Protein AF-A0A1E7FD44-F1 (afdb_monomer_lite)

Organism: NCBI:txid635003

pLDDT: mean 72.7, std 18.52, range [27.81, 96.94]

Secondary structure (DSSP, 8-state):
------------------------------------EETTTTEE-SSEEE-TTS-EEEHHHHHHHHHS--SSS--B-TTT-PBPPPBHHHHHHHHHHHHHHHHHHHHHTSPSPPPPPPTTSTT--TT--TTS---HHHHHHHHTS-HHHHHHHHHHHHHHHHHHHHHHHHHHHHHH-HHHHTTSS--BPPPTTTSPP---HHHHHHHHTT-HHHHHHHH-SSSPPHHHHT-EETTTTTEEHHHHHHHTT-HHHHHHHHHTT--SS---SSS--HHHHHHHTT---HHHHHHHHTT--SEE-TTSSS--SS-EEHHHHHHHTT-HHHHHHHTSTTTT-EEEE---GGGGGGTT-EEEEEEEEGGGTEEEEEEEPPPPPPTTS-B---GGG--EEEEEEEGGGEEE----SS--SSEEEE--TTSS-SEEEE---

Structure (mmCIF, N/CA/C/O backbone):
data_AF-A0A1E7FD44-F1
#
_entry.id   AF-A0A1E7FD44-F1
#
loop_
_atom_site.group_PDB
_atom_site.id
_atom_site.type_symbol
_atom_site.label_atom_id
_atom_site.label_alt_id
_atom_site.label_comp_id
_atom_site.label_asym_id
_atom_site.label_entity_id
_atom_site.label_seq_id
_atom_site.pdbx_PDB_ins_code
_atom_site.Cartn_x
_atom_site.Cartn_y
_atom_site.Cartn_z
_atom_site.occupancy
_atom_site.B_iso_or_equiv
_atom_site.auth_seq_id
_atom_site.auth_comp_id
_atom_site.auth_asym_id
_atom_site.auth_atom_id
_atom_site.pdbx_PDB_model_num
ATOM 1 N N . MET A 1 1 ? -74.686 -50.776 9.865 1.00 31.88 1 MET A N 1
ATOM 2 C CA . MET A 1 1 ? -73.959 -52.067 9.904 1.00 31.88 1 MET A CA 1
ATOM 3 C C . MET A 1 1 ? -72.811 -51.966 8.907 1.00 31.88 1 MET A C 1
ATOM 5 O O . MET A 1 1 ? -73.070 -51.331 7.896 1.00 31.88 1 MET A O 1
ATOM 9 N N . SER A 1 2 ? -71.625 -52.515 9.226 1.00 30.91 2 SER A N 1
ATOM 10 C CA . SER A 1 2 ? -70.506 -52.932 8.327 1.00 30.91 2 SER A CA 1
ATOM 11 C C . SER A 1 2 ? -70.194 -52.074 7.071 1.00 30.91 2 SER A C 1
ATOM 13 O O . SER A 1 2 ? -71.047 -51.943 6.202 1.00 30.91 2 SER A O 1
ATOM 15 N N . GLU A 1 3 ? -69.028 -51.419 6.926 1.00 34.25 3 GLU A N 1
ATOM 16 C CA . GLU A 1 3 ? -67.680 -51.999 6.622 1.00 34.25 3 GLU A CA 1
ATOM 17 C C . GLU A 1 3 ? -67.619 -52.689 5.235 1.00 34.25 3 GLU A C 1
ATOM 19 O O . GLU A 1 3 ? -68.565 -53.390 4.894 1.00 34.25 3 GLU A O 1
ATOM 24 N N . THR A 1 4 ? -66.598 -52.554 4.365 1.00 31.70 4 THR A N 1
ATOM 25 C CA . THR A 1 4 ? -65.180 -52.064 4.409 1.00 31.70 4 THR A CA 1
ATOM 26 C C . THR A 1 4 ? -64.858 -51.101 3.221 1.00 31.70 4 THR A C 1
ATOM 28 O O . THR A 1 4 ? -65.629 -51.059 2.271 1.00 31.70 4 THR A O 1
ATOM 31 N N . MET A 1 5 ? -63.909 -50.136 3.265 1.00 34.41 5 MET A N 1
ATOM 32 C CA . MET A 1 5 ? -62.430 -50.186 3.004 1.00 34.41 5 MET A CA 1
ATOM 33 C C . MET A 1 5 ? -62.007 -50.879 1.676 1.00 34.41 5 MET A C 1
ATOM 35 O O . MET A 1 5 ? -62.586 -51.910 1.361 1.00 34.41 5 MET A O 1
ATOM 39 N N . GLU A 1 6 ? -61.057 -50.404 0.837 1.00 32.09 6 GLU A N 1
ATOM 40 C CA . GLU A 1 6 ? -59.898 -49.458 0.944 1.00 32.09 6 GLU A CA 1
ATOM 41 C C . GLU A 1 6 ? -59.810 -48.468 -0.272 1.00 32.09 6 GLU A C 1
ATOM 43 O O . GLU A 1 6 ? -60.370 -48.757 -1.323 1.00 32.09 6 GLU A O 1
ATOM 48 N N . LYS A 1 7 ? -59.356 -47.196 -0.159 1.00 34.62 7 LYS A N 1
ATOM 49 C CA . LYS A 1 7 ? -57.995 -46.617 -0.435 1.00 34.62 7 LYS A CA 1
ATOM 50 C C . LYS A 1 7 ? -57.240 -47.182 -1.666 1.00 34.62 7 LYS A C 1
ATOM 52 O O . LYS A 1 7 ? -57.189 -48.391 -1.811 1.00 34.62 7 LYS A O 1
ATOM 57 N N . SER A 1 8 ? -56.521 -46.423 -2.514 1.00 34.00 8 SER A N 1
ATOM 58 C CA . SER A 1 8 ? -56.298 -44.962 -2.767 1.00 34.00 8 SER A CA 1
ATOM 59 C C . SER A 1 8 ? -55.451 -44.828 -4.083 1.00 34.00 8 SER A C 1
ATOM 61 O O . SER A 1 8 ? -55.220 -45.863 -4.699 1.00 34.00 8 SER A O 1
ATOM 63 N N . LYS A 1 9 ? -54.925 -43.705 -4.623 1.00 34.38 9 LYS A N 1
ATOM 64 C CA . LYS A 1 9 ? -54.680 -42.300 -4.197 1.00 34.38 9 LYS A CA 1
ATOM 65 C C . LYS A 1 9 ? -54.453 -41.390 -5.449 1.00 34.38 9 LYS A C 1
ATOM 67 O O . LYS A 1 9 ? -54.085 -41.903 -6.498 1.00 34.38 9 LYS A O 1
ATOM 72 N N . ASN A 1 10 ? -54.603 -40.072 -5.277 1.00 29.45 10 ASN A N 1
ATOM 73 C CA . ASN A 1 10 ? -54.131 -38.911 -6.071 1.00 29.45 10 ASN A CA 1
ATOM 74 C C . ASN A 1 10 ? -52.613 -38.951 -6.436 1.00 29.45 10 ASN A C 1
ATOM 76 O O . ASN A 1 10 ? -51.876 -39.754 -5.854 1.00 29.45 10 ASN A O 1
ATOM 80 N N . ASP A 1 11 ? -52.037 -38.094 -7.297 1.00 30.72 11 ASP A N 1
ATOM 81 C CA . ASP A 1 11 ? -52.451 -36.743 -7.755 1.00 30.72 11 ASP A CA 1
ATOM 82 C C . ASP A 1 11 ? -51.870 -36.385 -9.159 1.00 30.72 11 ASP A C 1
ATOM 84 O O . ASP A 1 11 ? -50.902 -37.028 -9.565 1.00 30.72 11 ASP A O 1
ATOM 88 N N . ASP A 1 12 ? -52.246 -35.317 -9.895 1.00 30.50 12 ASP A N 1
ATOM 89 C CA . ASP A 1 12 ? -53.546 -34.662 -10.235 1.00 30.50 12 ASP A CA 1
ATOM 90 C C . ASP A 1 12 ? -53.293 -33.438 -11.184 1.00 30.50 12 ASP A C 1
ATOM 92 O O . ASP A 1 12 ? -52.431 -32.630 -10.851 1.00 30.50 12 ASP A O 1
ATOM 96 N N . SER A 1 13 ? -54.091 -33.233 -12.264 1.00 31.97 13 SER A N 1
ATOM 97 C CA . SER A 1 13 ? -54.350 -31.958 -13.043 1.00 31.97 13 SER A CA 1
ATOM 98 C C . SER A 1 13 ? -53.181 -31.141 -13.678 1.00 31.97 13 SER A C 1
ATOM 100 O O . SER A 1 13 ? -52.105 -31.069 -13.102 1.00 31.97 13 SER A O 1
ATOM 102 N N . ASP A 1 14 ? -53.259 -30.403 -14.806 1.00 31.59 14 ASP A N 1
ATOM 103 C CA . ASP A 1 14 ? -54.220 -30.124 -15.918 1.00 31.59 14 ASP A CA 1
ATOM 104 C C . ASP A 1 14 ? -53.381 -29.541 -17.119 1.00 31.59 14 ASP A C 1
ATOM 106 O O . ASP A 1 14 ? -52.222 -29.184 -16.899 1.00 31.59 14 ASP A O 1
ATOM 110 N N . ILE A 1 15 ? -53.721 -29.556 -18.428 1.00 35.34 15 ILE A N 1
ATOM 111 C CA . ILE A 1 15 ? -54.891 -29.040 -19.202 1.00 35.34 15 ILE A CA 1
ATOM 112 C C . ILE A 1 15 ? -54.923 -27.478 -19.188 1.00 35.34 15 ILE A C 1
ATOM 114 O O . ILE A 1 15 ? -54.682 -26.888 -18.142 1.00 35.34 15 ILE A O 1
ATOM 118 N N . ASP A 1 16 ? -55.093 -26.706 -20.281 1.00 32.41 16 ASP A N 1
ATOM 119 C CA . ASP A 1 16 ? -55.769 -26.918 -21.588 1.00 32.41 16 ASP A CA 1
ATOM 120 C C . ASP A 1 16 ? -55.074 -26.216 -22.803 1.00 32.41 16 ASP A C 1
ATOM 122 O O . ASP A 1 16 ? -53.985 -25.659 -22.656 1.00 32.41 16 ASP A O 1
ATOM 126 N N . ASP A 1 17 ? -55.699 -26.232 -23.996 1.00 32.53 17 ASP A N 1
ATOM 127 C CA . ASP A 1 17 ? -55.079 -25.933 -25.310 1.00 32.53 17 ASP A CA 1
ATOM 128 C C . ASP A 1 17 ? -55.774 -24.835 -26.192 1.00 32.53 17 ASP A C 1
ATOM 130 O O . ASP A 1 17 ? -56.979 -24.606 -26.120 1.00 32.53 17 ASP A O 1
ATOM 134 N N . ASP A 1 18 ? -54.993 -24.268 -27.130 1.00 32.66 18 ASP A N 1
ATOM 135 C CA . ASP A 1 18 ? -55.360 -23.816 -28.500 1.00 32.66 18 ASP A CA 1
ATOM 136 C C . ASP A 1 18 ? -56.066 -22.454 -28.879 1.00 32.66 18 ASP A C 1
ATOM 138 O O . ASP A 1 18 ? -56.979 -21.939 -28.242 1.00 32.66 18 ASP A O 1
ATOM 142 N N . LYS A 1 19 ? -55.679 -21.977 -30.087 1.00 37.50 19 LYS A N 1
ATOM 143 C CA . LYS A 1 19 ? -56.299 -21.059 -31.101 1.00 37.50 19 LYS A CA 1
ATOM 144 C C . LYS A 1 19 ? -56.478 -19.517 -30.945 1.00 37.50 19 LYS A C 1
ATOM 146 O O . LYS A 1 19 ? -57.464 -19.037 -30.410 1.00 37.50 19 LYS A O 1
ATOM 151 N N . LYS A 1 20 ? -55.634 -18.795 -31.724 1.00 29.83 20 LYS A N 1
ATOM 152 C CA . LYS A 1 20 ? -55.909 -17.826 -32.847 1.00 29.83 20 LYS A CA 1
ATOM 153 C C . LYS A 1 20 ? -56.971 -16.700 -32.686 1.00 29.83 20 LYS A C 1
ATOM 155 O O . LYS A 1 20 ? -58.092 -16.969 -32.292 1.00 29.83 20 LYS A O 1
ATOM 160 N N . GLY A 1 21 ? -56.758 -15.463 -33.170 1.00 27.81 21 GLY A N 1
ATOM 161 C CA . GLY A 1 21 ? -55.634 -14.873 -33.929 1.00 27.81 21 GLY A CA 1
ATOM 162 C C . GLY A 1 21 ? -55.978 -13.491 -34.552 1.00 27.81 21 GLY A C 1
ATOM 163 O O . GLY A 1 21 ? -57.003 -12.916 -34.207 1.00 27.81 21 GLY A O 1
ATOM 164 N N . GLU A 1 22 ? -55.148 -13.027 -35.500 1.00 27.88 22 GLU A N 1
ATOM 165 C CA . GLU A 1 22 ? -55.200 -11.733 -36.239 1.00 27.88 22 GLU A CA 1
ATOM 166 C C . GLU A 1 22 ? -54.735 -10.458 -35.490 1.00 27.88 22 GLU A C 1
ATOM 168 O O . GLU A 1 22 ? -54.456 -10.481 -34.293 1.00 27.88 22 GLU A O 1
ATOM 173 N N . ASP A 1 23 ? -54.464 -9.395 -36.264 1.00 32.34 23 ASP A N 1
ATOM 174 C CA . ASP A 1 23 ? -53.294 -8.516 -36.084 1.00 32.34 23 ASP A CA 1
ATOM 175 C C . ASP A 1 23 ? -53.569 -7.041 -36.458 1.00 32.34 23 ASP A C 1
ATOM 177 O O . ASP A 1 23 ? -54.011 -6.747 -37.569 1.00 32.34 23 ASP A O 1
ATOM 181 N N . VAL A 1 24 ? -53.245 -6.111 -35.548 1.00 31.44 24 VAL A N 1
ATOM 182 C CA . VAL A 1 24 ? -53.018 -4.683 -35.844 1.00 31.44 24 VAL A CA 1
ATOM 183 C C . VAL A 1 24 ? -51.857 -4.191 -34.976 1.00 31.44 24 VAL A C 1
ATOM 185 O O . VAL A 1 24 ? -51.987 -4.027 -33.762 1.00 31.44 24 VAL A O 1
ATOM 188 N N . GLY A 1 25 ? -50.704 -3.967 -35.604 1.00 34.56 25 GLY A N 1
ATOM 189 C CA . GLY A 1 25 ? -49.443 -3.764 -34.895 1.00 34.56 25 GLY A CA 1
ATOM 190 C C . GLY A 1 25 ? -49.313 -2.478 -34.065 1.00 34.56 25 GLY A C 1
ATOM 191 O O . GLY A 1 25 ? -49.925 -1.442 -34.316 1.00 34.56 25 GLY A O 1
ATOM 192 N N . THR A 1 26 ? -48.382 -2.522 -33.111 1.00 30.41 26 THR A N 1
ATOM 193 C CA . THR A 1 26 ? -47.682 -1.343 -32.580 1.00 30.41 26 THR A CA 1
ATOM 194 C C . THR A 1 26 ? -46.191 -1.652 -32.611 1.00 30.41 26 THR A C 1
ATOM 196 O O . THR A 1 26 ? -45.746 -2.585 -31.945 1.00 30.41 26 THR A O 1
ATOM 199 N N . SER A 1 27 ? -45.417 -0.905 -33.402 1.00 41.06 27 SER A N 1
ATOM 200 C CA . SER A 1 27 ? -43.992 -1.201 -33.581 1.00 41.06 27 SER A CA 1
ATOM 201 C C . SER A 1 27 ? -43.206 -1.004 -32.282 1.00 41.06 27 SER A C 1
ATOM 203 O O . SER A 1 27 ? -43.214 0.080 -31.695 1.00 41.06 27 SER A O 1
ATOM 205 N N . LYS A 1 28 ? -42.497 -2.054 -31.863 1.00 34.34 28 LYS A N 1
ATOM 206 C CA . LYS A 1 28 ? -41.428 -2.005 -30.864 1.00 34.34 28 LYS A CA 1
ATOM 207 C C . LYS A 1 28 ? -40.285 -2.888 -31.350 1.00 34.34 28 LYS A C 1
ATOM 209 O O . LYS A 1 28 ? -40.373 -4.108 -31.249 1.00 34.34 28 LYS A O 1
ATOM 214 N N . ASN A 1 29 ? -39.210 -2.273 -31.838 1.00 32.81 29 ASN A N 1
ATOM 215 C CA . ASN A 1 29 ? -37.944 -2.978 -32.018 1.00 32.81 29 ASN A CA 1
ATOM 216 C C . ASN A 1 29 ? -37.432 -3.397 -30.636 1.00 32.81 29 ASN A C 1
ATOM 218 O O . ASN A 1 29 ? -36.951 -2.567 -29.866 1.00 32.81 29 ASN A O 1
ATOM 222 N N . SER A 1 30 ? -37.552 -4.681 -30.313 1.00 33.00 30 SER A N 1
ATOM 223 C CA . SER A 1 30 ? -36.835 -5.287 -29.199 1.00 33.00 30 SER A CA 1
ATOM 224 C C . SER A 1 30 ? -35.474 -5.763 -29.698 1.00 33.00 30 SER A C 1
ATOM 226 O O . SER A 1 30 ? -35.306 -6.945 -29.999 1.00 33.00 30 SER A O 1
ATOM 228 N N . ASP A 1 31 ? -34.507 -4.846 -29.789 1.00 35.19 31 ASP A N 1
ATOM 229 C CA . ASP A 1 31 ? -33.098 -5.227 -29.902 1.00 35.19 31 ASP A CA 1
ATOM 230 C C . ASP A 1 31 ? -32.696 -5.927 -28.601 1.00 35.19 31 ASP A C 1
ATOM 232 O O . ASP A 1 31 ? -32.318 -5.301 -27.607 1.00 35.19 31 ASP A O 1
ATOM 236 N N . SER A 1 32 ? -32.844 -7.252 -28.588 1.00 42.59 32 SER A N 1
ATOM 237 C CA . SER A 1 32 ? -32.451 -8.113 -27.481 1.00 42.59 32 SER A CA 1
ATOM 238 C C . SER A 1 32 ? -30.928 -8.208 -27.435 1.00 42.59 32 SER A C 1
ATOM 240 O O . SER A 1 32 ? -30.343 -9.212 -27.842 1.00 42.59 32 SER A O 1
ATOM 242 N N . SER A 1 33 ? -30.292 -7.141 -26.951 1.00 45.38 33 SER A N 1
ATOM 243 C CA . SER A 1 33 ? -28.893 -7.159 -26.541 1.00 45.38 33 SER A CA 1
ATOM 244 C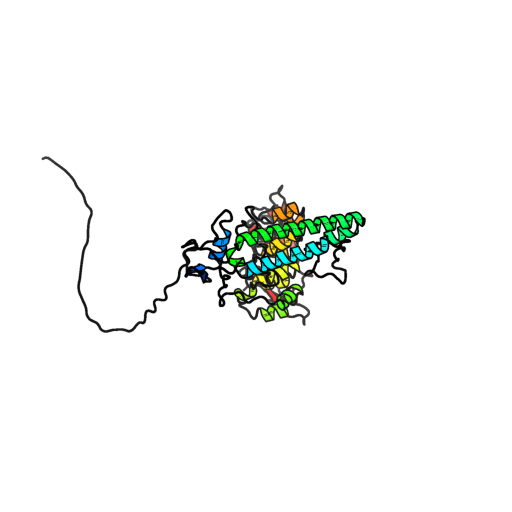 C . SER A 1 33 ? -28.727 -8.262 -25.498 1.00 45.38 33 SER A C 1
ATOM 246 O O . SER A 1 33 ? -29.186 -8.136 -24.360 1.00 45.38 33 SER A O 1
ATOM 248 N N . SER A 1 34 ? -28.151 -9.387 -25.918 1.00 53.78 34 SER A N 1
ATOM 249 C CA . SER A 1 34 ? -27.898 -10.531 -25.053 1.00 53.78 34 SER A CA 1
ATOM 250 C C . SER A 1 34 ? -26.844 -10.128 -24.032 1.00 53.78 34 SER A C 1
ATOM 252 O O . SER A 1 34 ? -25.663 -10.029 -24.370 1.00 53.78 34 SER A O 1
ATOM 254 N N . ILE A 1 35 ? -27.285 -9.868 -22.802 1.00 63.69 35 ILE A N 1
ATOM 255 C CA . ILE A 1 35 ? -26.415 -9.534 -21.676 1.00 63.69 35 ILE A CA 1
ATOM 256 C C . ILE A 1 35 ? -25.446 -10.704 -21.488 1.00 63.69 35 ILE A C 1
ATOM 258 O O . ILE A 1 35 ? -25.851 -11.804 -21.122 1.00 63.69 35 ILE A O 1
ATOM 262 N N . GLU A 1 36 ? -24.173 -10.490 -21.812 1.00 79.50 36 GLU A N 1
ATOM 263 C CA . GLU A 1 36 ? -23.175 -11.552 -21.758 1.00 79.50 36 GLU A CA 1
ATOM 264 C C . GLU A 1 36 ? -22.706 -11.768 -20.313 1.00 79.50 36 GLU A C 1
ATOM 266 O O . GLU A 1 36 ? -22.176 -10.855 -19.677 1.00 79.50 36 GLU A O 1
ATOM 271 N N . GLU A 1 37 ? -22.874 -12.985 -19.801 1.00 82.62 37 GLU A N 1
ATOM 272 C CA . GLU A 1 37 ? -22.495 -13.371 -18.439 1.00 82.62 37 GLU A CA 1
ATOM 273 C C . GLU A 1 37 ? -21.112 -14.039 -18.384 1.00 82.62 37 GLU A C 1
ATOM 275 O O . GLU A 1 37 ? -20.703 -14.797 -19.268 1.00 82.62 37 GLU A O 1
ATOM 280 N N . CYS A 1 38 ? -20.381 -13.799 -17.298 1.00 80.19 38 CYS A N 1
ATOM 281 C CA . CYS A 1 38 ? -19.102 -14.434 -17.019 1.00 80.19 38 CYS A CA 1
ATOM 282 C C . CYS A 1 38 ? -19.290 -15.722 -16.215 1.00 80.19 38 CYS A C 1
ATOM 284 O O . CYS A 1 38 ? -19.596 -15.683 -15.023 1.00 80.19 38 CYS A O 1
ATOM 286 N N . VAL A 1 39 ? -18.967 -16.874 -16.802 1.00 82.88 39 VAL A N 1
ATOM 287 C CA . VAL A 1 39 ? -19.107 -18.186 -16.135 1.00 82.88 39 VAL A CA 1
ATOM 288 C C . VAL A 1 39 ? -18.228 -18.390 -14.882 1.00 82.88 39 VAL A C 1
ATOM 290 O O . VAL A 1 39 ? -18.375 -19.403 -14.203 1.00 82.88 39 VAL A O 1
ATOM 293 N N . ILE A 1 40 ? -17.306 -17.468 -14.567 1.00 75.50 40 ILE A N 1
ATOM 294 C CA . ILE A 1 40 ? -16.469 -17.524 -13.351 1.00 75.50 40 ILE A CA 1
ATOM 295 C C . ILE A 1 40 ? -17.160 -16.853 -12.152 1.00 75.50 40 ILE A C 1
ATOM 297 O O . ILE A 1 40 ? -17.031 -17.353 -11.035 1.00 75.50 40 ILE A O 1
ATOM 301 N N . CYS A 1 41 ? -17.862 -15.732 -12.358 1.00 77.12 41 CYS A N 1
ATOM 302 C CA . CYS A 1 41 ? -18.551 -14.994 -11.288 1.00 77.12 41 CYS A CA 1
ATOM 303 C C . CYS A 1 41 ? -20.083 -15.074 -11.351 1.00 77.12 41 CYS A C 1
ATOM 305 O O . CYS A 1 41 ? -20.720 -14.681 -10.383 1.00 77.12 41 CYS A O 1
ATOM 307 N N . GLN A 1 42 ? -20.648 -15.629 -12.432 1.00 78.12 42 GLN A N 1
ATOM 308 C CA . GLN A 1 42 ? -22.094 -15.792 -12.655 1.00 78.12 42 GLN A CA 1
ATOM 309 C C . GLN A 1 42 ? -22.843 -14.448 -12.609 1.00 78.12 42 GLN A C 1
ATOM 311 O O . GLN A 1 42 ? -23.913 -14.326 -12.026 1.00 78.12 42 GLN A O 1
ATOM 316 N N . ASP A 1 43 ? -22.220 -13.438 -13.218 1.00 70.38 43 ASP A N 1
ATOM 317 C CA . ASP A 1 43 ? -22.666 -12.045 -13.281 1.00 70.38 43 ASP A CA 1
ATOM 318 C C . ASP A 1 43 ? -22.261 -11.457 -14.649 1.00 70.38 43 ASP A C 1
ATOM 320 O O . ASP A 1 43 ? -21.454 -12.058 -15.373 1.00 70.38 43 ASP A O 1
ATOM 324 N N . VAL A 1 44 ? -22.803 -10.297 -15.011 1.00 68.88 44 VAL A N 1
ATOM 325 C CA . VAL A 1 44 ? -22.564 -9.601 -16.285 1.00 68.88 44 VAL A CA 1
ATOM 326 C C . VAL A 1 44 ? -21.065 -9.352 -16.511 1.00 68.88 44 VAL A C 1
ATOM 328 O O . VAL A 1 44 ? -20.326 -9.016 -15.585 1.00 68.88 44 VAL A O 1
ATOM 331 N N . LEU A 1 45 ? -20.595 -9.505 -17.755 1.00 65.56 45 LEU A N 1
ATOM 332 C CA . LEU A 1 45 ? -19.185 -9.352 -18.124 1.00 65.56 45 LEU A CA 1
ATOM 333 C C . LEU A 1 45 ? -18.635 -7.943 -17.832 1.00 65.56 45 LEU A C 1
ATOM 335 O O . LEU A 1 45 ? -18.708 -7.024 -18.646 1.00 65.56 45 LEU A O 1
ATOM 339 N N . TYR A 1 46 ? -17.979 -7.806 -16.684 1.00 59.19 46 TYR A N 1
ATOM 340 C CA . TYR A 1 46 ? -17.230 -6.621 -16.286 1.00 59.19 46 TYR A CA 1
ATOM 341 C C . TYR A 1 46 ? -15.777 -6.695 -16.784 1.00 59.19 46 TYR A C 1
ATOM 343 O O . TYR A 1 46 ? -15.026 -7.584 -16.388 1.00 59.19 46 TYR A O 1
ATOM 351 N N . LYS A 1 47 ? -15.359 -5.755 -17.647 1.00 60.53 47 LYS A N 1
ATOM 352 C CA . LYS A 1 47 ? -14.072 -5.796 -18.383 1.00 60.53 47 LYS A CA 1
ATOM 353 C C . LYS A 1 47 ? -13.895 -7.115 -19.185 1.00 60.53 47 LYS A C 1
ATOM 355 O O . LYS A 1 47 ? -13.005 -7.902 -18.856 1.00 60.53 47 LYS A O 1
ATOM 360 N N . PRO A 1 48 ? -14.730 -7.409 -20.200 1.00 75.56 48 PRO A N 1
ATOM 361 C CA . PRO A 1 48 ? -14.640 -8.659 -20.957 1.00 75.56 48 PRO A CA 1
ATOM 362 C C . PRO A 1 48 ? -13.293 -8.827 -21.676 1.00 75.56 48 PRO A C 1
ATOM 364 O O . PRO A 1 48 ? -12.926 -8.031 -22.534 1.00 75.56 48 PRO A O 1
ATOM 367 N N . VAL A 1 49 ? -12.598 -9.922 -21.377 1.00 74.12 49 VAL A N 1
ATOM 368 C CA . VAL A 1 49 ? -11.447 -10.436 -22.124 1.00 74.12 49 VAL A CA 1
ATOM 369 C C . VAL A 1 49 ? -11.904 -11.640 -22.935 1.00 74.12 49 VAL A C 1
ATOM 371 O O . VAL A 1 49 ? -12.398 -12.612 -22.361 1.00 74.12 49 VAL A O 1
ATOM 374 N N . MET A 1 50 ? -11.710 -11.603 -24.254 1.00 83.25 50 MET A N 1
ATOM 375 C CA . MET A 1 50 ? -11.887 -12.768 -25.120 1.00 83.25 50 MET A CA 1
ATOM 376 C C . MET A 1 50 ? -10.559 -13.525 -25.244 1.00 83.25 50 MET A C 1
ATOM 378 O O . MET A 1 50 ? -9.531 -12.945 -25.577 1.00 83.25 50 MET A O 1
ATOM 382 N N . LEU A 1 51 ? -10.575 -14.832 -24.994 1.00 79.88 51 LEU A N 1
ATOM 383 C CA . LEU A 1 51 ? -9.448 -15.717 -25.296 1.00 79.88 51 LEU A CA 1
ATOM 384 C C . LEU A 1 51 ? -9.435 -16.104 -26.789 1.00 79.88 51 LEU A C 1
ATOM 386 O O . LEU A 1 51 ? -10.512 -16.217 -27.376 1.00 79.88 51 LEU A O 1
ATOM 390 N N . PRO A 1 52 ? -8.283 -16.493 -27.380 1.00 76.12 52 PRO A N 1
ATOM 391 C CA . PRO A 1 52 ? -8.212 -17.023 -28.755 1.00 76.12 52 PRO A CA 1
ATOM 392 C C . PRO A 1 52 ? -9.082 -18.268 -29.020 1.00 76.12 52 PRO A C 1
ATOM 394 O O . PRO A 1 52 ? -9.292 -18.675 -30.158 1.00 76.12 52 PRO A O 1
ATOM 397 N N . CYS A 1 53 ? -9.613 -18.898 -27.970 1.00 81.50 53 CYS A N 1
ATOM 398 C CA . CYS A 1 53 ? -10.607 -19.963 -28.061 1.00 81.50 53 CYS A CA 1
ATOM 399 C C . CYS A 1 53 ? -12.070 -19.476 -28.123 1.00 81.50 53 CYS A C 1
ATOM 401 O O . CYS A 1 53 ? -12.962 -20.299 -27.926 1.00 81.50 53 CYS A O 1
ATOM 403 N N . GLY A 1 54 ? -12.320 -18.176 -28.316 1.00 82.44 54 GLY A N 1
ATOM 404 C CA . GLY A 1 54 ? -13.649 -17.556 -28.444 1.00 82.44 54 GLY A CA 1
ATOM 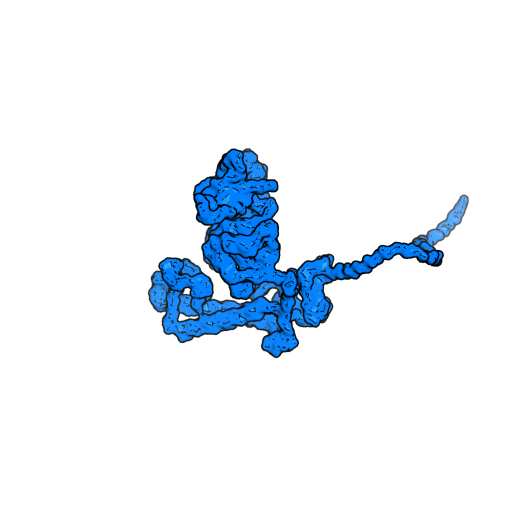405 C C . GLY A 1 54 ? -14.410 -17.321 -27.132 1.00 82.44 54 GLY A C 1
ATOM 406 O O . GLY A 1 54 ? -15.497 -16.753 -27.147 1.00 82.44 54 GLY A O 1
ATOM 407 N N . HIS A 1 55 ? -13.860 -17.742 -25.992 1.00 87.38 55 HIS A N 1
ATOM 408 C CA . HIS A 1 55 ? -14.530 -17.657 -24.692 1.00 87.38 55 HIS A CA 1
ATOM 409 C C . HIS A 1 55 ? -14.219 -16.333 -23.982 1.00 87.38 55 HIS A C 1
ATOM 411 O O . HIS A 1 55 ? -13.066 -15.894 -23.988 1.00 87.38 55 HIS A O 1
ATOM 417 N N . LYS A 1 56 ? -15.238 -15.724 -23.363 1.00 86.38 56 LYS A N 1
ATOM 418 C CA . LYS A 1 56 ? -15.167 -14.411 -22.704 1.00 86.38 56 LYS A CA 1
ATOM 419 C C . LYS A 1 56 ? -15.249 -14.519 -21.179 1.00 86.38 56 LYS A C 1
ATOM 421 O O . LYS A 1 56 ? -16.024 -15.315 -20.655 1.00 86.38 56 LYS A O 1
ATOM 426 N N . TYR A 1 57 ? -14.489 -13.678 -20.480 1.00 82.19 57 TYR A N 1
ATOM 427 C CA . TYR A 1 57 ? -14.438 -13.616 -19.013 1.00 82.19 57 TYR A CA 1
ATOM 428 C C . TYR A 1 57 ? -14.203 -12.185 -18.530 1.00 82.19 57 TYR A C 1
ATOM 430 O O . TYR A 1 57 ? -13.537 -11.418 -19.218 1.00 82.19 57 TYR A O 1
ATOM 438 N N . CYS A 1 58 ? -14.654 -11.834 -17.324 1.00 75.12 58 CYS A N 1
ATOM 439 C CA . CYS A 1 58 ? -14.213 -10.599 -16.669 1.00 75.12 58 CYS A CA 1
ATOM 440 C C . CYS A 1 58 ? -12.687 -10.637 -16.477 1.00 75.12 58 CYS A C 1
ATOM 442 O O . CYS A 1 58 ? -12.180 -11.650 -15.990 1.00 75.12 58 CYS A O 1
ATOM 444 N N . TYR A 1 59 ? -11.962 -9.559 -16.793 1.00 69.25 59 TYR A N 1
ATOM 445 C CA . TYR A 1 59 ? -10.495 -9.485 -16.667 1.00 69.25 59 TYR A CA 1
ATOM 446 C C . TYR A 1 59 ? -10.009 -9.973 -15.294 1.00 69.25 59 TYR A C 1
ATOM 448 O O . TYR A 1 59 ? -9.201 -10.896 -15.202 1.00 69.25 59 TYR A O 1
ATOM 456 N N . ASP A 1 60 ? -10.587 -9.427 -14.221 1.00 62.56 60 ASP A N 1
ATOM 457 C CA . ASP A 1 60 ? -10.200 -9.748 -12.842 1.00 62.56 60 ASP A CA 1
ATOM 458 C C . ASP A 1 60 ? -10.538 -11.211 -12.469 1.00 62.56 60 ASP A C 1
ATOM 460 O O . ASP A 1 60 ? -9.871 -11.828 -11.637 1.00 62.56 60 ASP A O 1
ATOM 464 N N . CYS A 1 61 ? -11.542 -11.807 -13.125 1.00 72.88 61 CYS A N 1
ATOM 465 C CA . CYS A 1 61 ? -11.894 -13.218 -12.961 1.00 72.88 61 CYS A CA 1
ATOM 466 C C . CYS A 1 61 ? -10.964 -14.152 -13.743 1.00 72.88 61 CYS A C 1
ATOM 468 O O . CYS A 1 61 ? -10.609 -15.209 -13.227 1.00 72.88 61 CYS A O 1
ATOM 470 N N . LEU A 1 62 ? -10.549 -13.775 -14.956 1.00 75.56 62 LEU A N 1
ATOM 471 C CA . LEU A 1 62 ? -9.580 -14.528 -15.754 1.00 75.56 62 LEU A CA 1
ATOM 472 C C . LEU A 1 62 ? -8.189 -14.499 -15.111 1.00 75.56 62 LEU A C 1
ATOM 474 O O . LEU A 1 62 ? -7.510 -15.524 -15.067 1.00 75.56 62 LEU A O 1
ATOM 478 N N . GLU A 1 63 ? -7.787 -13.356 -14.556 1.00 68.81 63 GLU A N 1
ATOM 479 C CA . GLU A 1 63 ? -6.534 -13.237 -13.812 1.00 68.81 63 GLU A CA 1
ATOM 480 C C . GLU A 1 63 ? -6.610 -13.977 -12.468 1.00 68.81 63 GLU A C 1
ATOM 482 O O . GLU A 1 63 ? -5.700 -14.723 -12.115 1.00 68.81 63 GLU A O 1
ATOM 487 N N . GLY A 1 64 ? -7.750 -13.906 -11.770 1.00 62.47 64 GLY A N 1
ATOM 488 C CA . GLY A 1 64 ? -8.029 -14.779 -10.629 1.00 62.47 64 GLY A CA 1
ATOM 489 C C . GLY A 1 64 ? -7.997 -16.275 -10.984 1.00 62.47 64 GLY A C 1
ATOM 490 O O . GLY A 1 64 ? -7.537 -17.086 -10.186 1.00 62.47 64 GLY A O 1
ATOM 491 N N . TRP A 1 65 ? -8.437 -16.670 -12.180 1.00 71.25 65 TRP A N 1
ATOM 492 C CA . TRP A 1 65 ? -8.366 -18.059 -12.647 1.00 71.25 65 TRP A CA 1
ATOM 493 C C . TRP A 1 65 ? -6.926 -18.502 -12.936 1.00 71.25 65 TRP A C 1
ATOM 495 O O . TRP A 1 65 ? -6.518 -19.568 -12.476 1.00 71.25 65 TRP A O 1
ATOM 505 N N . ARG A 1 66 ? -6.130 -17.650 -13.603 1.00 66.31 66 ARG A N 1
ATOM 506 C CA . ARG A 1 66 ? -4.678 -17.837 -13.792 1.00 66.31 66 ARG A CA 1
ATOM 507 C C . ARG A 1 66 ? -3.924 -17.992 -12.461 1.00 66.31 66 ARG A C 1
ATOM 509 O O . ARG A 1 66 ? -2.886 -18.647 -12.442 1.00 66.31 66 ARG A O 1
ATOM 516 N N . SER A 1 67 ? -4.430 -17.400 -11.373 1.00 55.66 67 SER A N 1
ATOM 517 C CA . SER A 1 67 ? -3.745 -17.308 -10.076 1.00 55.66 67 SER A CA 1
ATOM 518 C C . SER A 1 67 ? -4.173 -18.364 -9.035 1.00 55.66 67 SER A C 1
ATOM 520 O O . SER A 1 67 ? -3.387 -18.745 -8.170 1.00 55.66 67 SER A O 1
ATOM 522 N N . ARG A 1 68 ? -5.403 -18.897 -9.101 1.00 46.88 68 ARG A N 1
ATOM 523 C CA . ARG A 1 68 ? -5.977 -19.771 -8.048 1.00 46.88 68 ARG A CA 1
ATOM 524 C C . ARG A 1 68 ? -5.438 -21.207 -7.975 1.00 46.88 68 ARG A C 1
ATOM 526 O O . ARG A 1 68 ? -5.693 -21.873 -6.975 1.00 46.88 68 ARG A O 1
ATOM 533 N N . TYR A 1 69 ? -4.715 -21.698 -8.983 1.00 41.28 69 TYR A N 1
ATOM 534 C CA . TYR A 1 69 ? -4.289 -23.107 -9.067 1.00 41.28 69 TYR A CA 1
ATOM 535 C C . TYR A 1 69 ? -2.805 -23.248 -9.437 1.00 41.28 69 TYR A C 1
ATOM 537 O O . TYR A 1 69 ? -2.450 -23.654 -10.540 1.00 41.28 69 TYR A O 1
ATOM 545 N N . VAL A 1 70 ? -1.931 -22.928 -8.477 1.00 46.19 70 VAL A N 1
ATOM 546 C CA . VAL A 1 70 ? -0.456 -22.895 -8.625 1.00 46.19 70 VAL A CA 1
ATOM 547 C C . VAL A 1 70 ? 0.206 -24.284 -8.483 1.00 46.19 70 VAL A C 1
ATOM 549 O O . VAL A 1 70 ? 1.406 -24.403 -8.255 1.00 46.19 70 VAL A O 1
ATOM 552 N N . ALA A 1 71 ? -0.573 -25.359 -8.607 1.00 41.50 71 ALA A N 1
ATOM 553 C CA . ALA A 1 71 ? -0.086 -26.734 -8.659 1.00 41.50 71 ALA A CA 1
ATOM 554 C C . ALA A 1 71 ? -0.778 -27.447 -9.827 1.00 41.50 71 ALA A C 1
ATOM 556 O O . ALA A 1 71 ? -1.917 -27.891 -9.702 1.00 41.50 71 ALA A O 1
ATOM 557 N N . ASP A 1 72 ? -0.057 -27.538 -10.946 1.00 43.47 72 ASP A N 1
ATOM 558 C CA . ASP A 1 72 ? -0.427 -28.211 -12.193 1.00 43.47 72 ASP A CA 1
ATOM 559 C C . ASP A 1 72 ? -1.623 -27.663 -13.020 1.00 43.47 72 ASP A C 1
ATOM 561 O O . ASP A 1 72 ? -2.767 -27.553 -12.587 1.00 43.47 72 ASP A O 1
ATOM 565 N N . LYS A 1 73 ? -1.350 -27.493 -14.325 1.00 49.84 73 LYS A N 1
ATOM 566 C CA . LYS A 1 73 ? -2.278 -27.658 -15.471 1.00 49.84 73 LYS A CA 1
ATOM 567 C C . LYS A 1 73 ? -3.378 -26.605 -15.738 1.00 49.84 73 LYS A C 1
ATOM 569 O O . LYS A 1 73 ? -3.937 -26.626 -16.834 1.00 49.84 73 LYS A O 1
ATOM 574 N N . ASN A 1 74 ? -3.655 -25.644 -14.853 1.00 54.47 74 ASN A N 1
ATOM 575 C CA . ASN A 1 74 ? -4.814 -24.735 -15.010 1.00 54.47 74 ASN A CA 1
ATOM 576 C C . ASN A 1 74 ? -4.576 -23.372 -15.713 1.00 54.47 74 ASN A C 1
ATOM 578 O O . ASN A 1 74 ? -5.464 -22.521 -15.698 1.00 54.47 74 ASN A O 1
ATOM 582 N N . ARG A 1 75 ? -3.469 -23.174 -16.454 1.00 68.19 75 ARG A N 1
ATOM 583 C CA . ARG A 1 75 ? -3.316 -22.059 -17.433 1.00 68.19 75 ARG A CA 1
ATOM 584 C C . ARG A 1 75 ? -4.141 -22.265 -18.715 1.00 68.19 75 ARG A C 1
ATOM 586 O O . ARG A 1 75 ? -3.680 -22.054 -19.836 1.00 68.19 75 ARG A O 1
ATOM 593 N N . THR A 1 76 ? -5.378 -22.714 -18.556 1.00 76.06 76 THR A N 1
ATOM 594 C CA . THR A 1 76 ? -6.263 -23.100 -19.651 1.00 76.06 76 THR A CA 1
ATOM 595 C C . THR A 1 76 ? -7.645 -22.482 -19.489 1.00 76.06 76 THR A C 1
ATOM 597 O O . THR A 1 76 ? -8.088 -22.199 -18.377 1.00 76.06 76 THR A O 1
ATOM 600 N N . CYS A 1 77 ? -8.318 -22.239 -20.615 1.00 81.69 77 CYS A N 1
ATOM 601 C CA . CYS A 1 77 ? -9.667 -21.691 -20.683 1.00 81.69 77 CYS A CA 1
ATOM 602 C C . CYS A 1 77 ? -10.621 -22.482 -19.762 1.00 81.69 77 CYS A C 1
ATOM 604 O O . CYS A 1 77 ? -10.774 -23.688 -19.986 1.00 81.69 77 CYS A O 1
ATOM 606 N N . PRO A 1 78 ? -11.299 -21.836 -18.790 1.00 83.31 78 PRO A N 1
ATOM 607 C CA . PRO A 1 78 ? -12.238 -22.495 -17.879 1.00 83.31 78 PRO A CA 1
ATOM 608 C C . PRO A 1 78 ? -13.262 -23.406 -18.571 1.00 83.31 78 PRO A C 1
ATOM 610 O O . PRO A 1 78 ? -13.581 -24.475 -18.056 1.00 83.31 78 PRO A O 1
ATOM 613 N N . GLN A 1 79 ? -13.753 -23.005 -19.750 1.00 86.44 79 GLN A N 1
ATOM 614 C CA . GLN A 1 79 ? -14.783 -23.739 -20.494 1.00 86.44 79 GLN A CA 1
ATOM 615 C C . GLN A 1 79 ? -14.219 -24.841 -21.402 1.00 86.44 79 GLN A C 1
ATOM 617 O O . GLN A 1 79 ? -14.748 -25.949 -21.401 1.00 86.44 79 GLN A O 1
ATOM 622 N N . CYS A 1 80 ? -13.154 -24.577 -22.172 1.00 85.44 80 CYS A N 1
ATOM 623 C CA . CYS A 1 80 ? -12.693 -25.499 -23.224 1.00 85.44 80 CYS A CA 1
ATOM 624 C C . CYS A 1 80 ? -11.262 -26.041 -23.055 1.00 85.44 80 CYS A C 1
ATOM 626 O O . CYS A 1 80 ? -10.770 -26.736 -23.943 1.00 85.44 80 CYS A O 1
ATOM 628 N N . ARG A 1 81 ? -10.569 -25.696 -21.963 1.00 82.31 81 ARG A N 1
ATOM 629 C CA . ARG A 1 81 ? -9.222 -26.175 -21.584 1.00 82.31 81 ARG A CA 1
ATOM 630 C C . ARG A 1 81 ? -8.105 -26.009 -22.636 1.00 82.31 81 ARG A C 1
ATOM 632 O O . ARG A 1 81 ? -7.036 -26.596 -22.494 1.00 82.31 81 ARG A O 1
ATOM 639 N N . LYS A 1 82 ? -8.299 -25.161 -23.653 1.00 79.94 82 LYS A N 1
ATOM 640 C CA . LYS A 1 82 ? -7.213 -24.666 -24.523 1.00 79.94 82 LYS A CA 1
ATOM 641 C C . LYS A 1 82 ? -6.306 -23.718 -23.729 1.00 79.94 82 LYS A C 1
ATOM 643 O O . LYS A 1 82 ? -6.795 -23.051 -22.819 1.00 79.94 82 LYS A O 1
ATOM 648 N N . GLY A 1 83 ? -5.016 -23.654 -24.059 1.00 75.12 83 GLY A N 1
ATOM 649 C CA . GLY A 1 83 ? -4.056 -22.771 -23.382 1.00 75.12 83 GLY A CA 1
ATOM 650 C C . GLY A 1 83 ? -4.461 -21.292 -23.428 1.00 75.12 83 GLY A C 1
ATOM 651 O O . GLY A 1 83 ? -5.009 -20.826 -24.426 1.00 75.12 83 GLY A O 1
ATOM 652 N N . ILE A 1 84 ? -4.206 -20.568 -22.337 1.00 76.12 84 ILE A N 1
ATOM 653 C CA . ILE A 1 84 ? -4.370 -19.110 -22.247 1.00 76.12 84 ILE A CA 1
ATOM 654 C C . ILE A 1 84 ? -3.014 -18.454 -22.551 1.00 76.12 84 ILE A C 1
ATOM 656 O O . ILE A 1 84 ? -2.051 -18.780 -21.852 1.00 76.12 84 ILE A O 1
ATOM 660 N N . PRO A 1 85 ? -2.911 -17.510 -23.506 1.00 73.94 85 PRO A N 1
ATOM 661 C CA . PRO A 1 85 ? -1.653 -16.813 -23.742 1.00 73.94 85 PRO A CA 1
ATOM 662 C C . PRO A 1 85 ? -1.265 -15.871 -22.584 1.00 73.94 85 PRO A C 1
ATOM 664 O O . PRO A 1 85 ? -2.135 -15.419 -21.821 1.00 73.94 85 PRO A O 1
ATOM 667 N N . PRO A 1 86 ? 0.031 -15.546 -22.437 1.00 72.00 86 PRO A N 1
ATOM 668 C CA . PRO A 1 86 ? 0.511 -14.538 -21.499 1.00 72.00 86 PRO A CA 1
ATOM 669 C C . PRO A 1 86 ? 0.122 -13.125 -21.951 1.00 72.00 86 PRO A C 1
ATOM 671 O O . PRO A 1 86 ? -0.176 -12.886 -23.121 1.00 72.00 86 PRO A O 1
ATOM 674 N N . THR A 1 87 ? 0.141 -12.182 -21.013 1.00 69.56 87 THR A N 1
ATOM 675 C CA . THR A 1 87 ? -0.071 -10.754 -21.290 1.00 69.56 87 THR A CA 1
ATOM 676 C C . THR A 1 87 ? 1.227 -10.061 -21.704 1.00 69.56 87 THR A C 1
ATOM 678 O O . THR A 1 87 ? 2.328 -10.568 -21.463 1.00 69.56 87 THR A O 1
ATOM 681 N N . LYS A 1 88 ? 1.119 -8.848 -22.260 1.00 67.44 88 LYS A N 1
ATOM 682 C CA . LYS A 1 88 ? 2.287 -8.013 -22.582 1.00 67.44 88 LYS A CA 1
ATOM 683 C C . LYS A 1 88 ? 3.145 -7.725 -21.340 1.00 67.44 88 LYS A C 1
ATOM 685 O O . LYS A 1 88 ? 4.371 -7.772 -21.425 1.00 67.44 88 LYS A O 1
ATOM 690 N N . ALA A 1 89 ? 2.517 -7.507 -20.181 1.00 61.00 89 ALA A N 1
ATOM 691 C CA . ALA A 1 89 ? 3.213 -7.294 -18.911 1.00 61.00 89 ALA A CA 1
ATOM 692 C C . ALA A 1 89 ? 4.113 -8.481 -18.508 1.00 61.00 89 ALA A C 1
ATOM 694 O O . ALA A 1 89 ? 5.243 -8.267 -18.069 1.00 61.00 89 ALA A O 1
ATOM 695 N N . MET A 1 90 ? 3.665 -9.727 -18.723 1.00 67.12 90 MET A N 1
ATOM 696 C CA . MET A 1 90 ? 4.485 -10.919 -18.462 1.00 67.12 90 MET A CA 1
ATOM 697 C C . MET A 1 90 ? 5.745 -10.969 -19.341 1.00 67.12 90 MET A C 1
ATOM 699 O O . MET A 1 90 ? 6.804 -11.375 -18.869 1.00 67.12 90 MET A O 1
ATOM 703 N N . LEU A 1 91 ? 5.649 -10.546 -20.606 1.00 71.06 91 LEU A N 1
ATOM 704 C CA . LEU A 1 91 ? 6.786 -10.540 -21.534 1.00 71.06 91 LEU A CA 1
ATOM 705 C C . LEU A 1 91 ? 7.804 -9.445 -21.183 1.00 71.06 91 LEU A C 1
ATOM 707 O O . LEU A 1 91 ? 9.001 -9.724 -21.152 1.00 71.06 91 LEU A O 1
ATOM 711 N N . ILE A 1 92 ? 7.333 -8.242 -20.830 1.00 64.62 92 ILE A N 1
ATOM 712 C CA . ILE A 1 92 ? 8.181 -7.148 -20.320 1.00 64.62 92 ILE A CA 1
ATOM 713 C C . ILE A 1 92 ? 8.928 -7.606 -19.058 1.00 64.62 92 ILE A C 1
ATOM 715 O O . ILE A 1 92 ? 10.141 -7.433 -18.941 1.00 64.62 92 ILE A O 1
ATOM 719 N N . GLN A 1 93 ? 8.220 -8.246 -18.125 1.00 62.22 93 GLN A N 1
ATOM 720 C CA . GLN A 1 93 ? 8.803 -8.760 -16.888 1.00 62.22 93 GLN A CA 1
ATOM 721 C C . GLN A 1 93 ? 9.846 -9.867 -17.136 1.00 62.22 93 GLN A C 1
ATOM 723 O O . GLN A 1 93 ? 10.846 -9.927 -16.419 1.00 62.22 93 GLN A O 1
ATOM 728 N N . LEU A 1 94 ? 9.661 -10.705 -18.164 1.00 75.69 94 LEU A N 1
ATOM 729 C CA . LEU A 1 94 ? 10.653 -11.702 -18.576 1.00 75.69 94 LEU A CA 1
ATOM 730 C C . LEU A 1 94 ? 11.917 -11.036 -19.134 1.00 75.69 94 LEU A C 1
ATOM 732 O O . LEU A 1 94 ? 13.010 -11.339 -18.654 1.00 75.69 94 LEU A O 1
ATOM 736 N N . SER A 1 95 ? 11.785 -10.105 -20.089 1.00 77.06 95 SER A N 1
ATOM 737 C CA . SER A 1 95 ? 12.946 -9.412 -20.673 1.00 77.06 95 SER A CA 1
ATOM 738 C C . SER A 1 95 ? 13.715 -8.599 -19.631 1.00 77.06 95 SER A C 1
ATOM 740 O O . SER A 1 95 ? 14.940 -8.536 -19.664 1.00 77.06 95 SER A O 1
ATOM 742 N N . MET A 1 96 ? 12.996 -8.023 -18.667 1.00 76.50 96 MET A N 1
ATOM 743 C CA . MET A 1 96 ? 13.558 -7.291 -17.538 1.00 76.50 96 MET A CA 1
ATOM 744 C C . MET A 1 96 ? 14.370 -8.200 -16.603 1.00 76.50 96 MET A C 1
ATOM 746 O O . MET A 1 96 ? 15.490 -7.839 -16.250 1.00 76.50 96 MET A O 1
ATOM 750 N N . TYR A 1 97 ? 13.860 -9.377 -16.207 1.00 75.81 97 TYR A N 1
ATOM 751 C CA . TYR A 1 97 ? 14.647 -10.292 -15.368 1.00 75.81 97 TYR A CA 1
ATOM 752 C C . TYR A 1 97 ? 15.892 -10.809 -16.092 1.00 75.81 97 TYR A C 1
ATOM 754 O O . TYR A 1 97 ? 16.955 -10.852 -15.476 1.00 75.81 97 TYR A O 1
ATOM 762 N N . ASP A 1 98 ? 15.786 -11.150 -17.378 1.00 81.88 98 ASP A N 1
ATOM 763 C CA . ASP A 1 98 ? 16.921 -11.613 -18.185 1.00 81.88 98 ASP A CA 1
ATOM 764 C C . ASP A 1 98 ? 18.008 -10.526 -18.322 1.00 81.88 98 ASP A C 1
ATOM 766 O O . ASP A 1 98 ? 19.173 -10.764 -17.993 1.00 81.88 98 ASP A O 1
ATOM 770 N N . HIS A 1 99 ? 17.611 -9.292 -18.659 1.00 79.81 99 HIS A N 1
ATOM 771 C CA . HIS A 1 99 ? 18.508 -8.134 -18.725 1.00 79.81 99 HIS A CA 1
ATOM 772 C C . HIS A 1 99 ? 19.209 -7.851 -17.387 1.00 79.81 99 HIS A C 1
ATOM 774 O O . HIS A 1 99 ? 20.431 -7.699 -17.350 1.00 79.81 99 HIS A O 1
ATOM 780 N N . VAL A 1 100 ? 18.457 -7.829 -16.280 1.00 75.94 100 VAL A N 1
ATOM 781 C CA . VAL A 1 100 ? 19.004 -7.589 -14.935 1.00 75.94 100 VAL A CA 1
ATOM 782 C C . VAL A 1 100 ? 19.993 -8.688 -14.536 1.00 75.94 100 VAL A C 1
ATOM 784 O O . VAL A 1 100 ? 21.069 -8.382 -14.029 1.00 75.94 100 VAL A O 1
ATOM 787 N N . ILE A 1 101 ? 19.687 -9.962 -14.810 1.00 84.19 101 ILE A N 1
ATOM 788 C CA . ILE A 1 101 ? 20.628 -11.072 -14.582 1.00 84.19 101 ILE A CA 1
ATOM 789 C C . ILE A 1 101 ? 21.912 -10.863 -15.396 1.00 84.19 101 ILE A C 1
ATOM 791 O O . ILE A 1 101 ? 23.000 -11.030 -14.845 1.00 84.19 101 ILE A O 1
ATOM 795 N N . GLY A 1 102 ? 21.800 -10.478 -16.670 1.00 83.31 102 GLY A N 1
ATOM 796 C CA . GLY A 1 102 ? 22.944 -10.187 -17.535 1.00 83.31 102 GLY A CA 1
ATOM 797 C C . GLY A 1 102 ? 23.833 -9.063 -16.994 1.00 83.31 102 GLY A C 1
ATOM 798 O O . GLY A 1 102 ? 25.041 -9.252 -16.857 1.00 83.31 102 GLY A O 1
ATOM 799 N N . ALA A 1 103 ? 23.240 -7.926 -16.622 1.00 82.81 103 ALA A N 1
ATOM 800 C CA . ALA A 1 103 ? 23.960 -6.780 -16.067 1.00 82.81 103 ALA A CA 1
ATOM 801 C C . ALA A 1 103 ? 24.657 -7.118 -14.734 1.00 82.81 103 ALA A C 1
ATOM 803 O O . ALA A 1 103 ? 25.855 -6.878 -14.575 1.00 82.81 103 ALA A O 1
ATOM 804 N N . THR A 1 104 ? 23.953 -7.758 -13.793 1.00 83.12 104 THR A N 1
ATOM 805 C CA . THR A 1 104 ? 24.540 -8.144 -12.498 1.00 83.12 104 THR A CA 1
ATOM 806 C C . THR A 1 104 ? 25.648 -9.201 -12.649 1.00 83.12 104 THR A C 1
ATOM 808 O O . THR A 1 104 ? 26.626 -9.172 -11.900 1.00 83.12 104 THR A O 1
ATOM 811 N N . MET A 1 105 ? 25.551 -10.110 -13.629 1.00 89.94 105 MET A N 1
ATOM 812 C CA . MET A 1 105 ? 26.635 -11.051 -13.955 1.00 89.94 105 MET A CA 1
ATOM 813 C C . MET A 1 105 ? 27.888 -10.329 -14.474 1.00 89.94 105 MET A C 1
ATOM 815 O O . MET A 1 105 ? 28.979 -10.601 -13.981 1.00 89.94 105 MET A O 1
ATOM 819 N N . GLN A 1 106 ? 27.746 -9.353 -15.380 1.00 88.25 106 GLN A N 1
ATOM 820 C CA . GLN A 1 106 ? 28.887 -8.561 -15.871 1.00 88.25 106 GLN A CA 1
ATOM 821 C C . GLN A 1 106 ? 29.626 -7.833 -14.737 1.00 88.25 106 GLN A C 1
ATOM 823 O O . GLN A 1 106 ? 30.846 -7.691 -14.785 1.00 88.25 106 GLN A O 1
ATOM 828 N N . ILE A 1 107 ? 28.910 -7.404 -13.694 1.00 86.81 107 ILE A N 1
ATOM 829 C CA . ILE A 1 107 ? 29.513 -6.773 -12.514 1.00 86.81 107 ILE A CA 1
ATOM 830 C C . ILE A 1 107 ? 30.227 -7.804 -11.635 1.00 86.81 107 ILE A C 1
ATOM 832 O O . ILE A 1 107 ? 31.332 -7.526 -11.174 1.00 86.81 107 ILE A O 1
ATOM 836 N N . LEU A 1 108 ? 29.656 -9.000 -11.439 1.00 88.75 108 LEU A N 1
ATOM 837 C CA . LEU A 1 108 ? 30.306 -10.099 -10.706 1.00 88.75 108 LEU A CA 1
ATOM 838 C C . LEU A 1 108 ? 31.669 -10.482 -11.295 1.00 88.75 108 LEU A C 1
ATOM 840 O O . LEU A 1 108 ? 32.603 -10.737 -10.526 1.00 88.75 108 LEU A O 1
ATOM 844 N N . ASP A 1 109 ? 31.769 -10.475 -12.625 1.00 93.38 109 ASP A N 1
ATOM 845 C CA . ASP A 1 109 ? 32.974 -10.817 -13.385 1.00 93.38 109 ASP A CA 1
ATOM 846 C C . ASP A 1 109 ? 34.066 -9.721 -13.342 1.00 93.38 109 ASP A C 1
ATOM 848 O O . ASP A 1 109 ? 35.214 -9.996 -13.689 1.00 93.38 109 ASP A O 1
ATOM 852 N N . ASN A 1 110 ? 33.749 -8.498 -12.883 1.00 92.31 110 ASN A N 1
ATOM 853 C CA . ASN A 1 110 ? 34.651 -7.334 -12.898 1.00 92.31 110 ASN A CA 1
ATOM 854 C C . ASN A 1 110 ? 34.889 -6.708 -11.498 1.00 92.31 110 ASN A C 1
ATOM 856 O O . ASN A 1 110 ? 34.496 -5.564 -11.253 1.00 92.31 110 ASN A O 1
ATOM 860 N N . PRO A 1 111 ? 35.551 -7.413 -10.556 1.00 88.81 111 PRO A N 1
ATOM 861 C CA . PRO A 1 111 ? 36.004 -6.824 -9.293 1.00 88.81 111 PRO A CA 1
ATOM 862 C C . PRO A 1 111 ? 37.171 -5.825 -9.496 1.00 88.81 111 PRO A C 1
ATOM 864 O O . PRO A 1 111 ? 37.948 -5.977 -10.440 1.00 88.81 111 PRO A O 1
ATOM 867 N N . PRO A 1 112 ? 37.384 -4.853 -8.583 1.00 92.00 112 PRO A N 1
ATOM 868 C CA . PRO A 1 112 ? 36.677 -4.658 -7.319 1.00 92.00 112 PRO A CA 1
ATOM 869 C C . PRO A 1 112 ? 35.298 -4.013 -7.499 1.00 92.00 112 PRO A C 1
ATOM 871 O O . PRO A 1 112 ? 35.124 -3.038 -8.226 1.00 92.00 112 PRO A O 1
ATOM 874 N N . TYR A 1 113 ? 34.326 -4.539 -6.763 1.00 88.81 113 TYR A N 1
ATOM 875 C CA . TYR A 1 113 ? 32.964 -4.029 -6.702 1.00 88.81 113 TYR A CA 1
ATOM 876 C C . TYR A 1 113 ? 32.958 -2.634 -6.060 1.00 88.81 113 TYR A C 1
ATOM 878 O O . TYR A 1 113 ? 33.628 -2.408 -5.045 1.00 88.81 113 TYR A O 1
ATOM 886 N N . LYS A 1 114 ? 32.204 -1.695 -6.642 1.00 87.00 114 LYS A N 1
ATOM 887 C CA . LYS A 1 114 ? 32.047 -0.338 -6.099 1.00 87.00 114 LYS A CA 1
ATOM 888 C C . LYS A 1 114 ? 31.203 -0.398 -4.824 1.00 87.00 114 LYS A C 1
ATOM 890 O O . LYS A 1 114 ? 30.278 -1.203 -4.717 1.00 87.00 114 LYS A O 1
ATOM 895 N N . LEU A 1 115 ? 31.476 0.498 -3.877 1.00 82.81 115 LEU A N 1
ATOM 896 C CA . LEU A 1 115 ? 30.553 0.728 -2.767 1.00 82.81 115 LEU A CA 1
ATOM 897 C C . LEU A 1 115 ? 29.271 1.396 -3.300 1.00 82.81 115 LEU A C 1
ATOM 899 O O . LEU A 1 115 ? 29.369 2.255 -4.178 1.00 82.81 115 LEU A O 1
ATOM 903 N N . PRO A 1 116 ? 28.083 1.036 -2.784 1.00 76.44 116 PRO A N 1
ATOM 904 C CA . PRO A 1 116 ? 26.842 1.714 -3.147 1.00 76.44 116 PRO A CA 1
ATOM 905 C C . PRO A 1 116 ? 26.851 3.174 -2.695 1.00 76.44 116 PRO A C 1
ATOM 907 O O . PRO A 1 116 ? 27.421 3.448 -1.632 1.00 76.44 116 PRO A O 1
ATOM 910 N N . PRO A 1 117 ? 26.204 4.098 -3.422 1.00 73.56 117 PRO A N 1
ATOM 911 C CA . PRO A 1 117 ? 26.121 5.485 -2.993 1.00 73.56 117 PRO A CA 1
ATOM 912 C C . PRO A 1 117 ? 25.354 5.640 -1.668 1.00 73.56 117 PRO A C 1
ATOM 914 O O . PRO A 1 117 ? 24.615 4.745 -1.226 1.00 73.56 117 PRO A O 1
ATOM 917 N N . LEU A 1 118 ? 25.559 6.780 -1.018 1.00 73.69 118 LEU A N 1
ATOM 918 C CA . LEU A 1 118 ? 24.715 7.282 0.068 1.00 73.69 118 LEU A CA 1
ATOM 919 C C . LEU A 1 118 ? 23.751 8.361 -0.456 1.00 73.69 118 LEU A C 1
ATOM 921 O O . LEU A 1 118 ? 24.100 9.020 -1.429 1.00 73.69 118 LEU A O 1
ATOM 925 N N . PRO A 1 119 ? 22.590 8.596 0.190 1.00 63.44 119 PRO A N 1
ATOM 926 C CA . PRO A 1 119 ? 21.677 9.684 -0.188 1.00 63.44 119 PRO A CA 1
ATOM 927 C C . PRO A 1 119 ? 22.309 11.085 -0.166 1.00 63.44 119 PRO A C 1
ATOM 929 O O . PRO A 1 119 ? 21.772 12.015 -0.757 1.00 63.44 119 PRO A O 1
ATOM 932 N N . GLU A 1 120 ? 23.437 11.249 0.531 1.00 71.25 120 GLU A N 1
ATOM 933 C CA . GLU A 1 120 ? 24.218 12.486 0.597 1.00 71.25 120 GLU A CA 1
ATOM 934 C C . GLU A 1 120 ? 25.341 12.593 -0.469 1.00 71.25 120 GLU A C 1
ATOM 936 O O . GLU A 1 120 ? 26.157 13.510 -0.388 1.00 71.25 120 GLU A O 1
ATOM 941 N N . GLU A 1 121 ? 25.436 11.666 -1.433 1.00 72.81 121 GLU A N 1
ATOM 942 C CA . GLU A 1 121 ? 26.475 11.632 -2.482 1.00 72.81 121 GLU A CA 1
ATOM 943 C C . GLU A 1 121 ? 25.890 11.977 -3.877 1.00 72.81 121 GLU A C 1
ATOM 945 O O . GLU A 1 121 ? 24.869 11.422 -4.279 1.00 72.81 121 GLU A O 1
ATOM 950 N N . ASP A 1 122 ? 26.557 12.851 -4.652 1.00 59.72 122 ASP A N 1
ATOM 951 C CA . ASP A 1 122 ? 26.070 13.423 -5.937 1.00 59.72 122 ASP A CA 1
ATOM 952 C C . ASP A 1 122 ? 25.749 12.400 -7.055 1.00 59.72 122 ASP A C 1
ATOM 954 O O . ASP A 1 122 ? 25.254 12.762 -8.123 1.00 59.72 122 ASP A O 1
ATOM 958 N N . ASN A 1 123 ? 26.082 11.125 -6.852 1.00 60.00 123 ASN A N 1
ATOM 959 C CA . ASN A 1 123 ? 25.888 10.016 -7.787 1.00 60.00 123 ASN A CA 1
ATOM 960 C C . ASN A 1 123 ? 24.826 9.001 -7.318 1.00 60.00 123 ASN A C 1
ATOM 962 O O . ASN A 1 123 ? 24.810 7.863 -7.794 1.00 60.00 123 ASN A O 1
ATOM 966 N N . TRP A 1 124 ? 23.978 9.386 -6.367 1.00 48.94 124 TRP A N 1
ATOM 967 C CA . TRP A 1 124 ? 22.858 8.588 -5.879 1.00 48.94 124 TRP A CA 1
ATOM 968 C C . TRP A 1 124 ? 21.649 8.682 -6.826 1.00 48.94 124 TRP A C 1
ATOM 970 O O . TRP A 1 124 ? 21.122 9.762 -7.080 1.00 48.94 124 TRP A O 1
ATOM 980 N N . ASP A 1 125 ? 21.220 7.534 -7.356 1.00 51.00 125 ASP A N 1
ATOM 981 C CA . ASP A 1 125 ? 20.108 7.381 -8.303 1.00 51.00 125 ASP A CA 1
ATOM 982 C C . ASP A 1 125 ? 19.247 6.194 -7.840 1.00 51.00 125 ASP A C 1
ATOM 984 O O . ASP A 1 125 ? 19.684 5.043 -7.896 1.00 51.00 125 ASP A O 1
ATOM 988 N N . GLU A 1 126 ? 18.040 6.457 -7.329 1.00 44.62 126 GLU A N 1
ATOM 989 C CA . GLU A 1 126 ? 17.161 5.411 -6.776 1.00 44.62 126 GLU A CA 1
ATOM 990 C C . GLU A 1 126 ? 16.574 4.468 -7.837 1.00 44.62 126 GLU A C 1
ATOM 992 O O . GLU A 1 126 ? 16.182 3.347 -7.504 1.00 44.62 126 GLU A O 1
ATOM 997 N N . ASP A 1 127 ? 16.549 4.882 -9.108 1.00 41.09 127 ASP A N 1
ATOM 998 C CA . ASP A 1 127 ? 16.149 4.028 -10.229 1.00 41.09 127 ASP A CA 1
ATOM 999 C C . ASP A 1 127 ? 17.351 3.274 -10.845 1.00 41.09 127 ASP A C 1
ATOM 1001 O O . ASP A 1 127 ? 17.148 2.402 -11.694 1.00 41.09 127 ASP A O 1
ATOM 1005 N N . LYS A 1 128 ? 18.601 3.564 -10.434 1.00 47.88 128 LYS A N 1
ATOM 1006 C CA . LYS A 1 128 ? 19.817 2.886 -10.928 1.00 47.88 128 LYS A CA 1
ATOM 1007 C C . LYS A 1 128 ? 20.840 2.585 -9.831 1.00 47.88 128 LYS A C 1
ATOM 1009 O O . LYS A 1 128 ? 21.859 3.266 -9.706 1.00 47.88 128 LYS A O 1
ATOM 1014 N N . ASP A 1 129 ? 20.674 1.445 -9.159 1.00 51.56 129 ASP A N 1
ATOM 1015 C CA . ASP A 1 129 ? 21.823 0.741 -8.591 1.00 51.56 129 ASP A CA 1
ATOM 1016 C C . ASP A 1 129 ? 22.242 -0.479 -9.428 1.00 51.56 129 ASP A C 1
ATOM 1018 O O . ASP A 1 129 ? 21.473 -1.391 -9.714 1.00 51.56 129 ASP A O 1
ATOM 1022 N N . ASP A 1 130 ? 23.533 -0.511 -9.771 1.00 47.69 130 ASP A N 1
ATOM 1023 C CA . ASP A 1 130 ? 24.259 -1.593 -10.464 1.00 47.69 130 ASP A CA 1
ATOM 1024 C C . ASP A 1 130 ? 23.997 -3.009 -9.843 1.00 47.69 130 ASP A C 1
ATOM 1026 O O . ASP A 1 130 ? 24.289 -4.037 -10.452 1.00 47.69 130 ASP A O 1
ATOM 1030 N N . TYR A 1 131 ? 23.459 -3.101 -8.617 1.00 48.22 131 TYR A N 1
ATOM 1031 C CA . TYR A 1 131 ? 23.501 -4.299 -7.761 1.00 48.22 131 TYR A CA 1
ATOM 1032 C C . TYR A 1 131 ? 22.146 -4.753 -7.170 1.00 48.22 131 TYR A C 1
ATOM 1034 O O . TYR A 1 131 ? 22.110 -5.803 -6.521 1.00 48.22 131 TYR A O 1
ATOM 1042 N N . GLY A 1 132 ? 21.055 -3.994 -7.333 1.00 53.16 132 GLY A N 1
ATOM 1043 C CA . GLY A 1 132 ? 19.715 -4.392 -6.887 1.00 53.16 132 GLY A CA 1
ATOM 1044 C C . GLY A 1 132 ? 19.290 -3.932 -5.484 1.00 53.16 132 GLY A C 1
ATOM 1045 O O . GLY A 1 132 ? 19.365 -4.684 -4.503 1.00 53.16 132 GLY A O 1
ATOM 1046 N N . THR A 1 133 ? 18.705 -2.738 -5.420 1.00 55.59 133 THR A N 1
ATOM 1047 C CA . THR A 1 133 ? 18.037 -2.089 -4.276 1.00 55.59 133 THR A CA 1
ATOM 1048 C C . THR A 1 133 ? 18.801 -2.180 -2.953 1.00 55.59 133 THR A C 1
ATOM 1050 O O . THR A 1 133 ? 18.519 -3.018 -2.087 1.00 55.59 133 THR A O 1
ATOM 1053 N N . TYR A 1 134 ? 19.774 -1.299 -2.760 1.00 58.47 134 TYR A N 1
ATOM 1054 C CA . TYR A 1 134 ? 20.427 -1.082 -1.475 1.00 58.47 134 TYR A CA 1
ATOM 1055 C C . TYR A 1 134 ? 19.541 -0.343 -0.471 1.00 58.47 134 TYR A C 1
ATOM 1057 O O . TYR A 1 134 ? 18.754 0.530 -0.816 1.00 58.47 134 TYR A O 1
ATOM 1065 N N . SER A 1 135 ? 19.716 -0.667 0.813 1.00 59.25 135 SER A N 1
ATOM 1066 C CA . SER A 1 135 ? 19.259 0.207 1.890 1.00 59.25 135 SER A CA 1
ATOM 1067 C C . SER A 1 135 ? 20.396 1.133 2.311 1.00 59.25 135 SER A C 1
ATOM 1069 O O . SER A 1 135 ? 21.550 0.716 2.402 1.00 59.25 135 SER A O 1
ATOM 1071 N N . GLU A 1 136 ? 20.048 2.368 2.650 1.00 63.66 136 GLU A N 1
ATOM 1072 C CA . GLU A 1 136 ? 20.910 3.357 3.307 1.00 63.66 136 GLU A CA 1
ATOM 1073 C C . GLU A 1 136 ? 21.662 2.758 4.519 1.00 63.66 136 GLU A C 1
ATOM 1075 O O . GLU A 1 136 ? 22.869 2.952 4.679 1.00 63.66 136 GLU A O 1
ATOM 1080 N N . GLU A 1 137 ? 20.972 1.932 5.320 1.00 64.19 137 GLU A N 1
ATOM 1081 C CA . GLU A 1 137 ? 21.563 1.136 6.406 1.00 64.19 137 GLU A CA 1
ATOM 1082 C C . GLU A 1 137 ? 22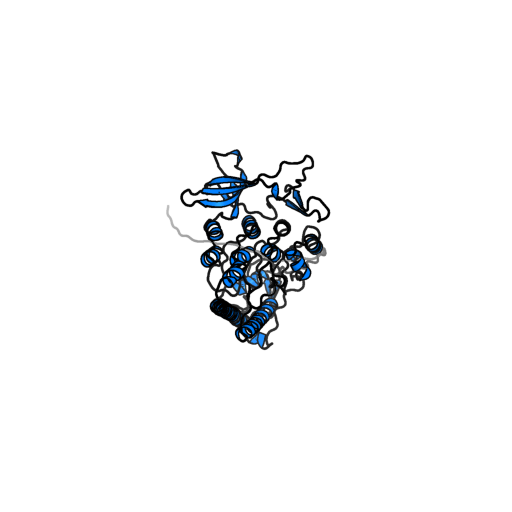.728 0.259 5.921 1.00 64.19 137 GLU A C 1
ATOM 1084 O O . GLU A 1 137 ? 23.784 0.227 6.553 1.00 64.19 137 GLU A O 1
ATOM 1089 N N . PHE A 1 138 ? 22.556 -0.445 4.795 1.00 70.31 138 PHE A N 1
ATOM 1090 C CA . PHE A 1 138 ? 23.602 -1.282 4.215 1.00 70.31 138 PHE A CA 1
ATOM 1091 C C . PHE A 1 138 ? 24.764 -0.418 3.719 1.00 70.31 138 PHE A C 1
ATOM 1093 O O . PHE A 1 138 ? 25.901 -0.696 4.101 1.00 70.31 138 PHE A O 1
ATOM 1100 N N . SER A 1 139 ? 24.482 0.652 2.961 1.00 77.12 139 SER A N 1
ATOM 1101 C CA . SER A 1 139 ? 25.488 1.581 2.424 1.00 77.12 139 SER A CA 1
ATOM 1102 C C . SER A 1 139 ? 26.362 2.212 3.513 1.00 77.12 139 SER A C 1
ATOM 1104 O O . SER A 1 139 ? 27.574 2.343 3.315 1.00 77.12 139 SER A O 1
ATOM 1106 N N . ARG A 1 140 ? 25.797 2.540 4.687 1.00 79.94 140 ARG A N 1
ATOM 1107 C CA . ARG A 1 140 ? 26.581 2.975 5.858 1.00 79.94 140 ARG A CA 1
ATOM 1108 C C . ARG A 1 140 ? 27.282 1.805 6.564 1.00 79.94 140 ARG A C 1
ATOM 1110 O O . ARG A 1 140 ? 28.456 1.930 6.904 1.00 79.94 140 ARG A O 1
ATOM 1117 N N . SER A 1 141 ? 26.628 0.651 6.734 1.00 81.31 141 SER A N 1
ATOM 1118 C CA . SER A 1 141 ? 27.217 -0.510 7.432 1.00 81.31 141 SER A CA 1
ATOM 1119 C C . SER A 1 141 ? 28.405 -1.154 6.710 1.00 81.31 141 SER A C 1
ATOM 1121 O O . SER A 1 141 ? 29.253 -1.756 7.361 1.00 81.31 141 SER A O 1
ATOM 1123 N N . ILE A 1 142 ? 28.491 -1.033 5.381 1.00 84.50 142 ILE A N 1
ATOM 1124 C CA . ILE A 1 142 ? 29.598 -1.604 4.611 1.00 84.50 142 ILE A CA 1
ATOM 1125 C C . ILE A 1 142 ? 30.830 -0.689 4.613 1.00 84.50 142 ILE A C 1
ATOM 1127 O O . ILE A 1 142 ? 31.953 -1.182 4.697 1.00 84.50 142 ILE A O 1
ATOM 1131 N N . ARG A 1 143 ? 30.637 0.640 4.623 1.00 91.38 143 ARG A N 1
ATOM 1132 C CA . ARG A 1 143 ? 31.728 1.635 4.669 1.00 91.38 143 ARG A CA 1
ATOM 1133 C C . ARG A 1 143 ? 32.631 1.487 5.903 1.00 91.38 143 ARG A C 1
ATOM 1135 O O . ARG A 1 143 ? 33.812 1.801 5.814 1.00 91.38 143 ARG A O 1
ATOM 1142 N N . ILE A 1 144 ? 32.112 0.969 7.021 1.00 92.94 144 ILE A N 1
ATOM 1143 C CA . ILE A 1 144 ? 32.890 0.725 8.254 1.00 92.94 144 ILE A CA 1
ATOM 1144 C C . ILE A 1 144 ? 33.696 -0.590 8.255 1.00 92.94 144 ILE A C 1
ATOM 1146 O O . ILE A 1 144 ? 34.458 -0.830 9.190 1.00 92.94 144 ILE A O 1
ATOM 1150 N N . LEU A 1 145 ? 33.536 -1.458 7.248 1.00 91.31 145 LEU A N 1
ATOM 1151 C CA . LEU A 1 145 ? 34.263 -2.731 7.161 1.00 91.31 145 LEU A CA 1
ATOM 1152 C C . LEU A 1 145 ? 35.620 -2.565 6.451 1.00 91.31 145 LEU A C 1
ATOM 1154 O O . LEU A 1 145 ? 35.724 -1.757 5.529 1.00 91.31 145 LEU A O 1
ATOM 1158 N N . PRO A 1 146 ? 36.652 -3.368 6.782 1.00 95.75 146 PRO A N 1
ATOM 1159 C CA . PRO A 1 146 ? 37.880 -3.450 5.991 1.00 95.75 146 PRO A CA 1
ATOM 1160 C C . PRO A 1 146 ? 37.602 -3.871 4.540 1.00 95.75 146 PRO A C 1
ATOM 1162 O O . PRO A 1 146 ? 36.787 -4.763 4.304 1.00 95.75 146 PRO A O 1
ATOM 1165 N N . HIS A 1 147 ? 38.331 -3.304 3.572 1.00 92.38 147 HIS A N 1
ATOM 1166 C CA . HIS A 1 147 ? 38.096 -3.519 2.134 1.00 92.38 147 HIS A CA 1
ATOM 1167 C C . HIS A 1 147 ? 37.896 -4.996 1.700 1.00 92.38 147 HIS A C 1
ATOM 1169 O O . HIS A 1 147 ? 36.949 -5.254 0.959 1.00 92.38 147 HIS A O 1
ATOM 1175 N N . PRO A 1 148 ? 38.662 -6.002 2.181 1.00 95.00 148 PRO A N 1
ATOM 1176 C CA . PRO A 1 148 ? 38.401 -7.404 1.826 1.00 95.00 148 PRO A CA 1
ATOM 1177 C C . PRO A 1 148 ? 37.011 -7.913 2.252 1.00 95.00 148 PRO A C 1
ATOM 1179 O O . PRO A 1 148 ? 36.400 -8.704 1.540 1.00 95.00 148 PRO A O 1
ATOM 1182 N N . GLN A 1 149 ? 36.490 -7.438 3.388 1.00 93.62 149 GLN A N 1
ATOM 1183 C CA . GLN A 1 149 ? 35.151 -7.786 3.876 1.00 93.62 149 GLN A CA 1
ATOM 1184 C C . GLN A 1 149 ? 34.054 -7.042 3.102 1.00 93.62 149 GLN A C 1
ATOM 1186 O O . GLN A 1 149 ? 32.988 -7.609 2.875 1.00 93.62 149 GLN A O 1
ATOM 1191 N N . GLN A 1 150 ? 34.323 -5.809 2.649 1.00 93.19 150 GLN A N 1
ATOM 1192 C CA . GLN A 1 150 ? 33.426 -5.084 1.740 1.00 93.19 150 GLN A CA 1
ATOM 1193 C C . GLN A 1 150 ? 33.233 -5.871 0.435 1.00 93.19 150 GLN A C 1
ATOM 1195 O O . GLN A 1 150 ? 32.103 -6.138 0.032 1.00 93.19 150 GLN A O 1
ATOM 1200 N N . GLN A 1 151 ? 34.337 -6.295 -0.188 1.00 94.31 151 GLN A N 1
ATOM 1201 C CA . GLN A 1 151 ? 34.320 -7.009 -1.466 1.00 94.31 151 GLN A CA 1
ATOM 1202 C C . GLN A 1 151 ? 33.567 -8.347 -1.383 1.00 94.31 151 GLN A C 1
ATOM 1204 O O . GLN A 1 151 ? 32.712 -8.615 -2.226 1.00 94.31 151 GLN A O 1
ATOM 1209 N N . GLU A 1 152 ? 33.807 -9.159 -0.348 1.00 92.94 152 GLU A N 1
ATOM 1210 C CA . GLU A 1 152 ? 33.095 -10.436 -0.189 1.00 92.94 152 GLU A CA 1
ATOM 1211 C C . GLU A 1 152 ? 31.597 -10.235 0.116 1.00 92.94 152 GLU A C 1
ATOM 1213 O O . GLU A 1 152 ? 30.754 -10.947 -0.430 1.00 92.94 152 GLU A O 1
ATOM 1218 N N . LEU A 1 153 ? 31.229 -9.221 0.912 1.00 87.56 153 LEU A N 1
ATOM 1219 C CA . LEU A 1 153 ? 29.824 -8.929 1.219 1.00 87.56 153 LEU A CA 1
ATOM 1220 C C . LEU A 1 153 ? 29.044 -8.422 -0.010 1.00 87.56 153 LEU A C 1
ATOM 1222 O O . LEU A 1 153 ? 27.887 -8.808 -0.201 1.00 87.56 153 LEU A O 1
ATOM 1226 N N . LEU A 1 154 ? 29.672 -7.604 -0.865 1.00 86.69 154 LEU A N 1
ATOM 1227 C CA . LEU A 1 154 ? 29.106 -7.180 -2.154 1.00 86.69 154 LEU A CA 1
ATOM 1228 C C . LEU A 1 154 ? 28.918 -8.380 -3.088 1.00 86.69 154 LEU A C 1
ATOM 1230 O O . LEU A 1 154 ? 27.827 -8.574 -3.623 1.00 86.69 154 LEU A O 1
ATOM 1234 N N . LYS A 1 155 ? 29.936 -9.238 -3.209 1.00 92.38 155 LYS A N 1
ATOM 1235 C CA . LYS A 1 155 ? 29.893 -10.468 -4.011 1.00 92.38 155 LYS A CA 1
ATOM 1236 C C . LYS A 1 155 ? 28.769 -11.412 -3.583 1.00 92.38 155 LYS A C 1
ATOM 1238 O O . LYS A 1 155 ? 27.980 -11.847 -4.420 1.00 92.38 155 LYS A O 1
ATOM 1243 N N . MET A 1 156 ? 28.647 -11.692 -2.283 1.00 84.12 156 MET A N 1
ATOM 1244 C CA . MET A 1 156 ? 27.560 -12.512 -1.734 1.00 84.12 156 MET A CA 1
ATOM 1245 C C . MET A 1 156 ? 26.179 -11.937 -2.077 1.00 84.12 156 MET A C 1
ATOM 1247 O O . MET A 1 156 ? 25.261 -12.686 -2.421 1.00 84.12 156 MET A O 1
ATOM 1251 N N . ARG A 1 157 ? 26.021 -10.608 -2.002 1.00 82.12 157 ARG A N 1
ATOM 1252 C CA . ARG A 1 157 ? 24.756 -9.928 -2.310 1.00 82.12 157 ARG A CA 1
ATOM 1253 C C . ARG A 1 157 ? 24.426 -9.967 -3.804 1.00 82.12 157 ARG A C 1
ATOM 1255 O O . ARG A 1 157 ? 23.299 -10.317 -4.141 1.00 82.12 157 ARG A O 1
ATOM 1262 N N . LEU A 1 158 ? 25.402 -9.704 -4.672 1.00 82.19 158 LEU A N 1
ATOM 1263 C CA . LEU A 1 158 ? 25.287 -9.834 -6.129 1.00 82.19 158 LEU A CA 1
ATOM 1264 C C . LEU A 1 158 ? 24.862 -11.253 -6.547 1.00 82.19 158 LEU A C 1
ATOM 1266 O O . LEU A 1 158 ? 23.881 -11.417 -7.270 1.00 82.19 158 LEU A O 1
ATOM 1270 N N . VAL A 1 159 ? 25.542 -12.292 -6.040 1.00 85.06 159 VAL A N 1
ATOM 1271 C CA . VAL A 1 159 ? 25.193 -13.702 -6.314 1.00 85.06 159 VAL A CA 1
ATOM 1272 C C . VAL A 1 159 ? 23.772 -14.024 -5.838 1.00 85.06 159 VAL A C 1
ATOM 1274 O O . VAL A 1 159 ? 23.013 -14.682 -6.551 1.00 85.06 159 VAL A O 1
ATOM 1277 N N . SER A 1 160 ? 23.379 -13.530 -4.660 1.00 77.25 160 SER A N 1
ATOM 1278 C CA . SER A 1 160 ? 22.011 -13.679 -4.155 1.00 77.25 160 SER A CA 1
ATOM 1279 C C . SER A 1 160 ? 20.986 -12.994 -5.069 1.00 77.25 160 SER A C 1
ATOM 1281 O O . SER A 1 160 ? 19.968 -13.597 -5.406 1.00 77.25 160 SER A O 1
ATOM 1283 N N . TYR A 1 161 ? 21.251 -11.770 -5.533 1.00 76.25 161 TYR A N 1
ATOM 1284 C CA . TYR A 1 161 ? 20.357 -11.035 -6.433 1.00 76.25 161 TYR A CA 1
ATOM 1285 C C . TYR A 1 161 ? 20.187 -11.745 -7.788 1.00 76.25 161 TYR A C 1
ATOM 1287 O O . TYR A 1 161 ? 19.053 -11.975 -8.218 1.00 76.25 161 TYR A O 1
ATOM 1295 N N . VAL A 1 162 ? 21.287 -12.212 -8.395 1.00 83.06 162 VAL A N 1
ATOM 1296 C CA . VAL A 1 162 ? 21.267 -13.052 -9.608 1.00 83.06 162 VAL A CA 1
ATOM 1297 C C . VAL A 1 162 ? 20.417 -14.306 -9.402 1.00 83.06 162 VAL A C 1
ATOM 1299 O O . VAL A 1 162 ? 19.535 -14.583 -10.212 1.00 83.06 162 VAL A O 1
ATOM 1302 N N . ASN A 1 163 ? 20.644 -15.061 -8.325 1.00 78.62 163 ASN A N 1
ATOM 1303 C CA . ASN A 1 163 ? 19.923 -16.313 -8.080 1.00 78.62 163 ASN A CA 1
ATOM 1304 C C . ASN A 1 163 ? 18.424 -16.077 -7.833 1.00 78.62 163 ASN A C 1
ATOM 1306 O O . ASN A 1 163 ? 17.590 -16.785 -8.395 1.00 78.62 163 ASN A O 1
ATOM 1310 N N . ASN A 1 164 ? 18.071 -15.041 -7.068 1.00 69.75 164 ASN A N 1
ATOM 1311 C CA . ASN A 1 164 ? 16.678 -14.661 -6.832 1.00 69.75 164 ASN A CA 1
ATOM 1312 C C . ASN A 1 164 ? 15.958 -14.241 -8.122 1.00 69.75 164 ASN A C 1
ATOM 1314 O O . ASN A 1 164 ? 14.780 -14.551 -8.285 1.00 69.75 164 ASN A O 1
ATOM 1318 N N . ASN A 1 165 ? 16.632 -13.551 -9.045 1.00 74.00 165 ASN A N 1
ATOM 1319 C CA . ASN A 1 165 ? 16.035 -13.188 -10.332 1.00 74.00 165 ASN A CA 1
ATOM 1320 C C . ASN A 1 165 ? 15.992 -14.374 -11.309 1.00 74.00 165 ASN A C 1
ATOM 1322 O O . ASN A 1 165 ? 14.991 -14.517 -12.004 1.00 74.00 165 ASN A O 1
ATOM 1326 N N . LYS A 1 166 ? 16.980 -15.283 -11.299 1.00 82.00 166 LYS A N 1
ATOM 1327 C CA . LYS A 1 166 ? 16.934 -16.544 -12.069 1.00 82.00 166 LYS A CA 1
ATOM 1328 C C . LYS A 1 166 ? 15.725 -17.403 -11.691 1.00 82.00 166 LYS A C 1
ATOM 1330 O O . LYS A 1 166 ? 15.028 -17.874 -12.578 1.00 82.00 166 LYS A O 1
ATOM 1335 N N . ILE A 1 167 ? 15.417 -17.538 -10.398 1.00 73.69 167 ILE A N 1
ATOM 1336 C CA . ILE A 1 167 ? 14.227 -18.277 -9.932 1.00 73.69 167 ILE A CA 1
ATOM 1337 C C . ILE A 1 167 ? 12.931 -17.661 -10.493 1.00 73.69 167 ILE A C 1
ATOM 1339 O O . ILE A 1 167 ? 12.066 -18.387 -10.979 1.00 73.69 167 ILE A O 1
ATOM 1343 N N . LYS A 1 168 ? 12.808 -16.325 -10.483 1.00 71.31 168 LYS A N 1
ATOM 1344 C CA . LYS A 1 168 ? 11.652 -15.618 -11.069 1.00 71.31 168 LYS A CA 1
ATOM 1345 C C . LYS A 1 168 ? 11.585 -15.789 -12.588 1.00 71.31 168 LYS A C 1
ATOM 1347 O O . LYS A 1 168 ? 10.491 -15.952 -13.119 1.00 71.31 168 LYS A O 1
ATOM 1352 N N . LEU A 1 169 ? 12.732 -15.748 -13.271 1.00 78.25 169 LEU A N 1
ATOM 1353 C CA . LEU A 1 169 ? 12.839 -15.905 -14.721 1.00 78.25 169 LEU A CA 1
ATOM 1354 C C . LEU A 1 169 ? 12.419 -17.308 -15.172 1.00 78.25 169 LEU A C 1
ATOM 1356 O O . LEU A 1 169 ? 11.604 -17.415 -16.082 1.00 78.25 169 LEU A O 1
ATOM 1360 N N . GLU A 1 170 ? 12.922 -18.369 -14.535 1.00 78.44 170 GLU A N 1
ATOM 1361 C CA . GLU A 1 170 ? 12.546 -19.744 -14.897 1.00 78.44 170 GLU A CA 1
ATOM 1362 C C . GLU A 1 170 ? 11.069 -20.026 -14.595 1.00 78.44 170 GLU A C 1
ATOM 1364 O O . GLU A 1 170 ? 10.363 -20.504 -15.479 1.00 78.44 170 GLU A O 1
ATOM 1369 N N . TYR A 1 171 ? 10.550 -19.608 -13.432 1.00 70.50 171 TYR A N 1
ATOM 1370 C CA . TYR A 1 171 ? 9.107 -19.681 -13.162 1.00 70.50 171 TYR A CA 1
ATOM 1371 C C . TYR A 1 171 ? 8.308 -18.937 -14.244 1.00 70.50 171 TYR A C 1
ATOM 1373 O O . TYR A 1 171 ? 7.323 -19.451 -14.764 1.00 70.50 171 TYR A O 1
ATOM 1381 N N . LEU A 1 172 ? 8.723 -17.727 -14.631 1.00 68.44 172 LEU A N 1
ATOM 1382 C CA . LEU A 1 172 ? 8.018 -16.936 -15.641 1.00 68.44 172 LEU A CA 1
ATOM 1383 C C . LEU A 1 172 ? 8.091 -17.569 -17.044 1.00 68.44 172 LEU A C 1
ATOM 1385 O O . LEU A 1 172 ? 7.092 -17.535 -17.760 1.00 68.44 172 LEU A O 1
ATOM 1389 N N . LYS A 1 173 ? 9.199 -18.232 -17.406 1.00 75.25 173 LYS A N 1
ATOM 1390 C CA . LYS A 1 173 ? 9.298 -19.076 -18.612 1.00 75.25 173 LYS A CA 1
ATOM 1391 C C . LYS A 1 173 ? 8.314 -20.250 -18.560 1.00 75.25 173 LYS A C 1
ATOM 1393 O O . LYS A 1 173 ? 7.590 -20.459 -19.530 1.00 75.25 173 LYS A O 1
ATOM 1398 N N . GLU A 1 174 ? 8.216 -20.963 -17.435 1.00 72.12 174 GLU A N 1
ATOM 1399 C CA . GLU A 1 174 ? 7.218 -22.030 -17.233 1.00 72.12 174 GLU A CA 1
ATOM 1400 C C . GLU A 1 174 ? 5.774 -21.505 -17.357 1.00 72.12 174 GLU A C 1
ATOM 1402 O O . GLU A 1 174 ? 4.916 -22.170 -17.935 1.00 72.12 174 GLU A O 1
ATOM 1407 N N . GLN A 1 175 ? 5.499 -20.290 -16.864 1.00 63.09 175 GLN A N 1
ATOM 1408 C CA . GLN A 1 175 ? 4.183 -19.645 -16.976 1.00 63.09 175 GLN A CA 1
ATOM 1409 C C . GLN A 1 175 ? 3.836 -19.161 -18.398 1.00 63.09 175 GLN A C 1
ATOM 1411 O O . GLN A 1 175 ? 2.651 -18.986 -18.705 1.00 63.09 175 GLN A O 1
ATOM 1416 N N . ILE A 1 176 ? 4.839 -18.888 -19.235 1.00 69.19 176 ILE A N 1
ATOM 1417 C CA . ILE A 1 176 ? 4.686 -18.432 -20.628 1.00 69.19 176 ILE A CA 1
ATOM 1418 C C . ILE A 1 176 ? 4.574 -19.627 -21.585 1.00 69.19 176 ILE A C 1
ATOM 1420 O O . ILE A 1 176 ? 3.741 -19.610 -22.491 1.00 69.19 176 ILE A O 1
ATOM 1424 N N . GLY A 1 177 ? 5.356 -20.682 -21.344 1.00 65.88 177 GLY A N 1
ATOM 1425 C CA . GLY A 1 177 ? 5.413 -21.884 -22.173 1.00 65.88 177 GLY A CA 1
ATOM 1426 C C . GLY A 1 177 ? 6.248 -21.707 -23.454 1.00 65.88 177 GLY A C 1
ATOM 1427 O O . GLY A 1 177 ? 6.391 -20.595 -23.966 1.00 65.88 177 GLY A O 1
ATOM 1428 N N . PRO A 1 178 ? 6.810 -22.800 -24.008 1.00 59.41 178 PRO A N 1
ATOM 1429 C CA . PRO A 1 178 ? 7.706 -22.721 -25.164 1.00 59.41 178 PRO A CA 1
ATOM 1430 C C . PRO A 1 178 ? 6.997 -22.203 -26.421 1.00 59.41 178 PRO A C 1
ATOM 1432 O O . PRO A 1 178 ? 7.580 -21.433 -27.174 1.00 59.41 178 PRO A O 1
ATOM 1435 N N . ASN A 1 179 ? 5.722 -22.553 -26.611 1.00 58.66 179 ASN A N 1
ATOM 1436 C CA . ASN A 1 179 ? 4.938 -22.206 -27.797 1.00 58.66 179 ASN A CA 1
ATOM 1437 C C . ASN A 1 179 ? 4.882 -20.685 -28.052 1.00 58.66 179 ASN A C 1
ATOM 1439 O O . ASN A 1 179 ? 4.986 -20.253 -29.193 1.00 58.66 179 ASN A O 1
ATOM 1443 N N . VAL A 1 180 ? 4.783 -19.855 -27.007 1.00 59.44 180 VAL A N 1
ATOM 1444 C CA . VAL A 1 180 ? 4.772 -18.385 -27.162 1.00 59.44 180 VAL A CA 1
ATOM 1445 C C . VAL A 1 180 ? 6.163 -17.860 -27.521 1.00 59.44 180 VAL A C 1
ATOM 1447 O O . VAL A 1 180 ? 6.295 -17.017 -28.401 1.00 59.44 180 VAL A O 1
ATOM 1450 N N . MET A 1 181 ? 7.211 -18.395 -26.887 1.00 55.56 181 MET A N 1
ATOM 1451 C CA . MET A 1 181 ? 8.606 -18.026 -27.176 1.00 55.56 181 MET A CA 1
ATOM 1452 C C . MET A 1 181 ? 9.029 -18.439 -28.600 1.00 55.56 181 MET A C 1
ATOM 1454 O O . MET A 1 181 ? 9.900 -17.806 -29.189 1.00 55.56 181 MET A O 1
ATOM 1458 N N . ASN A 1 182 ? 8.375 -19.462 -29.160 1.00 57.19 182 ASN A N 1
ATOM 1459 C CA . ASN A 1 182 ? 8.515 -19.915 -30.545 1.00 57.19 182 ASN A CA 1
ATOM 1460 C C . ASN A 1 182 ? 7.640 -19.132 -31.553 1.00 57.19 182 ASN A C 1
ATOM 1462 O O . ASN A 1 182 ? 7.778 -19.348 -32.756 1.00 57.19 182 ASN A O 1
ATOM 1466 N N . GLY A 1 183 ? 6.728 -18.262 -31.099 1.00 58.03 183 GLY A N 1
ATOM 1467 C CA . GLY A 1 183 ? 5.778 -17.546 -31.964 1.00 58.03 183 GLY A CA 1
ATOM 1468 C C . GLY A 1 183 ? 4.581 -18.376 -32.456 1.00 58.03 183 GLY A C 1
ATOM 1469 O O . GLY A 1 183 ? 3.946 -18.010 -33.439 1.00 58.03 183 GLY A O 1
ATOM 1470 N N . GLU A 1 184 ? 4.260 -19.492 -31.797 1.00 55.06 184 GLU A N 1
ATOM 1471 C CA . GLU A 1 184 ? 3.140 -20.387 -32.144 1.00 55.06 184 GLU A CA 1
ATOM 1472 C C . GLU A 1 184 ? 1.788 -19.938 -31.548 1.00 55.06 184 GLU A C 1
ATOM 1474 O O . GLU A 1 184 ? 0.747 -20.511 -31.876 1.00 55.06 184 GLU A O 1
ATOM 1479 N N . ILE A 1 185 ? 1.794 -18.965 -30.628 1.00 63.12 185 ILE A N 1
ATOM 1480 C CA . ILE A 1 185 ? 0.607 -18.429 -29.945 1.00 63.12 185 ILE A CA 1
ATOM 1481 C C . ILE A 1 185 ? 0.780 -16.915 -29.763 1.00 63.12 185 ILE A C 1
ATOM 1483 O O . ILE A 1 185 ? 1.770 -16.479 -29.173 1.00 63.12 185 ILE A O 1
ATOM 1487 N N . ASP A 1 186 ? -0.204 -16.134 -30.214 1.00 66.31 186 ASP A N 1
ATOM 1488 C CA . ASP A 1 186 ? -0.229 -14.675 -30.065 1.00 66.31 186 ASP A CA 1
ATOM 1489 C C . ASP A 1 186 ? -0.259 -14.222 -28.597 1.00 66.31 186 ASP A C 1
ATOM 1491 O O . ASP A 1 186 ? -0.851 -14.871 -27.730 1.00 66.31 186 ASP A O 1
ATOM 1495 N N . VAL A 1 187 ? 0.334 -13.058 -28.317 1.00 69.94 187 VAL A N 1
ATOM 1496 C CA . VAL A 1 187 ? 0.228 -12.396 -27.006 1.00 69.94 187 VAL A CA 1
ATOM 1497 C C . VAL A 1 187 ? -1.235 -12.044 -26.744 1.00 69.94 187 VAL A C 1
ATOM 1499 O O . VAL A 1 187 ? -1.914 -11.537 -27.634 1.00 69.94 187 VAL A O 1
ATOM 1502 N N . LEU A 1 188 ? -1.735 -12.270 -25.525 1.00 69.12 188 LEU A N 1
ATOM 1503 C CA . LEU A 1 188 ? -3.096 -11.859 -25.193 1.00 69.12 188 LEU A CA 1
ATOM 1504 C C . LEU A 1 188 ? -3.163 -10.325 -25.146 1.00 69.12 188 LEU A C 1
ATOM 1506 O O . LEU A 1 188 ? -2.678 -9.712 -24.191 1.00 69.12 188 LEU A O 1
ATOM 1510 N N . GLU A 1 189 ? -3.791 -9.726 -26.156 1.00 60.59 189 GLU A N 1
ATOM 1511 C CA . GLU A 1 189 ? -4.096 -8.299 -26.163 1.00 60.59 189 GLU A CA 1
ATOM 1512 C C . GLU A 1 189 ? -5.109 -7.959 -25.062 1.00 60.59 189 GLU A C 1
ATOM 1514 O O . GLU A 1 189 ? -6.185 -8.551 -24.945 1.00 60.59 189 GLU A O 1
ATOM 1519 N N . GLU A 1 190 ? -4.749 -6.988 -24.228 1.00 57.41 190 GLU A N 1
ATOM 1520 C CA . GLU A 1 190 ? -5.636 -6.434 -23.210 1.00 57.41 190 GLU A CA 1
ATOM 1521 C C . GLU A 1 190 ? -6.645 -5.487 -23.890 1.00 57.41 190 GLU A C 1
ATOM 1523 O O . GLU A 1 190 ? -6.219 -4.654 -24.698 1.00 57.41 190 GLU A O 1
ATOM 1528 N N . PRO A 1 191 ? -7.963 -5.581 -23.601 1.00 51.69 191 PRO A N 1
ATOM 1529 C CA . PRO A 1 191 ? -8.995 -4.854 -24.345 1.00 51.69 191 PRO A CA 1
ATOM 1530 C C . PRO A 1 191 ? -8.723 -3.347 -24.429 1.00 51.69 191 PRO A C 1
ATOM 1532 O O . PRO A 1 191 ? -8.661 -2.660 -23.411 1.00 51.69 191 PRO A O 1
ATOM 1535 N N . THR A 1 192 ? -8.578 -2.820 -25.645 1.00 46.06 192 THR A N 1
ATOM 1536 C CA . THR A 1 192 ? -8.023 -1.477 -25.898 1.00 46.06 192 THR A CA 1
ATOM 1537 C C . THR A 1 192 ? -8.864 -0.334 -25.326 1.00 46.06 192 THR A C 1
ATOM 1539 O O . THR A 1 192 ? -8.300 0.625 -24.810 1.00 46.06 192 THR A O 1
ATOM 1542 N N . GLU A 1 193 ? -10.194 -0.455 -25.299 1.00 44.47 193 GLU A N 1
ATOM 1543 C CA . GLU A 1 193 ? -11.091 0.505 -24.624 1.00 44.47 193 GLU A CA 1
ATOM 1544 C C . GLU A 1 193 ? -10.979 0.481 -23.083 1.00 44.47 193 GLU A C 1
ATOM 1546 O O . GLU A 1 193 ? -11.547 1.322 -22.376 1.00 44.47 193 GLU A O 1
ATOM 1551 N N . HIS A 1 194 ? -10.350 -0.556 -22.527 1.00 43.41 194 HIS A N 1
ATOM 1552 C CA . HIS A 1 194 ? -10.362 -0.886 -21.102 1.00 43.41 194 HIS A CA 1
ATOM 1553 C C . HIS A 1 194 ? -8.978 -1.137 -20.496 1.00 43.41 194 HIS A C 1
ATOM 1555 O O . HIS A 1 194 ? -8.911 -1.459 -19.306 1.00 43.41 194 HIS A O 1
ATOM 1561 N N . ARG A 1 195 ? -7.891 -0.866 -21.233 1.00 46.81 195 ARG A N 1
ATOM 1562 C CA . ARG A 1 195 ? -6.611 -0.563 -20.590 1.00 46.81 195 ARG A CA 1
ATOM 1563 C C . ARG A 1 195 ? -6.841 0.577 -19.587 1.00 46.81 195 ARG A C 1
ATOM 1565 O O . ARG A 1 195 ? -7.679 1.461 -19.798 1.00 46.81 195 ARG A O 1
ATOM 1572 N N . TYR A 1 196 ? -6.105 0.551 -18.484 1.00 48.00 196 TYR A N 1
ATOM 1573 C CA . TYR A 1 196 ? -5.836 1.782 -17.753 1.00 48.00 196 TYR A CA 1
ATOM 1574 C C . TYR A 1 196 ? -5.155 2.765 -18.720 1.00 48.00 196 TYR A C 1
ATOM 1576 O O . TYR A 1 196 ? -4.480 2.334 -19.655 1.00 48.00 196 TYR A O 1
ATOM 1584 N N . GLU A 1 197 ? -5.323 4.071 -18.526 1.00 57.53 197 GLU A N 1
ATOM 1585 C CA . GLU A 1 197 ? -4.442 5.008 -19.234 1.00 57.53 197 GLU A CA 1
ATOM 1586 C C . GLU A 1 197 ? -3.007 4.691 -18.788 1.00 57.53 197 GLU A C 1
ATOM 1588 O O . GLU A 1 197 ? -2.776 4.593 -17.586 1.00 57.53 197 GLU A O 1
ATOM 1593 N N . ASP A 1 198 ? -2.071 4.438 -19.711 1.00 75.25 198 ASP A N 1
ATOM 1594 C CA . ASP A 1 198 ? -0.692 4.109 -19.328 1.00 75.25 198 ASP A CA 1
ATOM 1595 C C . ASP A 1 198 ? -0.115 5.312 -18.553 1.00 75.25 198 ASP A C 1
ATOM 1597 O O . ASP A 1 198 ? -0.013 6.406 -19.110 1.00 75.25 198 ASP A O 1
ATOM 1601 N N . LEU A 1 199 ? 0.211 5.139 -17.262 1.00 85.56 199 LEU A N 1
ATOM 1602 C CA . LEU A 1 199 ? 0.683 6.239 -16.409 1.00 85.56 199 LEU A CA 1
ATOM 1603 C C . LEU A 1 199 ? 2.021 6.758 -16.964 1.00 85.56 199 LEU A C 1
ATOM 1605 O O . LEU A 1 199 ? 2.980 5.980 -16.960 1.00 85.56 199 LEU A O 1
ATOM 1609 N N . PRO A 1 200 ? 2.125 8.021 -17.430 1.00 89.69 200 PRO A N 1
ATOM 1610 C CA . PRO A 1 200 ? 3.348 8.495 -18.069 1.00 89.69 200 PRO A CA 1
ATOM 1611 C C . PRO A 1 200 ? 4.530 8.514 -17.099 1.00 89.69 200 PRO A C 1
ATOM 1613 O O . PRO A 1 200 ? 4.366 8.656 -15.883 1.00 89.69 200 PRO A O 1
ATOM 1616 N N . GLU A 1 201 ? 5.740 8.364 -17.629 1.00 84.88 201 GLU A N 1
ATOM 1617 C CA . GLU A 1 201 ? 6.955 8.271 -16.814 1.00 84.88 201 GLU A CA 1
ATOM 1618 C C . GLU A 1 201 ? 7.302 9.616 -16.170 1.00 84.88 201 GLU A C 1
ATOM 1620 O O . GLU A 1 201 ? 7.688 9.669 -15.004 1.00 84.88 201 GLU A O 1
ATOM 1625 N N . GLU A 1 202 ? 7.013 10.703 -16.881 1.00 87.00 202 GLU A N 1
ATOM 1626 C CA . GLU A 1 202 ? 7.053 12.081 -16.406 1.00 87.00 202 GLU A CA 1
ATOM 1627 C C . GLU A 1 202 ? 6.143 12.266 -15.185 1.00 87.00 202 GLU A C 1
ATOM 1629 O O . GLU A 1 202 ? 6.566 12.831 -14.183 1.00 87.00 202 GLU A O 1
ATOM 1634 N N . ILE A 1 203 ? 4.925 11.711 -15.219 1.00 93.50 203 ILE A N 1
ATOM 1635 C CA . ILE A 1 203 ? 3.931 11.847 -14.143 1.00 93.50 203 ILE A CA 1
ATOM 1636 C C . ILE A 1 203 ? 4.256 10.933 -12.943 1.00 93.50 203 ILE A C 1
ATOM 1638 O O . ILE A 1 203 ? 4.044 11.330 -11.795 1.00 93.50 203 ILE A O 1
ATOM 1642 N N . CYS A 1 204 ? 4.852 9.755 -13.168 1.00 87.31 204 CYS A N 1
ATOM 1643 C CA . CYS A 1 204 ? 5.487 8.962 -12.102 1.00 87.31 204 CYS A CA 1
ATOM 1644 C C . CYS A 1 204 ? 6.602 9.756 -11.404 1.00 87.31 204 CYS A C 1
ATOM 1646 O O . CYS A 1 204 ? 6.645 9.833 -10.175 1.00 87.31 204 CYS A O 1
ATOM 1648 N N . CYS A 1 205 ? 7.492 10.375 -12.180 1.00 84.06 205 CYS A N 1
ATOM 1649 C CA . CYS A 1 205 ? 8.589 11.184 -11.656 1.00 84.06 205 CYS A CA 1
ATOM 1650 C C . CYS A 1 205 ? 8.092 12.480 -10.992 1.00 84.06 205 CYS A C 1
ATOM 1652 O O . CYS A 1 205 ? 8.668 12.893 -9.990 1.00 84.06 205 CYS A O 1
ATOM 1654 N N . ALA A 1 206 ? 6.999 13.084 -11.461 1.00 89.88 206 ALA A N 1
ATOM 1655 C CA . ALA A 1 206 ? 6.323 14.202 -10.804 1.00 89.88 206 ALA A CA 1
ATOM 1656 C C . ALA A 1 206 ? 5.767 13.797 -9.429 1.00 89.88 206 ALA A C 1
ATOM 1658 O O . ALA A 1 206 ? 5.986 14.498 -8.439 1.00 89.88 206 ALA A O 1
ATOM 1659 N N . ALA A 1 207 ? 5.117 12.631 -9.339 1.00 89.62 207 ALA A N 1
ATOM 1660 C CA . ALA A 1 207 ? 4.621 12.075 -8.081 1.00 89.62 207 ALA A CA 1
ATOM 1661 C C . ALA A 1 207 ? 5.756 11.809 -7.082 1.00 89.62 207 ALA A C 1
ATOM 1663 O O . ALA A 1 207 ? 5.672 12.245 -5.931 1.00 89.62 207 ALA A O 1
ATOM 1664 N N . GLY A 1 208 ? 6.842 11.174 -7.537 1.00 81.50 208 GLY A N 1
ATOM 1665 C CA . GLY A 1 208 ? 8.058 10.983 -6.745 1.00 81.50 208 GLY A CA 1
ATOM 1666 C C . GLY A 1 208 ? 8.654 12.314 -6.277 1.00 81.50 208 GLY A C 1
ATOM 1667 O O . GLY A 1 208 ? 8.859 12.520 -5.086 1.00 81.50 208 GLY A O 1
ATOM 1668 N N . ASN A 1 209 ? 8.816 13.294 -7.167 1.00 82.12 209 ASN A N 1
ATOM 1669 C CA . ASN A 1 209 ? 9.361 14.621 -6.843 1.00 82.12 209 ASN A CA 1
ATOM 1670 C C . ASN A 1 209 ? 8.395 15.560 -6.086 1.00 82.12 209 ASN A C 1
ATOM 1672 O O . ASN A 1 209 ? 8.706 16.732 -5.889 1.00 82.12 209 ASN A O 1
ATOM 1676 N N . ASN A 1 210 ? 7.241 15.065 -5.618 1.00 78.94 210 ASN A N 1
ATOM 1677 C CA . ASN A 1 210 ? 6.217 15.852 -4.917 1.00 78.94 210 ASN A CA 1
ATOM 1678 C C . ASN A 1 210 ? 5.636 17.024 -5.742 1.00 78.94 210 ASN A C 1
ATOM 1680 O O . ASN A 1 210 ? 5.127 17.979 -5.150 1.00 78.94 210 ASN A O 1
ATOM 1684 N N . ASN A 1 211 ? 5.682 16.964 -7.080 1.00 87.81 211 ASN A N 1
ATOM 1685 C CA . ASN A 1 211 ? 5.025 17.927 -7.968 1.00 87.81 211 ASN A CA 1
ATOM 1686 C C . ASN A 1 211 ? 3.532 17.586 -8.115 1.00 87.81 211 ASN A C 1
ATOM 1688 O O . ASN A 1 211 ? 3.071 16.998 -9.093 1.00 87.81 211 ASN A O 1
ATOM 1692 N N . ILE A 1 212 ? 2.773 17.933 -7.080 1.00 89.25 212 ILE A N 1
ATOM 1693 C CA . ILE A 1 212 ? 1.346 17.631 -6.941 1.00 89.25 212 ILE A CA 1
ATOM 1694 C C . ILE A 1 212 ? 0.513 18.384 -7.983 1.00 89.25 212 ILE A C 1
ATOM 1696 O O . ILE A 1 212 ? -0.503 17.861 -8.430 1.00 89.25 212 ILE A O 1
ATOM 1700 N N . GLU A 1 213 ? 0.948 19.570 -8.412 1.00 90.94 213 GLU A N 1
ATOM 1701 C CA . GLU A 1 213 ? 0.256 20.357 -9.437 1.00 90.94 213 GLU A CA 1
ATOM 1702 C C . GLU A 1 213 ? 0.253 19.636 -10.794 1.00 90.94 213 GLU A C 1
ATOM 1704 O O . GLU A 1 213 ? -0.799 19.479 -11.407 1.00 90.94 213 GLU A O 1
ATOM 1709 N N . GLU A 1 214 ? 1.397 19.101 -11.223 1.00 92.94 214 GLU A N 1
ATOM 1710 C CA . GLU A 1 214 ? 1.520 18.307 -12.454 1.00 92.94 214 GLU A CA 1
ATOM 1711 C C . GLU A 1 214 ? 0.718 16.996 -12.393 1.00 92.94 214 GLU A C 1
ATOM 1713 O O . GLU A 1 214 ? -0.015 16.674 -13.331 1.00 92.94 214 GLU A O 1
ATOM 1718 N N . VAL A 1 215 ? 0.763 16.283 -11.261 1.00 94.69 215 VAL A N 1
ATOM 1719 C CA . VAL A 1 215 ? -0.034 15.059 -11.067 1.00 94.69 215 VAL A CA 1
ATOM 1720 C C . VAL A 1 215 ? -1.539 15.357 -11.082 1.00 94.69 215 VAL A C 1
ATOM 1722 O O . VAL A 1 215 ? -2.295 14.621 -11.715 1.00 94.69 215 VAL A O 1
ATOM 1725 N N . LEU A 1 216 ? -1.997 16.437 -10.439 1.00 92.00 216 LEU A N 1
ATOM 1726 C CA . LEU A 1 216 ? -3.409 16.841 -10.460 1.00 92.00 216 LEU A CA 1
ATOM 1727 C C . LEU A 1 216 ? -3.854 17.326 -11.848 1.00 92.00 216 LEU A C 1
ATOM 1729 O O . LEU A 1 216 ? -4.960 16.993 -12.270 1.00 92.00 216 LEU A O 1
ATOM 1733 N N . ASN A 1 217 ? -2.999 18.043 -12.582 1.00 91.62 217 ASN A N 1
ATOM 1734 C CA . ASN A 1 217 ? -3.276 18.459 -13.959 1.00 91.62 217 ASN A CA 1
ATOM 1735 C C . ASN A 1 217 ? -3.450 17.251 -14.898 1.00 91.62 217 ASN A C 1
ATOM 1737 O O . ASN A 1 217 ? -4.335 17.269 -15.754 1.00 91.62 217 ASN A O 1
ATOM 1741 N N . TRP A 1 218 ? -2.667 16.181 -14.713 1.00 93.56 218 TRP A N 1
ATOM 1742 C CA . TRP A 1 218 ? -2.851 14.926 -15.450 1.00 93.56 218 TRP A CA 1
ATOM 1743 C C . TRP A 1 218 ? -4.110 14.161 -15.011 1.00 93.56 218 TRP A C 1
ATOM 1745 O O . TRP A 1 218 ? -4.906 13.742 -15.856 1.00 93.56 218 TRP A O 1
ATOM 1755 N N . LEU A 1 219 ? -4.339 14.012 -13.700 1.00 90.56 219 LEU A N 1
ATOM 1756 C CA . LEU A 1 219 ? -5.534 13.352 -13.155 1.00 90.56 219 LEU A CA 1
ATOM 1757 C C . LEU A 1 219 ? -6.841 14.039 -13.590 1.00 90.56 219 LEU A C 1
ATOM 1759 O O . LEU A 1 219 ? -7.837 13.355 -13.833 1.00 90.56 219 LEU A O 1
ATOM 1763 N N . GLY A 1 220 ? -6.820 15.364 -13.737 1.00 87.06 220 GLY A N 1
ATOM 1764 C CA . GLY A 1 220 ? -7.967 16.180 -14.116 1.00 87.06 220 GLY A CA 1
ATOM 1765 C C . GLY A 1 220 ? -8.897 16.516 -12.945 1.00 87.06 220 GLY A C 1
ATOM 1766 O O . GLY A 1 220 ? -8.675 16.139 -11.793 1.00 87.06 220 GLY A O 1
ATOM 1767 N N . SER A 1 221 ? -9.957 17.268 -13.244 1.00 81.50 221 SER A N 1
ATOM 1768 C CA . SER A 1 221 ? -10.947 17.691 -12.248 1.00 81.50 221 SER A CA 1
ATOM 1769 C C . SER A 1 221 ? -11.766 16.508 -11.700 1.00 81.50 221 SER A C 1
ATOM 1771 O O . SER A 1 221 ? -12.126 15.615 -12.470 1.00 81.50 221 SER A O 1
ATOM 1773 N N . PRO A 1 222 ? -12.132 16.509 -10.402 1.00 76.19 222 PRO A N 1
ATOM 1774 C CA . PRO A 1 222 ? -13.066 15.532 -9.849 1.00 76.19 222 PRO A CA 1
ATOM 1775 C C . PRO A 1 222 ? -14.443 15.539 -10.549 1.00 76.19 222 PRO A C 1
ATOM 1777 O O . PRO A 1 222 ? -14.897 16.607 -10.966 1.00 76.19 222 PRO A O 1
ATOM 1780 N N . PRO A 1 223 ? -15.150 14.390 -10.627 1.00 78.88 223 PRO A N 1
ATOM 1781 C CA . PRO A 1 223 ? -14.754 13.072 -10.124 1.00 78.88 223 PRO A CA 1
ATOM 1782 C C . PRO A 1 223 ? -13.670 12.423 -10.999 1.00 78.88 223 PRO A C 1
ATOM 1784 O O . PRO A 1 223 ? -13.853 12.220 -12.198 1.00 78.88 223 PRO A O 1
ATOM 1787 N N . ILE A 1 224 ? -12.538 12.072 -10.383 1.00 79.44 224 ILE A N 1
ATOM 1788 C CA . ILE A 1 224 ? -11.369 11.557 -11.105 1.00 79.44 224 ILE A CA 1
ATOM 1789 C C . ILE A 1 224 ? -11.686 10.147 -11.642 1.00 79.44 224 ILE A C 1
ATOM 1791 O O . ILE A 1 224 ? -12.149 9.298 -10.872 1.00 79.44 224 ILE A O 1
ATOM 1795 N N . PRO A 1 225 ? -11.434 9.840 -12.931 1.00 75.56 225 PRO A N 1
ATOM 1796 C CA . PRO A 1 225 ? -11.712 8.518 -13.478 1.00 75.56 225 PRO A CA 1
ATOM 1797 C C . PRO A 1 225 ? -10.953 7.414 -12.730 1.00 75.56 225 PRO A C 1
ATOM 1799 O O . PRO A 1 225 ? -9.724 7.431 -12.644 1.00 75.56 225 PRO A O 1
ATOM 1802 N N . HIS A 1 226 ? -11.666 6.383 -12.264 1.00 70.81 226 HIS A N 1
ATOM 1803 C CA . HIS A 1 226 ? -11.060 5.261 -11.531 1.00 70.81 226 HIS A CA 1
ATOM 1804 C C . HIS A 1 226 ? -10.006 4.489 -12.362 1.00 70.81 226 HIS A C 1
ATOM 1806 O O . HIS A 1 226 ? -9.096 3.889 -11.791 1.00 70.81 226 HIS A O 1
ATOM 1812 N N . LYS A 1 227 ? -10.096 4.538 -13.706 1.00 69.31 227 LYS A N 1
ATOM 1813 C CA . LYS A 1 227 ? -9.079 4.032 -14.657 1.00 69.31 227 LYS A CA 1
ATOM 1814 C C . LYS A 1 227 ? -7.807 4.899 -14.736 1.00 69.31 227 LYS A C 1
ATOM 1816 O O . LYS A 1 227 ? -6.785 4.392 -15.178 1.00 69.31 227 LYS A O 1
ATOM 1821 N N . ARG A 1 228 ? -7.860 6.176 -14.341 1.00 82.19 228 ARG A N 1
ATOM 1822 C CA . ARG A 1 228 ? -6.722 7.111 -14.388 1.00 82.19 228 ARG A CA 1
ATOM 1823 C C . ARG A 1 228 ? -5.992 7.180 -13.048 1.00 82.19 228 ARG A C 1
ATOM 1825 O O . ARG A 1 228 ? -4.782 7.010 -13.001 1.00 82.19 228 ARG A O 1
ATOM 1832 N N . ILE A 1 229 ? -6.717 7.324 -11.937 1.00 86.38 229 ILE A N 1
ATOM 1833 C CA . ILE A 1 229 ? -6.091 7.415 -10.602 1.00 86.38 229 ILE A CA 1
ATOM 1834 C C . ILE A 1 229 ? -5.362 6.128 -10.173 1.00 86.38 229 ILE A C 1
ATOM 1836 O O . ILE A 1 229 ? -4.408 6.171 -9.399 1.00 86.38 229 ILE A O 1
ATOM 1840 N N . ASN A 1 230 ? -5.785 4.985 -10.718 1.00 84.19 230 ASN A N 1
ATOM 1841 C CA . ASN A 1 230 ? -5.192 3.667 -10.485 1.00 84.19 230 ASN A CA 1
ATOM 1842 C C . ASN A 1 230 ? -4.297 3.189 -11.640 1.00 84.19 230 ASN A C 1
ATOM 1844 O O . ASN A 1 230 ? -4.009 1.997 -11.729 1.00 84.19 230 ASN A O 1
ATOM 1848 N N . ALA A 1 231 ? -3.901 4.088 -12.540 1.00 84.94 231 ALA A N 1
ATOM 1849 C CA . ALA A 1 231 ? -3.077 3.757 -13.691 1.00 84.94 231 ALA A CA 1
ATOM 1850 C C . ALA A 1 231 ? -1.718 3.150 -13.286 1.00 84.94 231 ALA A C 1
ATOM 1852 O O . ALA A 1 231 ? -1.032 3.729 -12.437 1.00 84.94 231 ALA A O 1
ATOM 1853 N N . PRO A 1 232 ? -1.307 2.017 -13.885 1.00 83.75 232 PRO A N 1
ATOM 1854 C CA . PRO A 1 232 ? 0.036 1.479 -13.766 1.00 83.75 232 PRO A CA 1
ATOM 1855 C C . PRO A 1 232 ? 0.966 2.096 -14.821 1.00 83.75 232 PRO A C 1
ATOM 1857 O O . PRO A 1 232 ? 0.578 2.298 -15.973 1.00 83.75 232 PRO A O 1
ATOM 1860 N N . ASN A 1 233 ? 2.225 2.332 -14.459 1.00 82.94 233 ASN A N 1
ATOM 1861 C CA . ASN A 1 233 ? 3.283 2.656 -15.410 1.00 82.94 233 ASN A CA 1
ATOM 1862 C C . ASN A 1 233 ? 3.934 1.355 -15.902 1.00 82.94 233 ASN A C 1
ATOM 1864 O O . ASN A 1 233 ? 4.586 0.638 -15.138 1.00 82.94 233 ASN A O 1
ATOM 1868 N N . ILE A 1 234 ? 3.757 1.039 -17.185 1.00 74.88 234 ILE A N 1
ATOM 1869 C CA . ILE A 1 234 ? 4.237 -0.215 -17.787 1.00 74.88 234 ILE A CA 1
ATOM 1870 C C . ILE A 1 234 ? 5.771 -0.346 -17.825 1.00 74.88 234 ILE A C 1
ATOM 1872 O O . ILE A 1 234 ? 6.266 -1.473 -17.851 1.00 74.88 234 ILE A O 1
ATOM 1876 N N . ASN A 1 235 ? 6.514 0.766 -17.777 1.00 73.19 235 ASN A N 1
ATOM 1877 C CA . ASN A 1 235 ? 7.979 0.777 -17.715 1.00 73.19 235 ASN A CA 1
ATOM 1878 C C . ASN A 1 235 ? 8.454 0.605 -16.262 1.00 73.19 235 ASN A C 1
ATOM 1880 O O . ASN A 1 235 ? 9.269 -0.267 -15.958 1.00 73.19 235 ASN A O 1
ATOM 1884 N N . LYS A 1 236 ? 7.880 1.377 -15.330 1.00 73.56 236 LYS A N 1
ATOM 1885 C CA . LYS A 1 236 ? 8.162 1.322 -13.887 1.00 73.56 236 LYS A CA 1
ATOM 1886 C C . LYS A 1 236 ? 7.373 0.213 -13.186 1.00 73.56 236 LYS A C 1
ATOM 1888 O O . LYS A 1 236 ? 6.623 0.452 -12.246 1.00 73.56 236 LYS A O 1
ATOM 1893 N N . MET A 1 237 ? 7.573 -1.038 -13.611 1.00 73.94 237 MET A N 1
ATOM 1894 C CA . MET A 1 237 ? 7.091 -2.247 -12.914 1.00 73.94 237 MET A CA 1
ATOM 1895 C C . MET A 1 237 ? 5.569 -2.293 -12.643 1.00 73.94 237 MET A C 1
ATOM 1897 O O . MET A 1 237 ? 5.157 -2.910 -11.666 1.00 73.94 237 MET A O 1
ATOM 1901 N N . GLN A 1 238 ? 4.719 -1.648 -13.449 1.00 78.44 238 GLN A N 1
ATOM 1902 C CA . GLN A 1 238 ? 3.286 -1.449 -13.154 1.00 78.44 238 GLN A CA 1
ATOM 1903 C C . GLN A 1 238 ? 3.006 -0.753 -11.804 1.00 78.44 238 GLN A C 1
ATOM 1905 O O . GLN A 1 238 ? 1.936 -0.924 -11.218 1.00 78.44 238 GLN A O 1
ATOM 1910 N N . ARG A 1 239 ? 3.945 0.056 -11.295 1.00 85.75 239 ARG A N 1
ATOM 1911 C CA . ARG A 1 239 ? 3.688 0.953 -10.161 1.00 85.75 239 ARG A CA 1
ATOM 1912 C C . ARG A 1 239 ? 2.600 1.957 -10.524 1.00 85.75 239 ARG A C 1
ATOM 1914 O O . ARG A 1 239 ? 2.502 2.407 -11.661 1.00 85.75 239 ARG A O 1
ATOM 1921 N N . THR A 1 240 ? 1.807 2.323 -9.529 1.00 91.56 240 THR A N 1
ATOM 1922 C CA . THR A 1 240 ? 0.787 3.375 -9.621 1.00 91.56 240 THR A CA 1
ATOM 1923 C C . THR A 1 240 ? 1.263 4.634 -8.898 1.00 91.56 240 THR A C 1
ATOM 1925 O O . THR A 1 240 ? 2.207 4.574 -8.109 1.00 91.56 240 THR A O 1
ATOM 1928 N N . LEU A 1 241 ? 0.558 5.757 -9.063 1.00 95.31 241 LEU A N 1
ATOM 1929 C CA . LEU A 1 241 ? 0.819 6.995 -8.310 1.00 95.31 241 LEU A CA 1
ATOM 1930 C C . LEU A 1 241 ? 0.926 6.781 -6.786 1.00 95.31 241 LEU A C 1
ATOM 1932 O O . LEU A 1 241 ? 1.723 7.443 -6.127 1.00 95.31 241 LEU A O 1
ATOM 1936 N N . LEU A 1 242 ? 0.161 5.835 -6.223 1.00 95.38 242 LEU A N 1
ATOM 1937 C CA . LEU A 1 242 ? 0.216 5.510 -4.794 1.00 95.38 242 LEU A CA 1
ATOM 1938 C C . LEU A 1 242 ? 1.476 4.717 -4.398 1.00 95.38 242 LEU A C 1
ATOM 1940 O O . LEU A 1 242 ? 1.899 4.810 -3.250 1.00 95.38 242 LEU A O 1
ATOM 1944 N N . HIS A 1 243 ? 2.085 3.964 -5.321 1.00 91.50 243 HIS A N 1
ATOM 1945 C CA . HIS A 1 243 ? 3.385 3.329 -5.082 1.00 91.50 243 HIS A CA 1
ATOM 1946 C C . HIS A 1 243 ? 4.491 4.387 -5.025 1.00 91.50 243 HIS A C 1
ATOM 1948 O O . HIS A 1 243 ? 5.188 4.465 -4.018 1.00 91.50 243 HIS A O 1
ATOM 1954 N N . GLU A 1 244 ? 4.614 5.239 -6.050 1.00 92.12 244 GLU A N 1
ATOM 1955 C CA . GLU A 1 244 ? 5.671 6.266 -6.086 1.00 92.12 244 GLU A CA 1
ATOM 1956 C C . GLU A 1 244 ? 5.539 7.238 -4.897 1.00 92.12 244 GLU A C 1
ATOM 1958 O O . GLU A 1 244 ? 6.527 7.573 -4.248 1.00 92.12 244 GLU A O 1
ATOM 1963 N N . ALA A 1 245 ? 4.306 7.607 -4.524 1.00 92.81 245 ALA A N 1
ATOM 1964 C CA . ALA A 1 245 ? 4.042 8.434 -3.348 1.00 92.81 245 ALA A CA 1
ATOM 1965 C C . ALA A 1 245 ? 4.311 7.730 -1.996 1.00 92.81 245 ALA A C 1
ATOM 1967 O O . ALA A 1 245 ? 4.525 8.427 -1.003 1.00 92.81 245 ALA A O 1
ATOM 1968 N N . GLU A 1 246 ? 4.315 6.390 -1.917 1.00 91.25 246 GLU A N 1
ATOM 1969 C CA . GLU A 1 246 ? 4.711 5.655 -0.700 1.00 91.25 246 GLU A CA 1
ATOM 1970 C C . GLU A 1 246 ? 6.228 5.626 -0.541 1.00 91.25 246 GLU A C 1
ATOM 1972 O O . GLU A 1 246 ? 6.719 6.021 0.516 1.00 91.25 246 GLU A O 1
ATOM 1977 N N . ILE A 1 247 ? 6.945 5.222 -1.599 1.00 85.94 247 ILE A N 1
ATOM 1978 C CA . ILE A 1 247 ? 8.415 5.104 -1.634 1.00 85.94 247 ILE A CA 1
ATOM 1979 C C . ILE A 1 247 ? 9.047 6.401 -1.128 1.00 85.94 247 ILE A C 1
ATOM 1981 O O . ILE A 1 247 ? 9.843 6.393 -0.184 1.00 85.94 247 ILE A O 1
ATOM 1985 N N . GLU A 1 248 ? 8.564 7.503 -1.704 1.00 82.44 248 GLU A N 1
ATOM 1986 C CA . GLU A 1 248 ? 8.986 8.870 -1.434 1.00 82.44 248 GLU A CA 1
ATOM 1987 C C . GLU A 1 248 ? 8.267 9.531 -0.251 1.00 82.44 248 GLU A C 1
ATOM 1989 O O . GLU A 1 248 ? 8.480 10.705 0.063 1.00 82.44 248 GLU A O 1
ATOM 1994 N N . CYS A 1 249 ? 7.416 8.783 0.451 1.00 81.62 249 CYS A N 1
ATOM 1995 C CA . CYS A 1 249 ? 6.673 9.211 1.631 1.00 81.62 249 CYS A CA 1
ATOM 1996 C C . CYS A 1 249 ? 5.919 10.550 1.446 1.00 81.62 249 CYS A C 1
ATOM 1998 O O . CYS A 1 249 ? 5.794 11.359 2.375 1.00 81.62 249 CYS A O 1
ATOM 2000 N N . ARG A 1 250 ? 5.384 10.792 0.241 1.00 86.44 250 ARG A N 1
ATOM 2001 C CA . ARG A 1 250 ? 4.661 12.010 -0.161 1.00 86.44 250 ARG A CA 1
ATOM 2002 C C . ARG A 1 250 ? 3.233 12.003 0.394 1.00 86.44 250 ARG A C 1
ATOM 2004 O O . ARG A 1 250 ? 2.248 11.921 -0.337 1.00 86.44 250 ARG A O 1
ATOM 2011 N N . LEU A 1 251 ? 3.132 12.086 1.723 1.00 83.31 251 LEU A N 1
ATOM 2012 C CA . LEU A 1 251 ? 1.903 11.948 2.518 1.00 83.31 251 LEU A CA 1
ATOM 2013 C C . LEU A 1 251 ? 0.685 12.683 1.957 1.00 83.31 251 LEU A C 1
ATOM 2015 O O . LEU A 1 251 ? -0.420 12.147 1.992 1.00 83.31 251 LEU A O 1
ATOM 2019 N N . ASP A 1 252 ? 0.860 13.914 1.483 1.00 84.25 252 ASP A N 1
ATOM 2020 C CA . ASP A 1 252 ? -0.262 14.738 1.035 1.00 84.25 252 ASP A CA 1
ATOM 2021 C C . ASP A 1 252 ? -0.743 14.330 -0.357 1.00 84.25 252 ASP A C 1
ATOM 2023 O O . ASP A 1 252 ? -1.948 14.286 -0.587 1.00 84.25 252 ASP A O 1
ATOM 2027 N N . LEU A 1 253 ? 0.165 13.895 -1.238 1.00 89.69 253 LEU A N 1
ATOM 2028 C CA . LEU A 1 253 ? -0.215 13.237 -2.484 1.00 89.69 253 LEU A CA 1
ATOM 2029 C C . LEU A 1 253 ? -0.946 11.916 -2.199 1.00 89.69 253 LEU A C 1
ATOM 2031 O O . LEU A 1 253 ? -2.005 11.675 -2.768 1.00 89.69 253 LEU A O 1
ATOM 2035 N N . MET A 1 254 ? -0.468 11.102 -1.251 1.00 93.06 254 MET A N 1
ATOM 2036 C CA . MET A 1 254 ? -1.183 9.885 -0.835 1.00 93.06 254 MET A CA 1
ATOM 2037 C C . MET A 1 254 ? -2.591 10.192 -0.301 1.00 93.06 254 MET A C 1
ATOM 2039 O O . MET A 1 254 ? -3.536 9.490 -0.650 1.00 93.06 254 MET A O 1
ATOM 2043 N N . ARG A 1 255 ? -2.757 11.251 0.507 1.00 90.44 255 ARG A N 1
ATOM 2044 C CA . ARG A 1 255 ? -4.068 11.728 0.989 1.00 90.44 255 ARG A CA 1
ATOM 2045 C C . ARG A 1 255 ? -4.987 12.116 -0.173 1.00 90.44 255 ARG A C 1
ATOM 2047 O O . ARG A 1 255 ? -6.120 11.642 -0.219 1.00 90.44 255 ARG A O 1
ATOM 2054 N N . LEU A 1 256 ? -4.491 12.920 -1.119 1.00 91.19 256 LEU A N 1
ATOM 2055 C CA . LEU A 1 256 ? -5.227 13.338 -2.319 1.00 91.19 256 LEU A CA 1
ATOM 2056 C C . LEU A 1 256 ? -5.637 12.148 -3.199 1.00 91.19 256 LEU A C 1
ATOM 2058 O O . LEU A 1 256 ? -6.752 12.134 -3.715 1.00 91.19 256 LEU A O 1
ATOM 2062 N N . LEU A 1 257 ? -4.767 11.147 -3.353 1.00 94.19 257 LEU A N 1
ATOM 2063 C CA . LEU A 1 257 ? -5.054 9.936 -4.123 1.00 94.19 257 LEU A CA 1
ATOM 2064 C C . LEU A 1 257 ? -6.125 9.080 -3.433 1.00 94.19 257 LEU A C 1
ATOM 2066 O O . LEU A 1 257 ? -7.148 8.753 -4.031 1.00 94.19 257 LEU A O 1
ATOM 2070 N N . LEU A 1 258 ? -5.919 8.749 -2.157 1.00 90.94 258 LEU A N 1
ATOM 2071 C CA . LEU A 1 258 ? -6.791 7.847 -1.402 1.00 90.94 258 LEU A CA 1
ATOM 2072 C C . LEU A 1 258 ? -8.205 8.426 -1.204 1.00 90.94 258 LEU A C 1
ATOM 2074 O O . LEU A 1 258 ? -9.187 7.701 -1.365 1.00 90.94 258 LEU A O 1
ATOM 2078 N N . GLN A 1 259 ? -8.341 9.736 -0.953 1.00 90.12 259 GLN A N 1
ATOM 2079 C CA . GLN A 1 259 ? -9.664 10.376 -0.856 1.00 90.12 259 GLN A CA 1
ATOM 2080 C C . GLN A 1 259 ? -10.410 10.415 -2.200 1.00 90.12 259 GLN A C 1
ATOM 2082 O O . GLN A 1 259 ? -11.632 10.334 -2.213 1.00 90.12 259 GLN A O 1
ATOM 2087 N N . ASN A 1 260 ? -9.696 10.467 -3.332 1.00 85.94 260 ASN A N 1
ATOM 2088 C CA . ASN A 1 260 ? -10.284 10.371 -4.673 1.00 85.94 260 ASN A CA 1
ATOM 2089 C C . ASN A 1 260 ? -10.451 8.908 -5.144 1.00 85.94 260 ASN A C 1
ATOM 2091 O O . ASN A 1 260 ? -10.545 8.639 -6.340 1.00 85.94 260 ASN A O 1
ATOM 2095 N N . ASN A 1 261 ? -10.514 7.957 -4.204 1.00 84.12 261 ASN A N 1
ATOM 2096 C CA . ASN A 1 261 ? -10.721 6.530 -4.455 1.00 84.12 261 ASN A CA 1
ATOM 2097 C C . ASN A 1 261 ? -9.617 5.861 -5.303 1.00 84.12 261 ASN A C 1
ATOM 2099 O O . ASN A 1 261 ? -9.886 5.002 -6.148 1.00 84.12 261 ASN A O 1
ATOM 2103 N N . ALA A 1 262 ? -8.353 6.213 -5.048 1.00 90.69 262 ALA A N 1
ATOM 2104 C CA . ALA A 1 262 ? -7.251 5.312 -5.364 1.00 90.69 262 ALA A CA 1
ATOM 2105 C C . ALA A 1 262 ? -7.391 4.016 -4.546 1.00 90.69 262 ALA A C 1
ATOM 2107 O O . ALA A 1 262 ? -7.663 4.044 -3.344 1.00 90.69 262 ALA A O 1
ATOM 2108 N N . ASN A 1 263 ? -7.166 2.877 -5.196 1.00 84.81 263 ASN A N 1
ATOM 2109 C CA . ASN A 1 263 ? -7.018 1.585 -4.546 1.00 84.81 263 ASN A CA 1
ATOM 2110 C C . ASN A 1 263 ? -5.861 1.671 -3.539 1.00 84.81 263 ASN A C 1
ATOM 2112 O O . ASN A 1 263 ? -4.785 2.160 -3.878 1.00 84.81 263 ASN A O 1
ATOM 2116 N N . VAL A 1 264 ? -6.081 1.176 -2.321 1.00 88.69 264 VAL A N 1
ATOM 2117 C CA . VAL A 1 264 ? -5.074 1.131 -1.251 1.00 88.69 264 VAL A CA 1
ATOM 2118 C C . VAL A 1 264 ? -4.129 -0.076 -1.381 1.00 88.69 264 VAL A C 1
ATOM 2120 O O . VAL A 1 264 ? -2.985 -0.019 -0.935 1.00 88.69 264 VAL A O 1
ATOM 2123 N N . ASP A 1 265 ? -4.585 -1.142 -2.050 1.00 87.88 265 ASP A N 1
ATOM 2124 C CA . ASP A 1 265 ? -3.846 -2.382 -2.316 1.00 87.88 265 ASP A CA 1
ATOM 2125 C C . ASP A 1 265 ? -3.718 -2.689 -3.837 1.00 87.88 265 ASP A C 1
ATOM 2127 O O . ASP A 1 265 ? -4.162 -3.742 -4.303 1.00 87.88 265 ASP A O 1
ATOM 2131 N N . PRO A 1 266 ? -3.154 -1.787 -4.669 1.00 83.88 266 PRO A N 1
ATOM 2132 C CA . PRO A 1 266 ? -2.809 -2.094 -6.056 1.00 83.88 266 PRO A CA 1
ATOM 2133 C C . PRO A 1 266 ? -1.548 -2.963 -6.095 1.00 83.88 266 PRO A C 1
ATOM 2135 O O . PRO A 1 266 ? -0.613 -2.701 -5.346 1.00 83.88 266 PRO A O 1
ATOM 2138 N N . PHE A 1 267 ? -1.492 -3.965 -6.975 1.00 79.31 267 PHE A N 1
ATOM 2139 C CA . PHE A 1 267 ? -0.290 -4.784 -7.177 1.00 79.31 267 PHE A CA 1
ATOM 2140 C C . PHE A 1 267 ? 0.587 -4.233 -8.307 1.00 79.31 267 PHE A C 1
ATOM 2142 O O . PHE A 1 267 ? 0.071 -3.891 -9.370 1.00 79.31 267 PHE A O 1
ATOM 2149 N N . SER A 1 268 ? 1.905 -4.220 -8.101 1.00 74.88 268 SER A N 1
ATOM 2150 C CA . SER A 1 268 ? 2.892 -4.033 -9.179 1.00 74.88 268 SER A CA 1
ATOM 2151 C C . SER A 1 268 ? 3.113 -5.341 -9.980 1.00 74.88 268 SER A C 1
ATOM 2153 O O . SER A 1 268 ? 2.538 -6.386 -9.668 1.00 74.88 268 SER A O 1
ATOM 2155 N N . SER A 1 269 ? 4.012 -5.342 -10.973 1.00 66.25 269 SER A N 1
ATOM 2156 C CA . SER A 1 269 ? 4.491 -6.557 -11.667 1.00 66.25 269 SER A CA 1
ATOM 2157 C C . SER A 1 269 ? 5.125 -7.578 -10.710 1.00 66.25 269 SER A C 1
ATOM 2159 O O . SER A 1 269 ? 5.124 -8.780 -10.975 1.00 66.25 269 SER A O 1
ATOM 2161 N N . SER A 1 270 ? 5.650 -7.129 -9.567 1.00 62.78 270 SER A N 1
ATOM 2162 C CA . SER A 1 270 ? 5.812 -7.999 -8.398 1.00 62.78 270 SER A CA 1
ATOM 2163 C C . SER A 1 270 ? 4.586 -7.848 -7.482 1.00 62.78 270 SER A C 1
ATOM 2165 O O . SER A 1 270 ? 4.131 -6.719 -7.310 1.00 62.78 270 SER A O 1
ATOM 2167 N N . PRO A 1 271 ? 4.046 -8.915 -6.857 1.00 62.84 271 PRO A N 1
ATOM 2168 C CA . PRO A 1 271 ? 2.844 -8.848 -6.011 1.00 62.84 271 PRO A CA 1
ATOM 2169 C C . PRO A 1 271 ? 3.117 -8.210 -4.631 1.00 62.84 271 PRO A C 1
ATOM 2171 O O . PRO A 1 271 ? 2.815 -8.761 -3.574 1.00 62.84 271 PRO A O 1
ATOM 2174 N N . GLN A 1 272 ? 3.723 -7.029 -4.664 1.00 75.25 272 GLN A N 1
ATOM 2175 C CA . GLN A 1 272 ? 3.802 -6.035 -3.613 1.00 75.25 272 GLN A CA 1
ATOM 2176 C C . GLN A 1 272 ? 2.676 -5.029 -3.863 1.00 75.25 272 GLN A C 1
ATOM 2178 O O . GLN A 1 272 ? 2.460 -4.617 -5.003 1.00 75.25 272 GLN A O 1
ATOM 2183 N N . THR A 1 273 ? 1.983 -4.645 -2.795 1.00 87.75 273 THR A N 1
ATOM 2184 C CA . THR A 1 273 ? 1.218 -3.393 -2.735 1.00 87.75 273 THR A CA 1
ATOM 2185 C C . THR A 1 273 ? 2.070 -2.323 -2.048 1.00 87.75 273 THR A C 1
ATOM 2187 O O . THR A 1 273 ? 3.081 -2.688 -1.435 1.00 87.75 273 THR A O 1
ATOM 2190 N N . PRO A 1 274 ? 1.702 -1.027 -2.071 1.00 91.06 274 PRO A N 1
ATOM 2191 C CA . PRO A 1 274 ? 2.494 0.032 -1.440 1.00 91.06 274 PRO A CA 1
ATOM 2192 C C . PRO A 1 274 ? 2.843 -0.274 0.028 1.00 91.06 274 PRO A C 1
ATOM 2194 O O . PRO A 1 274 ? 3.981 -0.098 0.456 1.00 91.06 274 PRO A O 1
ATOM 2197 N N . PHE A 1 275 ? 1.916 -0.867 0.793 1.00 91.88 275 PHE A N 1
ATOM 2198 C CA . PHE A 1 275 ? 2.196 -1.258 2.178 1.00 91.88 275 PHE A CA 1
ATOM 2199 C C . PHE A 1 275 ? 3.214 -2.411 2.296 1.00 91.88 275 PHE A C 1
ATOM 2201 O O . PHE A 1 275 ? 4.047 -2.428 3.207 1.00 91.88 275 PHE A O 1
ATOM 2208 N N . PHE A 1 276 ? 3.191 -3.372 1.369 1.00 85.06 276 PHE A N 1
ATOM 2209 C CA . PHE A 1 276 ? 4.190 -4.443 1.319 1.00 85.06 276 PHE A CA 1
ATOM 2210 C C . PHE A 1 276 ? 5.553 -3.949 0.826 1.00 85.06 276 PHE A C 1
ATOM 2212 O O . PHE A 1 276 ? 6.573 -4.431 1.320 1.00 85.06 276 PHE A O 1
ATOM 2219 N N . GLN A 1 277 ? 5.588 -2.970 -0.079 1.00 84.38 277 GLN A N 1
ATOM 2220 C CA . GLN A 1 277 ? 6.824 -2.334 -0.528 1.00 84.38 277 GLN A CA 1
ATOM 2221 C C . GLN A 1 277 ? 7.543 -1.646 0.645 1.00 84.38 277 GLN A C 1
ATOM 2223 O O . GLN A 1 277 ? 8.713 -1.949 0.887 1.00 84.38 277 GLN A O 1
ATOM 2228 N N . ALA A 1 278 ? 6.830 -0.870 1.470 1.00 85.00 278 ALA A N 1
ATOM 2229 C CA . ALA A 1 278 ? 7.363 -0.312 2.718 1.00 85.00 278 ALA A CA 1
ATOM 2230 C C . ALA A 1 278 ? 7.982 -1.379 3.645 1.00 85.00 278 ALA A C 1
ATOM 2232 O O . ALA A 1 278 ? 9.091 -1.217 4.166 1.00 85.00 278 ALA A O 1
ATOM 2233 N N . CYS A 1 279 ? 7.282 -2.509 3.815 1.00 84.12 279 CYS A N 1
ATOM 2234 C CA . CYS A 1 279 ? 7.744 -3.630 4.636 1.00 84.12 279 CYS A CA 1
ATOM 2235 C C . CYS A 1 279 ? 9.023 -4.274 4.074 1.00 84.12 279 CYS A C 1
ATOM 2237 O O . CYS A 1 279 ? 9.928 -4.598 4.846 1.00 84.12 279 CYS A O 1
ATOM 2239 N N . TYR A 1 280 ? 9.130 -4.422 2.749 1.00 77.00 280 TYR A N 1
ATOM 2240 C CA . TYR A 1 280 ? 10.326 -4.929 2.069 1.00 77.00 280 TYR A CA 1
ATOM 2241 C C . TYR A 1 280 ? 11.516 -3.962 2.147 1.00 77.00 280 TYR A C 1
ATOM 2243 O O . TYR A 1 280 ? 12.639 -4.402 2.399 1.00 77.00 280 TYR A O 1
ATOM 2251 N N . LEU A 1 281 ? 11.267 -2.653 2.036 1.00 74.38 281 LEU A N 1
ATOM 2252 C CA . LEU A 1 281 ? 12.244 -1.592 2.318 1.00 74.38 281 LEU A CA 1
ATOM 2253 C C . LEU A 1 281 ? 12.625 -1.512 3.809 1.00 74.38 281 LEU A C 1
ATOM 2255 O O . LEU A 1 281 ? 13.530 -0.766 4.177 1.00 74.38 281 LEU A O 1
ATOM 2259 N N . LYS A 1 282 ? 11.951 -2.286 4.673 1.00 77.44 282 LYS A N 1
ATOM 2260 C CA . LYS A 1 282 ? 12.100 -2.322 6.138 1.00 77.44 282 LYS A CA 1
ATOM 2261 C C . LYS A 1 282 ? 11.780 -0.994 6.828 1.00 77.44 282 LYS A C 1
ATOM 2263 O O . LYS A 1 282 ? 12.052 -0.861 8.022 1.00 77.44 282 LYS A O 1
ATOM 2268 N N . ARG A 1 283 ? 11.179 -0.032 6.124 1.00 69.38 283 ARG A N 1
ATOM 2269 C CA . ARG A 1 283 ? 10.826 1.290 6.649 1.00 69.38 283 ARG A CA 1
ATOM 2270 C C . ARG A 1 283 ? 9.464 1.209 7.360 1.00 69.38 283 ARG A C 1
ATOM 2272 O O . ARG A 1 283 ? 8.524 0.614 6.847 1.00 69.38 283 ARG A O 1
ATOM 2279 N N . LEU A 1 284 ? 9.333 1.833 8.534 1.00 74.62 284 LEU A N 1
ATOM 2280 C CA . LEU A 1 284 ? 8.023 2.153 9.127 1.00 74.62 284 LEU A CA 1
ATOM 2281 C C . LEU A 1 284 ? 7.740 3.636 8.859 1.00 74.62 284 LEU A C 1
ATOM 2283 O O . LEU A 1 284 ? 7.841 4.472 9.754 1.00 74.62 284 LEU A O 1
ATOM 2287 N N . THR A 1 285 ? 7.488 3.960 7.589 1.00 79.19 285 THR A N 1
ATOM 2288 C CA . THR A 1 285 ? 7.220 5.330 7.136 1.00 79.19 285 THR A CA 1
ATOM 2289 C C . THR A 1 285 ? 5.881 5.842 7.689 1.00 79.19 285 THR A C 1
ATOM 2291 O O . THR A 1 285 ? 4.949 5.062 7.921 1.00 79.19 285 THR A O 1
ATOM 2294 N N . PRO A 1 286 ? 5.721 7.169 7.842 1.00 79.12 286 PRO A N 1
ATOM 2295 C CA . PRO A 1 286 ? 4.405 7.792 7.950 1.00 79.12 286 PRO A CA 1
ATOM 2296 C C . PRO A 1 286 ? 3.452 7.381 6.812 1.00 79.12 286 PRO A C 1
ATOM 2298 O O . PRO A 1 286 ? 2.258 7.231 7.054 1.00 79.12 286 PRO A O 1
ATOM 2301 N N . ALA A 1 287 ? 3.974 7.142 5.604 1.00 85.25 287 ALA A N 1
ATOM 2302 C CA . ALA A 1 287 ? 3.232 6.618 4.456 1.00 85.25 287 ALA A CA 1
ATOM 2303 C C . ALA A 1 287 ? 2.657 5.208 4.695 1.00 85.25 287 ALA A C 1
ATOM 2305 O O . ALA A 1 287 ? 1.455 4.995 4.538 1.00 85.25 287 ALA A O 1
ATOM 2306 N N . ALA A 1 288 ? 3.465 4.265 5.183 1.00 87.75 288 ALA A N 1
ATOM 2307 C CA . ALA A 1 288 ? 3.019 2.925 5.561 1.00 87.75 288 ALA A CA 1
ATOM 2308 C C . ALA A 1 288 ? 1.985 2.946 6.700 1.00 87.75 288 ALA A C 1
ATOM 2310 O O . ALA A 1 288 ? 1.043 2.152 6.708 1.00 87.75 288 ALA A O 1
ATOM 2311 N N . LEU A 1 289 ? 2.126 3.876 7.653 1.00 87.69 289 LEU A N 1
ATOM 2312 C CA . LEU A 1 289 ? 1.123 4.102 8.698 1.00 87.69 289 LEU A CA 1
ATOM 2313 C C . LEU A 1 289 ? -0.187 4.664 8.126 1.00 87.69 289 LEU A C 1
ATOM 2315 O O . LEU A 1 289 ? -1.254 4.186 8.506 1.00 87.69 289 LEU A O 1
ATOM 2319 N N . LEU A 1 290 ? -0.120 5.616 7.190 1.00 91.25 290 LEU A N 1
ATOM 2320 C CA . LEU A 1 290 ? -1.293 6.149 6.495 1.00 91.25 290 LEU A CA 1
ATOM 2321 C C . LEU A 1 290 ? -2.032 5.033 5.742 1.00 91.25 290 LEU A C 1
ATOM 2323 O O . LEU A 1 290 ? -3.237 4.888 5.913 1.00 91.25 290 LEU A O 1
ATOM 2327 N N . LEU A 1 291 ? -1.324 4.189 4.989 1.00 93.81 291 LEU A N 1
ATOM 2328 C CA . LEU A 1 291 ? -1.919 3.042 4.294 1.00 93.81 291 LEU A CA 1
ATOM 2329 C C . LEU A 1 291 ? -2.648 2.095 5.264 1.00 93.81 291 LEU A C 1
ATOM 2331 O O . LEU A 1 291 ? -3.770 1.669 4.985 1.00 93.81 291 LEU A O 1
ATOM 2335 N N . LEU A 1 292 ? -2.077 1.822 6.444 1.00 92.44 292 LEU A N 1
ATOM 2336 C CA . LEU A 1 292 ? -2.758 1.028 7.473 1.00 92.44 292 LEU A CA 1
ATOM 2337 C C . LEU A 1 292 ? -4.019 1.708 8.034 1.00 92.44 292 LEU A C 1
ATOM 2339 O O . LEU A 1 292 ? -4.989 0.988 8.293 1.00 92.44 292 LEU A O 1
ATOM 2343 N N . GLU A 1 293 ? -4.038 3.041 8.172 1.00 92.38 293 GLU A N 1
ATOM 2344 C CA . GLU A 1 293 ? -5.243 3.806 8.541 1.00 92.38 293 GLU A CA 1
ATOM 2345 C C . GLU A 1 293 ? -6.327 3.731 7.454 1.00 92.38 293 GLU A C 1
ATOM 2347 O O . GLU A 1 293 ? -7.509 3.713 7.786 1.00 92.38 293 GLU A O 1
ATOM 2352 N N . TRP A 1 294 ? -5.930 3.658 6.180 1.00 92.94 294 TRP A N 1
ATOM 2353 C CA . TRP A 1 294 ? -6.789 3.474 4.997 1.00 92.94 294 TRP A CA 1
ATOM 2354 C C . TRP A 1 294 ? -7.107 2.002 4.681 1.00 92.94 294 TRP A C 1
ATOM 2356 O O . TRP A 1 294 ? -7.599 1.667 3.608 1.00 92.94 294 TRP A O 1
ATOM 2366 N N . GLY A 1 295 ? -6.854 1.098 5.629 1.00 87.81 295 GLY A N 1
ATOM 2367 C CA . GLY A 1 295 ? -7.309 -0.288 5.551 1.00 87.81 295 GLY A CA 1
ATOM 2368 C C . GLY A 1 295 ? -6.385 -1.266 4.828 1.00 87.81 295 GLY A C 1
ATOM 2369 O O . GLY A 1 295 ? -6.683 -2.462 4.893 1.00 87.81 295 GLY A O 1
ATOM 2370 N N . ALA A 1 296 ? -5.241 -0.810 4.290 1.00 91.94 296 ALA A N 1
ATOM 2371 C CA . ALA A 1 296 ? -4.269 -1.610 3.528 1.00 91.94 296 ALA A CA 1
ATOM 2372 C C . ALA A 1 296 ? -4.017 -2.993 4.131 1.00 91.94 296 ALA A C 1
ATOM 2374 O O . ALA A 1 296 ? -3.898 -3.155 5.354 1.00 91.94 296 ALA A O 1
ATOM 2375 N N . THR A 1 297 ? -3.952 -4.006 3.288 1.00 87.31 297 THR A N 1
ATOM 2376 C CA . THR A 1 297 ? -3.986 -5.400 3.703 1.00 87.31 297 THR A CA 1
ATOM 2377 C C . THR A 1 297 ? -2.657 -5.807 4.337 1.00 87.31 297 THR A C 1
ATOM 2379 O O . THR A 1 297 ? -1.581 -5.528 3.826 1.00 87.31 297 THR A O 1
ATOM 2382 N N . LYS A 1 298 ? -2.724 -6.466 5.503 1.00 86.88 298 LYS A N 1
ATOM 2383 C CA . LYS A 1 298 ? -1.540 -6.959 6.238 1.00 86.88 298 LYS A CA 1
ATOM 2384 C C . LYS A 1 298 ? -1.122 -8.371 5.817 1.00 86.88 298 LYS A C 1
ATOM 2386 O O . LYS A 1 298 ? 0.003 -8.783 6.103 1.00 86.88 298 LYS A O 1
ATOM 2391 N N . GLU A 1 299 ? -2.046 -9.123 5.221 1.00 83.00 299 GLU A N 1
ATOM 2392 C CA . GLU A 1 299 ? -1.873 -10.522 4.839 1.00 83.00 299 GLU A CA 1
ATOM 2393 C C . GLU A 1 299 ? -2.611 -10.821 3.530 1.00 83.00 299 GLU A C 1
ATOM 2395 O O . GLU A 1 299 ? -3.836 -10.718 3.491 1.00 83.00 299 GLU A O 1
ATOM 2400 N N . PHE A 1 300 ? -1.888 -11.232 2.489 1.00 68.81 300 PHE A N 1
ATOM 2401 C CA . PHE A 1 300 ? -2.478 -11.764 1.258 1.00 68.81 300 PHE A CA 1
ATOM 2402 C C . PHE A 1 300 ? -2.346 -13.285 1.216 1.00 68.81 300 PHE A C 1
ATOM 2404 O O . PHE A 1 300 ? -1.322 -13.836 1.630 1.00 68.81 300 PHE A O 1
ATOM 2411 N N . ASP A 1 301 ? -3.343 -13.972 0.662 1.00 58.09 301 ASP A N 1
ATOM 2412 C CA . ASP A 1 301 ? -3.128 -15.340 0.195 1.00 58.09 301 ASP A CA 1
ATOM 2413 C C . ASP A 1 301 ? -2.413 -15.292 -1.163 1.00 58.09 301 ASP A C 1
ATOM 2415 O O . ASP A 1 301 ? -2.799 -14.515 -2.041 1.00 58.09 301 ASP A O 1
ATOM 2419 N N . LYS A 1 302 ? -1.339 -16.070 -1.336 1.00 53.22 302 LYS A N 1
ATOM 2420 C CA . LYS A 1 302 ? -0.483 -15.992 -2.533 1.00 53.22 302 LYS A CA 1
ATOM 2421 C C . LYS A 1 302 ? -1.019 -16.849 -3.677 1.00 53.22 302 LYS A C 1
ATOM 2423 O O . LYS A 1 302 ? -0.378 -17.796 -4.125 1.00 53.22 302 LYS A O 1
ATOM 2428 N N . SER A 1 303 ? -2.197 -16.481 -4.161 1.00 45.62 303 SER A N 1
ATOM 2429 C CA . SER A 1 303 ? -2.656 -16.860 -5.497 1.00 45.62 303 SER A CA 1
ATOM 2430 C C . SER A 1 303 ? -2.020 -15.950 -6.556 1.00 45.62 303 SER A C 1
ATOM 2432 O O . SER A 1 303 ? -1.456 -16.430 -7.536 1.00 45.62 303 SER A O 1
ATOM 2434 N N . HIS A 1 304 ? -2.027 -14.628 -6.346 1.00 37.00 304 HIS A N 1
ATOM 2435 C CA . HIS A 1 304 ? -1.464 -13.660 -7.295 1.00 37.00 304 HIS A CA 1
ATOM 2436 C C . HIS A 1 304 ? 0.076 -13.707 -7.377 1.00 37.00 304 HIS A C 1
ATOM 2438 O O . HIS A 1 304 ? 0.783 -13.113 -6.564 1.00 37.00 304 HIS A O 1
ATOM 2444 N N . GLY A 1 305 ? 0.591 -14.339 -8.436 1.00 43.94 305 GLY A N 1
ATOM 2445 C CA . GLY A 1 305 ? 1.950 -14.129 -8.945 1.00 43.94 305 GLY A CA 1
ATOM 2446 C C . GLY A 1 305 ? 2.982 -15.214 -8.613 1.00 43.94 305 GLY A C 1
ATOM 2447 O O . GLY A 1 305 ? 2.658 -16.336 -8.242 1.00 43.94 305 GLY A O 1
ATOM 2448 N N . LEU A 1 306 ? 4.260 -14.867 -8.805 1.00 36.75 306 LEU A N 1
ATOM 2449 C CA . LEU A 1 306 ? 5.410 -15.785 -8.933 1.00 36.75 306 LEU A CA 1
ATOM 2450 C C . LEU A 1 306 ? 5.862 -16.508 -7.638 1.00 36.75 306 LEU A C 1
ATOM 2452 O O . LEU A 1 306 ? 7.007 -16.946 -7.551 1.00 36.75 306 LEU A O 1
ATOM 2456 N N . TYR A 1 307 ? 5.036 -16.565 -6.590 1.00 38.69 307 TYR A N 1
ATOM 2457 C CA . TYR A 1 307 ? 5.483 -16.920 -5.237 1.00 38.69 307 TYR A CA 1
ATOM 2458 C C . TYR A 1 307 ? 4.532 -17.918 -4.570 1.00 38.69 307 TYR A C 1
ATOM 2460 O O . TYR A 1 307 ? 3.510 -17.540 -4.010 1.00 38.69 307 TYR A O 1
ATOM 2468 N N . THR A 1 308 ? 4.895 -19.197 -4.594 1.00 34.91 308 THR A N 1
ATOM 2469 C CA . THR A 1 308 ? 4.036 -20.315 -4.184 1.00 34.91 308 THR A CA 1
ATOM 2470 C C . THR A 1 308 ? 3.663 -20.332 -2.693 1.00 34.91 308 THR A C 1
ATOM 2472 O O . THR A 1 308 ? 4.498 -20.112 -1.816 1.00 34.91 308 THR A O 1
ATOM 2475 N N . GLY A 1 309 ? 2.401 -20.681 -2.405 1.00 41.06 309 GLY A N 1
ATOM 2476 C CA . GLY A 1 309 ? 1.946 -21.448 -1.227 1.00 41.06 309 GLY A CA 1
ATOM 2477 C C . GLY A 1 309 ? 2.047 -20.841 0.183 1.00 41.06 309 GLY A C 1
ATOM 2478 O O . GLY A 1 309 ? 1.353 -21.303 1.087 1.00 41.06 309 GLY A O 1
ATOM 2479 N N . ALA A 1 310 ? 2.877 -19.826 0.409 1.00 41.59 310 ALA A N 1
ATOM 2480 C CA . ALA A 1 310 ? 3.039 -19.177 1.706 1.00 41.59 310 ALA A CA 1
ATOM 2481 C C . ALA A 1 310 ? 2.190 -17.905 1.780 1.00 41.59 310 ALA A C 1
ATOM 2483 O O . ALA A 1 310 ? 2.424 -16.979 1.004 1.00 41.59 310 ALA A O 1
ATOM 2484 N N . ARG A 1 311 ? 1.261 -17.820 2.745 1.00 51.34 311 ARG A N 1
ATOM 2485 C CA . ARG A 1 311 ? 0.509 -16.582 3.049 1.00 51.34 311 ARG A CA 1
ATOM 2486 C C . ARG A 1 311 ? 1.483 -15.412 3.152 1.00 51.34 311 ARG A C 1
ATOM 2488 O O . ARG A 1 311 ? 2.394 -15.449 3.975 1.00 51.34 311 ARG A O 1
ATOM 2495 N N . HIS A 1 312 ? 1.312 -14.375 2.339 1.00 65.12 312 HIS A N 1
ATOM 2496 C CA . HIS A 1 312 ? 2.192 -13.219 2.402 1.00 65.12 312 HIS A CA 1
ATOM 2497 C C . HIS A 1 312 ? 1.774 -12.343 3.572 1.00 65.12 312 HIS A C 1
ATOM 2499 O O . HIS A 1 312 ? 0.883 -11.514 3.429 1.00 65.12 312 HIS A O 1
ATOM 2505 N N . LYS A 1 313 ? 2.386 -12.534 4.741 1.00 78.69 313 LYS A N 1
ATOM 2506 C CA . LYS A 1 313 ? 2.169 -11.658 5.892 1.00 78.69 313 LYS A CA 1
ATOM 2507 C C . LYS A 1 313 ? 3.253 -10.590 5.928 1.00 78.69 313 LYS A C 1
ATOM 2509 O O . LYS A 1 313 ? 4.440 -10.910 5.958 1.00 78.69 313 LYS A O 1
ATOM 2514 N N . ALA A 1 314 ? 2.856 -9.329 6.055 1.00 84.69 314 ALA A N 1
ATOM 2515 C CA . ALA A 1 314 ? 3.787 -8.243 6.355 1.00 84.69 314 ALA A CA 1
ATOM 2516 C C . ALA A 1 314 ? 4.520 -8.476 7.697 1.00 84.69 314 ALA A C 1
ATOM 2518 O O . ALA A 1 314 ? 5.654 -8.037 7.882 1.00 84.69 314 ALA A O 1
ATOM 2519 N N . LEU A 1 315 ? 3.896 -9.221 8.622 1.00 84.12 315 LEU A N 1
ATOM 2520 C CA . LEU A 1 315 ? 4.509 -9.643 9.882 1.00 84.12 315 LEU A CA 1
ATOM 2521 C C . LEU A 1 315 ? 5.726 -10.558 9.669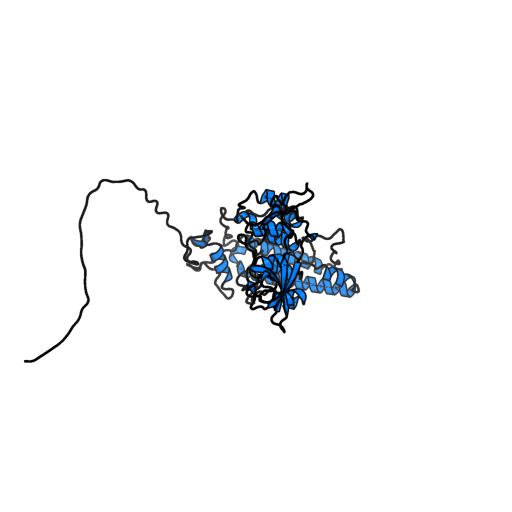 1.00 84.12 315 LEU A C 1
ATOM 2523 O O . LEU A 1 315 ? 6.712 -10.407 10.387 1.00 84.12 315 LEU A O 1
ATOM 2527 N N . ASP A 1 316 ? 5.681 -11.467 8.695 1.00 80.75 316 ASP A N 1
ATOM 2528 C CA . ASP A 1 316 ? 6.773 -12.416 8.452 1.00 80.75 316 ASP A CA 1
ATOM 2529 C C . ASP A 1 316 ? 7.983 -11.678 7.863 1.00 80.75 316 ASP A C 1
ATOM 2531 O O . ASP A 1 316 ? 9.087 -11.792 8.395 1.00 80.75 316 ASP A O 1
ATOM 2535 N N . ILE A 1 317 ? 7.749 -10.780 6.893 1.00 81.06 317 ILE A N 1
ATOM 2536 C CA . ILE A 1 317 ? 8.767 -9.849 6.366 1.00 81.06 317 ILE A CA 1
ATOM 2537 C C . ILE A 1 317 ? 9.389 -9.032 7.507 1.00 81.06 317 ILE A C 1
ATOM 2539 O O . ILE A 1 317 ? 10.608 -8.906 7.601 1.00 81.06 317 ILE A O 1
ATOM 2543 N N . ALA A 1 318 ? 8.568 -8.498 8.417 1.00 83.25 318 ALA A N 1
ATOM 2544 C CA . ALA A 1 318 ? 9.043 -7.706 9.549 1.00 83.25 318 ALA A CA 1
ATOM 2545 C C . ALA A 1 318 ? 9.884 -8.530 10.549 1.00 83.25 318 ALA A C 1
ATOM 2547 O O . ALA A 1 318 ? 10.831 -8.000 11.139 1.00 83.25 318 ALA A O 1
ATOM 2548 N N . LEU A 1 319 ? 9.562 -9.818 10.735 1.00 77.81 319 LEU A N 1
ATOM 2549 C CA . LEU A 1 319 ? 10.317 -10.757 11.571 1.00 77.81 319 LEU A CA 1
ATOM 2550 C C . LEU A 1 319 ? 11.662 -11.130 10.928 1.00 77.81 319 LEU A C 1
ATOM 2552 O O . LEU A 1 319 ? 12.689 -11.043 11.603 1.00 77.81 319 LEU A O 1
ATOM 2556 N N . GLU A 1 320 ? 11.675 -11.463 9.635 1.00 76.00 320 GLU A N 1
ATOM 2557 C CA . GLU A 1 320 ? 12.888 -11.720 8.840 1.00 76.00 320 GLU A CA 1
ATOM 2558 C C . GLU A 1 320 ? 13.817 -10.497 8.823 1.00 76.00 320 GLU A C 1
ATOM 2560 O O . GLU A 1 320 ? 15.015 -10.599 9.101 1.00 76.00 320 GLU A O 1
ATOM 2565 N N . ALA A 1 321 ? 13.249 -9.309 8.597 1.00 75.94 321 ALA A N 1
ATOM 2566 C CA . ALA A 1 321 ? 13.935 -8.022 8.664 1.00 75.94 321 ALA A CA 1
ATOM 2567 C C . ALA A 1 321 ? 14.397 -7.632 10.080 1.00 75.94 321 ALA A C 1
ATOM 2569 O O . ALA A 1 321 ? 15.180 -6.694 10.222 1.00 75.94 321 ALA A O 1
ATOM 2570 N N . ARG A 1 322 ? 13.914 -8.322 11.125 1.00 80.62 322 ARG A N 1
ATOM 2571 C CA . ARG A 1 322 ? 14.120 -8.013 12.554 1.00 80.62 322 ARG A CA 1
ATOM 2572 C C . ARG A 1 322 ? 13.637 -6.611 12.975 1.00 80.62 322 ARG A C 1
ATOM 2574 O O . ARG A 1 322 ? 14.053 -6.109 14.025 1.00 80.62 322 ARG A O 1
ATOM 2581 N N . ASN A 1 323 ? 12.730 -5.990 12.214 1.00 79.06 323 ASN A N 1
ATOM 2582 C CA . ASN A 1 323 ? 12.188 -4.656 12.493 1.00 79.06 323 ASN A CA 1
ATOM 2583 C C . ASN A 1 323 ? 11.222 -4.714 13.696 1.00 79.06 323 ASN A C 1
ATOM 2585 O O . ASN A 1 323 ? 10.023 -4.952 13.558 1.00 79.06 323 ASN A O 1
ATOM 2589 N N . LYS A 1 324 ? 11.755 -4.500 14.908 1.00 81.81 324 LYS A N 1
ATOM 2590 C CA . LYS A 1 324 ? 10.984 -4.561 16.164 1.00 81.81 324 LYS A CA 1
ATOM 2591 C C . LYS A 1 324 ? 9.768 -3.609 16.189 1.00 81.81 324 LYS A C 1
ATOM 2593 O O . LYS A 1 324 ? 8.712 -4.079 16.616 1.00 81.81 324 LYS A O 1
ATOM 2598 N N . PRO A 1 325 ? 9.848 -2.330 15.757 1.00 79.19 325 PRO A N 1
ATOM 2599 C CA . PRO A 1 325 ? 8.672 -1.459 15.641 1.00 79.19 325 PRO A CA 1
ATOM 2600 C C . PRO A 1 325 ? 7.546 -2.047 14.777 1.00 79.19 325 PRO A C 1
ATOM 2602 O O . PRO A 1 325 ? 6.422 -2.190 15.260 1.00 79.19 325 PRO A O 1
ATOM 2605 N N . LEU A 1 326 ? 7.854 -2.454 13.543 1.00 81.06 326 LEU A N 1
ATOM 2606 C CA . LEU A 1 326 ? 6.889 -2.997 12.584 1.00 81.06 326 LEU A CA 1
ATOM 2607 C C . LEU A 1 326 ? 6.306 -4.335 13.067 1.00 81.06 326 LEU A C 1
ATOM 2609 O O . LEU A 1 326 ? 5.095 -4.534 13.018 1.00 81.06 326 LEU A O 1
ATOM 2613 N N . VAL A 1 327 ? 7.134 -5.214 13.644 1.00 83.69 327 VAL A N 1
ATOM 2614 C CA . VAL A 1 327 ? 6.689 -6.462 14.291 1.00 83.69 327 VAL A CA 1
ATOM 2615 C C . VAL A 1 327 ? 5.719 -6.191 15.445 1.00 83.69 327 VAL A C 1
ATOM 2617 O O . VAL A 1 327 ? 4.712 -6.886 15.573 1.00 83.69 327 VAL A O 1
ATOM 2620 N N . ASN A 1 328 ? 5.992 -5.197 16.295 1.00 81.06 328 ASN A N 1
ATOM 2621 C CA . ASN A 1 328 ? 5.125 -4.865 17.430 1.00 81.06 328 ASN A CA 1
ATOM 2622 C C . ASN A 1 328 ? 3.785 -4.256 16.989 1.00 81.06 328 ASN A C 1
ATOM 2624 O O . ASN A 1 328 ? 2.770 -4.490 17.643 1.00 81.06 328 ASN A O 1
ATOM 2628 N N . LEU A 1 329 ? 3.773 -3.517 15.876 1.00 84.44 329 LEU A N 1
ATOM 2629 C CA . LEU A 1 329 ? 2.556 -3.011 15.247 1.00 84.44 329 LEU A CA 1
ATOM 2630 C C . LEU A 1 329 ? 1.732 -4.169 14.655 1.00 84.44 329 LEU A C 1
ATOM 2632 O O . LEU A 1 329 ? 0.570 -4.369 15.015 1.00 84.44 329 LEU A O 1
ATOM 2636 N N . LEU A 1 330 ? 2.353 -4.978 13.791 1.00 86.19 330 LEU A N 1
ATOM 2637 C CA . LEU A 1 330 ? 1.683 -6.005 12.989 1.00 86.19 330 LEU A CA 1
ATOM 2638 C C . LEU A 1 330 ? 1.246 -7.248 13.769 1.00 86.19 330 LEU A C 1
ATOM 2640 O O . LEU A 1 330 ? 0.263 -7.872 13.381 1.00 86.19 330 LEU A O 1
ATOM 2644 N N . LYS A 1 331 ? 1.887 -7.571 14.901 1.00 83.88 331 LYS A N 1
ATOM 2645 C CA . LYS A 1 331 ? 1.416 -8.623 15.828 1.00 83.88 331 LYS A CA 1
ATOM 2646 C C . LYS A 1 331 ? 0.029 -8.356 16.420 1.00 83.88 331 LYS A C 1
ATOM 2648 O O . LYS A 1 331 ? -0.556 -9.267 17.000 1.00 83.88 331 LYS A O 1
ATOM 2653 N N . SER A 1 332 ? -0.473 -7.125 16.331 1.00 84.81 332 SER A N 1
ATOM 2654 C CA . SER A 1 332 ? -1.769 -6.733 16.881 1.00 84.81 332 SER A CA 1
ATOM 2655 C C . SER A 1 332 ? -2.814 -6.542 15.767 1.00 84.81 332 SER A C 1
ATOM 2657 O O . SER A 1 332 ? -2.510 -5.889 14.758 1.00 84.81 332 SER A O 1
ATOM 2659 N N . PRO A 1 333 ? -4.054 -7.058 15.921 1.00 84.75 333 PRO A N 1
ATOM 2660 C CA . PRO A 1 333 ? -5.102 -6.909 14.909 1.00 84.75 333 PRO A CA 1
ATOM 2661 C C . PRO A 1 333 ? -5.320 -5.450 14.490 1.00 84.75 333 PRO A C 1
ATOM 2663 O O . PRO A 1 333 ? -5.278 -5.130 13.298 1.00 84.75 333 PRO A O 1
ATOM 2666 N N . LEU A 1 334 ? -5.450 -4.551 15.473 1.00 90.56 334 LEU A N 1
ATOM 2667 C CA . LEU A 1 334 ? -5.737 -3.135 15.243 1.00 90.56 334 LEU A CA 1
ATOM 2668 C C . LEU A 1 334 ? -4.489 -2.273 15.009 1.00 90.56 334 LEU A C 1
ATOM 2670 O O . LEU A 1 334 ? -4.643 -1.105 14.689 1.00 90.56 334 LEU A O 1
ATOM 2674 N N . GLY A 1 335 ? -3.261 -2.795 15.117 1.00 89.06 335 GLY A N 1
ATOM 2675 C CA . GLY A 1 335 ? -2.050 -1.977 14.965 1.00 89.06 335 GLY A CA 1
ATOM 2676 C C . GLY A 1 335 ? -2.008 -1.225 13.631 1.00 89.06 335 GLY A C 1
ATOM 2677 O O . GLY A 1 335 ? -2.057 -1.856 12.575 1.00 89.06 335 GLY A O 1
ATOM 2678 N N . GLY A 1 336 ? -1.962 0.106 13.689 1.00 88.06 336 GLY A N 1
ATOM 2679 C CA . GLY A 1 336 ? -2.015 1.019 12.542 1.00 88.06 336 GLY A CA 1
ATOM 2680 C C . GLY A 1 336 ? -3.419 1.281 11.979 1.00 88.06 336 GLY A C 1
ATOM 2681 O O . GLY A 1 336 ? -3.565 2.167 11.149 1.00 88.06 336 GLY A O 1
ATOM 2682 N N . ARG A 1 337 ? -4.455 0.559 12.425 1.00 92.94 337 ARG A N 1
ATOM 2683 C CA . ARG A 1 337 ? -5.844 0.757 11.981 1.00 92.94 337 ARG A CA 1
ATOM 2684 C C . ARG A 1 337 ? -6.459 2.001 12.605 1.00 92.94 337 ARG A C 1
ATOM 2686 O O . ARG A 1 337 ? -6.210 2.295 13.782 1.00 92.94 337 ARG A O 1
ATOM 2693 N N . ARG A 1 338 ? -7.342 2.663 11.854 1.00 93.00 338 ARG A N 1
ATOM 2694 C CA . ARG A 1 338 ? -8.274 3.632 12.438 1.00 93.00 338 ARG A CA 1
ATOM 2695 C C . ARG A 1 338 ? -9.413 2.856 13.101 1.00 93.00 338 ARG A C 1
ATOM 2697 O O . ARG A 1 338 ? -9.871 1.822 12.613 1.00 93.00 338 ARG A O 1
ATOM 2704 N N . CYS A 1 339 ? -9.815 3.314 14.274 1.00 94.69 339 CYS A N 1
ATOM 2705 C CA . CYS A 1 339 ? -10.809 2.679 15.126 1.00 94.69 339 CYS A CA 1
ATOM 2706 C C . CYS A 1 339 ? -11.773 3.728 15.682 1.00 94.69 339 CYS A C 1
ATOM 2708 O O . CYS A 1 339 ? -11.446 4.909 15.744 1.00 94.69 339 CYS A O 1
ATOM 2710 N N . GLU A 1 340 ? -12.940 3.285 16.124 1.00 94.06 340 GLU A N 1
ATOM 2711 C CA . GLU A 1 340 ? -13.919 4.056 16.887 1.00 94.06 340 GLU A CA 1
ATOM 2712 C C . GLU A 1 340 ? -13.865 3.614 18.356 1.00 94.06 340 GLU A C 1
ATOM 2714 O O . GLU A 1 340 ? -13.815 2.411 18.635 1.00 94.06 340 GLU A O 1
ATOM 2719 N N . ILE A 1 341 ? -13.834 4.574 19.286 1.00 95.94 341 ILE A N 1
ATOM 2720 C CA . ILE A 1 341 ? -13.824 4.308 20.732 1.00 95.94 341 ILE A CA 1
ATOM 2721 C C . ILE A 1 341 ? -15.265 4.097 21.212 1.00 95.94 341 ILE A C 1
ATOM 2723 O O . ILE A 1 341 ? -16.141 4.911 20.927 1.00 95.94 341 ILE A O 1
ATOM 2727 N N . LEU A 1 342 ? -15.512 3.018 21.956 1.00 95.94 342 LEU A N 1
ATOM 2728 C CA . LEU A 1 342 ? -16.844 2.616 22.421 1.00 95.94 342 LEU A CA 1
ATOM 2729 C C . LEU A 1 342 ? -16.827 2.223 23.903 1.00 95.94 342 LEU A C 1
ATOM 2731 O O . LEU A 1 342 ? -15.948 1.481 24.333 1.00 95.94 342 LEU A O 1
ATOM 2735 N N . GLY A 1 343 ? -17.833 2.646 24.674 1.00 94.25 343 GLY A N 1
ATOM 2736 C CA . GLY A 1 343 ? -18.051 2.208 26.061 1.00 94.25 343 GLY A CA 1
ATOM 2737 C C . GLY A 1 343 ? -16.932 2.559 27.054 1.00 94.25 343 GLY A C 1
ATOM 2738 O O . GLY A 1 343 ? -16.730 1.831 28.024 1.00 94.25 343 GLY A O 1
ATOM 2739 N N . LEU A 1 344 ? -16.161 3.622 26.811 1.00 93.50 344 LEU A N 1
ATOM 2740 C CA . LEU A 1 344 ? -15.038 4.022 27.661 1.00 93.50 344 LEU A CA 1
ATOM 2741 C C . LEU A 1 344 ? -15.521 4.840 28.872 1.00 93.50 344 LEU A C 1
ATOM 2743 O O . LEU A 1 344 ? -15.525 6.067 28.848 1.00 93.50 344 LEU A O 1
ATOM 2747 N N . GLU A 1 345 ? -15.927 4.156 29.943 1.00 92.62 345 GLU A N 1
ATOM 2748 C CA . GLU A 1 345 ? -16.504 4.763 31.160 1.00 92.62 345 GLU A CA 1
ATOM 2749 C C . GLU A 1 345 ? -15.641 5.883 31.770 1.00 92.62 345 GLU A C 1
ATOM 2751 O O . GLU A 1 345 ? -16.160 6.918 32.177 1.00 92.62 345 GLU A O 1
ATOM 2756 N N . SER A 1 346 ? -14.315 5.707 31.803 1.00 91.50 346 SER A N 1
ATOM 2757 C CA . SER A 1 346 ? -13.381 6.659 32.425 1.00 91.50 346 SER A CA 1
ATOM 2758 C C . SER A 1 346 ? -13.147 7.948 31.626 1.00 91.50 346 SER A C 1
ATOM 2760 O O . SER A 1 346 ? -12.533 8.875 32.147 1.00 91.50 346 SER A O 1
ATOM 2762 N N . ARG A 1 347 ? -13.555 7.977 30.351 1.00 92.00 347 ARG A N 1
ATOM 2763 C CA . ARG A 1 347 ? -13.430 9.101 29.408 1.00 92.00 347 ARG A CA 1
ATOM 2764 C C . ARG A 1 347 ? -14.586 9.029 28.413 1.00 92.00 347 ARG A C 1
ATOM 2766 O O . ARG A 1 347 ? -14.417 8.680 27.242 1.00 92.00 347 ARG A O 1
ATOM 2773 N N . SER A 1 348 ? -15.790 9.277 28.922 1.00 92.75 348 SER A N 1
ATOM 2774 C CA . SER A 1 348 ? -17.028 9.138 28.154 1.00 92.75 348 SER A CA 1
ATOM 2775 C C . SER A 1 348 ? -17.138 10.139 26.997 1.00 92.75 348 SER A C 1
ATOM 2777 O O . SER A 1 348 ? -17.799 9.838 26.006 1.00 92.75 348 SER A O 1
ATOM 2779 N N . ASP A 1 349 ? -16.410 11.257 27.088 1.00 90.75 349 ASP A N 1
ATOM 2780 C CA . ASP A 1 349 ? -16.164 12.270 26.052 1.00 90.75 349 ASP A CA 1
ATOM 2781 C C . ASP A 1 349 ? -15.465 11.732 24.790 1.00 90.75 349 ASP A C 1
ATOM 2783 O O . ASP A 1 349 ? -15.499 12.367 23.736 1.00 90.75 349 ASP A O 1
ATOM 2787 N N . LEU A 1 350 ? -14.826 10.561 24.881 1.00 92.06 350 LEU A N 1
ATOM 2788 C CA . LEU A 1 350 ? -14.148 9.927 23.753 1.00 92.06 350 LEU A CA 1
ATOM 2789 C C . LEU A 1 350 ? -15.030 8.934 22.989 1.00 92.06 350 LEU A C 1
ATOM 2791 O O . LEU A 1 350 ? -14.632 8.491 21.913 1.00 92.06 350 LEU A O 1
ATOM 2795 N N . ASN A 1 351 ? -16.213 8.579 23.496 1.00 94.00 351 ASN A N 1
ATOM 2796 C CA . ASN A 1 351 ? -17.089 7.622 22.819 1.00 94.00 351 ASN A CA 1
ATOM 2797 C C . ASN A 1 351 ? -17.580 8.173 21.471 1.00 94.00 351 ASN A C 1
ATOM 2799 O O . ASN A 1 351 ? -18.009 9.319 21.373 1.00 94.00 351 ASN A O 1
ATOM 2803 N N . GLY A 1 352 ? -17.492 7.357 20.420 1.00 89.69 352 GLY A N 1
ATOM 2804 C CA . GLY A 1 352 ? -17.773 7.756 19.039 1.00 89.69 352 GLY A CA 1
ATOM 2805 C C . GLY A 1 352 ? -16.642 8.537 18.351 1.00 89.69 352 GLY A C 1
ATOM 2806 O O . GLY A 1 352 ? -16.642 8.627 17.123 1.00 89.69 352 GLY A O 1
ATOM 2807 N N . ARG A 1 353 ? -15.634 9.053 19.078 1.00 91.31 353 ARG A N 1
ATOM 2808 C CA . ARG A 1 353 ? -14.446 9.656 18.442 1.00 91.31 353 ARG A CA 1
ATOM 2809 C C . ARG A 1 353 ? -13.600 8.570 17.777 1.00 91.31 353 ARG A C 1
ATOM 2811 O O . ARG A 1 353 ? -13.421 7.474 18.317 1.00 91.31 353 ARG A O 1
ATOM 2818 N N . THR A 1 354 ? -13.027 8.893 16.616 1.00 91.31 354 THR A N 1
ATOM 2819 C CA . THR A 1 354 ? -12.096 7.986 15.929 1.00 91.31 354 THR A CA 1
ATOM 2820 C C . THR A 1 354 ? -10.648 8.225 16.340 1.00 91.31 354 THR A C 1
ATOM 2822 O O . THR A 1 354 ? -10.202 9.367 16.453 1.00 91.31 354 THR A O 1
ATOM 2825 N N . CYS A 1 355 ? -9.902 7.141 16.515 1.00 91.94 355 CYS A N 1
ATOM 2826 C CA . CYS A 1 355 ? -8.508 7.107 16.939 1.00 91.94 355 CYS A CA 1
ATOM 2827 C C . CYS A 1 355 ? -7.693 6.153 16.051 1.00 91.94 355 CYS A C 1
ATOM 2829 O O . CYS A 1 355 ? -8.250 5.432 15.226 1.00 91.94 355 CYS A O 1
ATOM 2831 N N . VAL A 1 356 ? -6.371 6.124 16.216 1.00 90.94 356 VAL A N 1
ATOM 2832 C CA . VAL A 1 356 ? -5.469 5.209 15.496 1.00 90.94 356 VAL A CA 1
ATOM 2833 C C . VAL A 1 356 ? -4.683 4.391 16.509 1.00 90.94 356 VAL A C 1
ATOM 2835 O O . VAL A 1 356 ? -4.004 4.950 17.372 1.00 90.94 356 VAL A O 1
ATOM 2838 N N . ALA A 1 357 ? -4.766 3.065 16.438 1.00 89.69 357 ALA A N 1
ATOM 2839 C CA . ALA A 1 357 ? -4.157 2.193 17.438 1.00 89.69 357 ALA A CA 1
ATOM 2840 C C . ALA A 1 357 ? -2.656 1.985 17.153 1.00 89.69 357 ALA A C 1
ATOM 2842 O O . ALA A 1 357 ? -2.269 1.182 16.305 1.00 89.69 357 ALA A O 1
ATOM 2843 N N . VAL A 1 358 ? -1.793 2.730 17.852 1.00 84.94 358 VAL A N 1
ATOM 2844 C CA . VAL A 1 358 ? -0.351 2.818 17.541 1.00 84.94 358 VAL A CA 1
ATOM 2845 C C . VAL A 1 358 ? 0.500 1.720 18.183 1.00 84.94 358 VAL A C 1
ATOM 2847 O O . VAL A 1 358 ? 1.558 1.380 17.658 1.00 84.94 358 VAL A O 1
ATOM 2850 N N . ARG A 1 359 ? 0.077 1.160 19.324 1.00 84.31 359 ARG A N 1
ATOM 2851 C CA . ARG A 1 359 ? 0.831 0.121 20.046 1.00 84.31 359 ARG A CA 1
ATOM 2852 C C . ARG A 1 359 ? -0.081 -0.705 20.940 1.00 84.31 359 ARG A C 1
ATOM 2854 O O . ARG A 1 359 ? -0.871 -0.137 21.684 1.00 84.31 359 ARG A O 1
ATOM 2861 N N . TYR A 1 360 ? 0.097 -2.022 20.930 1.00 85.31 360 TYR A N 1
ATOM 2862 C CA . TYR A 1 360 ? -0.591 -2.959 21.820 1.00 85.31 360 TYR A CA 1
ATOM 2863 C C . TYR A 1 360 ? 0.278 -3.338 23.034 1.00 85.31 360 TYR A C 1
ATOM 2865 O O . TYR A 1 360 ? 1.496 -3.498 22.910 1.00 85.31 360 TYR A O 1
ATOM 2873 N N . PHE A 1 361 ? -0.350 -3.500 24.199 1.00 84.62 361 PHE A N 1
ATOM 2874 C CA . PHE A 1 361 ? 0.244 -3.974 25.449 1.00 84.62 361 PHE A CA 1
ATOM 2875 C C . PHE A 1 361 ? -0.457 -5.278 25.853 1.00 84.62 361 PHE A C 1
ATOM 2877 O O . PHE A 1 361 ? -1.531 -5.257 26.452 1.00 84.62 361 PHE A O 1
ATOM 2884 N N . LYS A 1 362 ? 0.144 -6.419 25.487 1.00 82.25 362 LYS A N 1
ATOM 2885 C CA . LYS A 1 362 ? -0.475 -7.750 25.622 1.00 82.25 362 LYS A CA 1
ATOM 2886 C C . LYS A 1 362 ? -0.861 -8.093 27.064 1.00 82.25 362 LYS A C 1
ATOM 2888 O O . LYS A 1 362 ? -1.904 -8.696 27.276 1.00 82.25 362 LYS A O 1
ATOM 2893 N N . ASP A 1 363 ? -0.034 -7.703 28.027 1.00 86.19 363 ASP A N 1
ATOM 2894 C CA . ASP A 1 363 ? -0.188 -8.057 29.446 1.00 86.19 363 ASP A CA 1
ATOM 2895 C C . ASP A 1 363 ? -1.351 -7.307 30.132 1.00 86.19 363 ASP A C 1
ATOM 2897 O O . ASP A 1 363 ? -1.661 -7.558 31.292 1.00 86.19 363 ASP A O 1
ATOM 2901 N N . ASP A 1 364 ? -1.978 -6.373 29.409 1.00 85.00 364 ASP A N 1
ATOM 2902 C CA . ASP A 1 364 ? -2.945 -5.384 29.897 1.00 85.00 364 ASP A CA 1
ATOM 2903 C C . ASP A 1 364 ? -4.205 -5.301 28.994 1.00 85.00 364 ASP A C 1
ATOM 2905 O O . ASP A 1 364 ? -5.083 -4.477 29.237 1.00 85.00 364 ASP A O 1
ATOM 2909 N N . ASP A 1 365 ? -4.261 -6.103 27.913 1.00 90.19 365 ASP A N 1
ATOM 2910 C CA . ASP A 1 365 ? -5.225 -6.042 26.786 1.00 90.19 365 ASP A CA 1
ATOM 2911 C C . ASP A 1 365 ? -5.596 -4.609 26.342 1.00 90.19 365 ASP A C 1
ATOM 2913 O O . ASP A 1 365 ? -6.738 -4.276 26.008 1.00 90.19 365 ASP A O 1
ATOM 2917 N N . ARG A 1 366 ? -4.606 -3.711 26.372 1.00 92.00 366 ARG A N 1
ATOM 2918 C CA . ARG A 1 366 ? -4.782 -2.284 26.086 1.00 92.00 366 ARG A CA 1
ATOM 2919 C C . ARG A 1 366 ? -3.937 -1.850 24.904 1.00 92.00 366 ARG A C 1
ATOM 2921 O O . ARG A 1 366 ? -2.781 -2.237 24.757 1.00 92.00 366 ARG A O 1
ATOM 2928 N N . TYR A 1 367 ? -4.507 -0.988 24.076 1.00 89.81 367 TYR A N 1
ATOM 2929 C CA . TYR A 1 367 ? -3.785 -0.229 23.069 1.00 89.81 367 TYR A CA 1
ATOM 2930 C C . TYR A 1 367 ? -3.480 1.168 23.609 1.00 89.81 367 TYR A C 1
ATOM 2932 O O . TYR A 1 367 ? -4.334 1.790 24.238 1.00 89.81 367 TYR A O 1
ATOM 2940 N N . ALA A 1 368 ? -2.291 1.693 23.312 1.00 90.31 368 ALA A N 1
ATOM 2941 C CA . ALA A 1 368 ? -2.159 3.135 23.147 1.00 90.31 368 ALA A CA 1
ATOM 2942 C C . ALA A 1 368 ? -2.815 3.500 21.813 1.00 90.31 368 ALA A C 1
ATOM 2944 O O . ALA A 1 368 ? -2.421 2.982 20.761 1.00 90.31 368 ALA A O 1
ATOM 2945 N N . VAL A 1 369 ? -3.801 4.388 21.865 1.00 91.75 369 VAL A N 1
ATOM 2946 C CA . VAL A 1 369 ? -4.430 4.979 20.686 1.00 91.75 369 VAL A CA 1
ATOM 2947 C C . VAL A 1 369 ? -4.060 6.452 20.597 1.00 91.75 369 VAL A C 1
ATOM 2949 O O . VAL A 1 369 ? -4.051 7.158 21.605 1.00 91.75 369 VAL A O 1
ATOM 2952 N N . ARG A 1 370 ? -3.741 6.904 19.386 1.00 89.56 370 ARG A N 1
ATOM 2953 C CA . ARG A 1 370 ? -3.565 8.313 19.042 1.00 89.56 370 ARG A CA 1
ATOM 2954 C C . ARG A 1 370 ? -4.924 8.882 18.660 1.00 89.56 370 ARG A C 1
ATOM 2956 O O . ARG A 1 370 ? -5.555 8.373 17.734 1.00 89.56 370 ARG A O 1
ATOM 2963 N N . ILE A 1 371 ? -5.364 9.923 19.347 1.00 86.31 371 ILE A N 1
ATOM 2964 C CA . ILE A 1 371 ? -6.578 10.673 19.033 1.00 86.31 371 ILE A CA 1
ATOM 2965 C C . ILE A 1 371 ? -6.135 12.002 18.431 1.00 86.31 371 ILE A C 1
ATOM 2967 O O . ILE A 1 371 ? -5.286 12.688 18.996 1.00 86.31 371 ILE A O 1
ATOM 2971 N N . GLY A 1 372 ? -6.671 12.340 17.260 1.00 72.19 372 GLY A N 1
ATOM 2972 C CA . GLY A 1 372 ? -6.487 13.667 16.685 1.00 72.19 372 GLY A CA 1
ATOM 2973 C C . GLY A 1 372 ? -7.365 14.676 17.410 1.00 72.19 372 GLY A C 1
ATOM 2974 O O . GLY A 1 372 ? -8.576 14.464 17.543 1.00 72.19 372 GLY A O 1
ATOM 2975 N N . GLU A 1 373 ? -6.764 15.777 17.839 1.00 52.75 373 GLU A N 1
ATOM 2976 C CA . GLU A 1 373 ? -7.487 17.037 17.929 1.00 52.75 373 GLU A CA 1
ATOM 2977 C C . GLU A 1 373 ? -7.284 17.751 16.595 1.00 52.75 373 GLU A C 1
ATOM 2979 O O . GLU A 1 373 ? -6.154 17.939 16.141 1.00 52.75 373 GLU A O 1
ATOM 2984 N N . TYR A 1 374 ? -8.386 18.086 15.927 1.00 54.09 374 TYR A N 1
ATOM 2985 C CA . TYR A 1 374 ? -8.324 19.041 14.831 1.00 54.09 374 TYR A CA 1
ATOM 2986 C C . TYR A 1 374 ? -7.981 20.416 15.420 1.00 54.09 374 TYR A C 1
ATOM 2988 O O . TYR A 1 374 ? -8.398 20.700 16.550 1.00 54.09 374 TYR A O 1
ATOM 2996 N N . PRO A 1 375 ? -7.248 21.278 14.697 1.00 41.69 375 PRO A N 1
ATOM 2997 C CA . PRO A 1 375 ? -7.182 22.688 15.055 1.00 41.69 375 PRO A CA 1
ATOM 2998 C C . PRO A 1 375 ? -8.603 23.259 15.176 1.00 41.69 375 PRO A C 1
ATOM 3000 O O . PRO A 1 375 ? -9.502 22.783 14.473 1.00 41.69 375 PRO A O 1
ATOM 3003 N N . PRO A 1 376 ? -8.829 24.227 16.080 1.00 36.88 376 PRO A N 1
ATOM 3004 C CA . PRO A 1 376 ? -10.140 24.835 16.242 1.00 36.88 376 PRO A CA 1
ATOM 3005 C C . PRO A 1 376 ? -10.608 25.476 14.933 1.00 36.88 376 PRO A C 1
ATOM 3007 O O . PRO A 1 376 ? -9.805 25.897 14.100 1.00 36.88 376 PRO A O 1
ATOM 3010 N N . GLU A 1 377 ? -11.925 25.524 14.779 1.00 41.97 377 GLU A N 1
ATOM 3011 C CA . GLU A 1 377 ? -12.602 26.093 13.618 1.00 41.97 377 GLU A CA 1
ATOM 3012 C C . GLU A 1 377 ? -12.290 27.592 13.494 1.00 41.97 377 GLU A C 1
ATOM 3014 O O . GLU A 1 377 ? -12.188 28.293 14.504 1.00 41.97 377 GLU A O 1
ATOM 3019 N N . ASP A 1 378 ? -12.153 28.079 12.259 1.00 44.59 378 ASP A N 1
ATOM 3020 C CA . ASP A 1 378 ? -12.276 29.503 11.957 1.00 44.59 378 ASP A CA 1
ATOM 3021 C C . ASP A 1 378 ? -13.730 29.811 11.555 1.00 44.59 378 ASP A C 1
ATOM 3023 O O . ASP A 1 378 ? -14.479 28.915 11.154 1.00 44.59 378 ASP A O 1
ATOM 3027 N N . ASP A 1 379 ? -14.143 31.078 11.646 1.00 44.84 379 ASP A N 1
ATOM 3028 C CA . ASP A 1 379 ? -15.526 31.490 11.354 1.00 44.84 379 ASP A CA 1
ATOM 3029 C C . ASP A 1 379 ? -15.934 31.284 9.872 1.00 44.84 379 ASP A C 1
ATOM 3031 O O . ASP A 1 379 ? -17.105 31.444 9.527 1.00 44.84 379 ASP A O 1
ATOM 3035 N N . ASN A 1 380 ? -14.989 30.916 8.993 1.00 48.75 380 ASN A N 1
ATOM 3036 C CA . ASN A 1 380 ? -15.211 30.639 7.570 1.00 48.75 380 ASN A CA 1
ATOM 3037 C C . ASN A 1 380 ? -15.329 29.136 7.250 1.00 48.75 380 ASN A C 1
ATOM 3039 O O . ASN A 1 380 ? -15.613 28.786 6.104 1.00 48.75 380 ASN A O 1
ATOM 3043 N N . ASN A 1 381 ? -15.156 28.251 8.242 1.00 46.16 381 ASN A N 1
ATOM 3044 C CA . ASN A 1 381 ? -15.235 26.790 8.107 1.00 46.16 381 ASN A CA 1
ATOM 3045 C C . ASN A 1 381 ? -14.135 26.180 7.191 1.00 46.16 381 ASN A C 1
ATOM 3047 O O . ASN A 1 381 ? -14.275 25.040 6.740 1.00 46.16 381 ASN A O 1
ATOM 3051 N N . GLU A 1 382 ? -13.026 26.899 6.950 1.00 44.94 382 GLU A N 1
ATOM 3052 C CA . GLU A 1 382 ? -11.856 26.438 6.178 1.00 44.94 382 GLU A CA 1
ATOM 3053 C C . GLU A 1 382 ? -10.626 26.305 7.092 1.00 44.94 382 GLU A C 1
ATOM 3055 O O . GLU A 1 382 ? -9.971 27.289 7.438 1.00 44.94 382 GLU A O 1
ATOM 3060 N N . VAL A 1 383 ? -10.250 25.079 7.478 1.00 47.25 383 VAL A N 1
ATOM 3061 C CA . VAL A 1 383 ? -9.140 24.896 8.424 1.00 47.25 383 VAL A CA 1
ATOM 3062 C C . VAL A 1 383 ? -7.795 24.944 7.688 1.00 47.25 383 VAL A C 1
ATOM 3064 O O . VAL A 1 383 ? -7.338 23.972 7.079 1.00 47.25 383 VAL A O 1
ATOM 3067 N N . TYR A 1 384 ? -7.138 26.099 7.755 1.00 51.31 384 TYR A N 1
ATOM 3068 C CA . TYR A 1 384 ? -5.765 26.303 7.292 1.00 51.31 384 TYR A CA 1
ATOM 3069 C C . TYR A 1 384 ? -4.772 25.765 8.335 1.00 51.31 384 TYR A C 1
ATOM 3071 O O . TYR A 1 384 ? -4.568 26.384 9.376 1.00 51.31 384 TYR A O 1
ATOM 3079 N N . VAL A 1 385 ? -4.164 24.603 8.068 1.00 49.41 385 VAL A N 1
ATOM 3080 C CA . VAL A 1 385 ? -3.345 23.858 9.045 1.00 49.41 385 VAL A CA 1
ATOM 3081 C C . VAL A 1 385 ? -1.908 23.694 8.554 1.00 49.41 385 VAL A C 1
ATOM 3083 O O . VAL A 1 385 ? -1.691 23.068 7.513 1.00 49.41 385 VAL A O 1
ATOM 3086 N N . ASN A 1 386 ? -0.915 24.163 9.317 1.00 49.56 386 ASN A N 1
ATOM 3087 C CA . ASN A 1 386 ? 0.463 23.720 9.115 1.00 49.56 386 ASN A CA 1
ATOM 3088 C C . ASN A 1 386 ? 0.665 22.350 9.796 1.00 49.56 386 ASN A C 1
ATOM 3090 O O . ASN A 1 386 ? 0.035 22.026 10.801 1.00 49.56 386 ASN A O 1
ATOM 3094 N N . LYS A 1 387 ? 1.554 21.506 9.261 1.00 47.06 387 LYS A N 1
ATOM 3095 C CA . LYS A 1 387 ? 1.769 20.133 9.760 1.00 47.06 387 LYS A CA 1
ATOM 3096 C C . LYS A 1 387 ? 2.201 20.083 11.232 1.00 47.06 387 LYS A C 1
ATOM 3098 O O . LYS A 1 387 ? 1.933 19.084 11.897 1.00 47.06 387 LYS A O 1
ATOM 3103 N N . ASP A 1 388 ? 2.806 21.159 11.726 1.00 47.66 388 ASP A N 1
ATOM 3104 C CA . ASP A 1 388 ? 3.268 21.311 13.107 1.00 47.66 388 ASP A CA 1
ATOM 3105 C C . ASP A 1 388 ? 2.129 21.588 14.114 1.00 47.66 388 ASP A C 1
ATOM 3107 O O . ASP A 1 388 ? 2.308 21.381 15.314 1.00 47.66 388 ASP A O 1
ATOM 3111 N N . ASP A 1 389 ? 0.939 21.997 13.651 1.00 51.78 389 ASP A N 1
ATOM 3112 C CA . ASP A 1 389 ? -0.209 22.337 14.510 1.00 51.78 389 ASP A CA 1
ATOM 3113 C C . ASP A 1 389 ? -1.012 21.106 14.983 1.00 51.78 389 ASP A C 1
ATOM 3115 O O . ASP A 1 389 ? -1.877 21.214 15.859 1.00 51.78 389 ASP A O 1
ATOM 3119 N N . PHE A 1 390 ? -0.746 19.920 14.419 1.00 57.75 390 PHE A N 1
ATOM 3120 C CA . PHE A 1 390 ? -1.475 18.683 14.720 1.00 57.75 390 PHE A CA 1
ATOM 3121 C C . PHE A 1 390 ? -1.185 18.160 16.136 1.00 57.75 390 PHE A C 1
ATOM 3123 O O . PHE A 1 390 ? -0.244 17.397 16.373 1.00 57.75 390 PHE A O 1
ATOM 3130 N N . LYS A 1 391 ? -2.055 18.516 17.084 1.00 64.25 391 LYS A N 1
ATOM 3131 C CA . LYS A 1 391 ? -2.024 17.999 18.457 1.00 64.25 391 LYS A CA 1
ATOM 3132 C C . LYS A 1 391 ? -2.645 16.604 18.540 1.00 64.25 391 LYS A C 1
ATOM 3134 O O . LYS A 1 391 ? -3.680 16.304 17.942 1.00 64.25 391 LYS A O 1
ATOM 3139 N N . PHE A 1 392 ? -1.992 15.743 19.315 1.00 73.38 392 PHE A N 1
ATOM 3140 C CA . PHE A 1 392 ? -2.371 14.344 19.475 1.00 73.38 392 PHE A CA 1
ATOM 3141 C C . PHE A 1 392 ? -2.477 13.961 20.950 1.00 73.38 392 PHE A C 1
ATOM 3143 O O . PHE A 1 392 ? -1.472 13.934 21.662 1.00 73.38 392 PHE A O 1
ATOM 3150 N N . GLU A 1 393 ? -3.680 13.590 21.390 1.00 83.69 393 GLU A N 1
ATOM 3151 C CA . GLU A 1 393 ? -3.861 12.920 22.677 1.00 83.69 393 GLU A CA 1
ATOM 3152 C C . GLU A 1 393 ? -3.480 11.434 22.533 1.00 83.69 393 GLU A C 1
ATOM 3154 O O . GLU A 1 393 ? -3.836 10.781 21.548 1.00 83.69 393 GLU A O 1
ATOM 3159 N N . PHE A 1 394 ? -2.772 10.872 23.517 1.00 88.31 394 PHE A N 1
ATOM 3160 C CA . PHE A 1 394 ? -2.476 9.439 23.581 1.00 88.31 394 PHE A CA 1
ATOM 3161 C C . PHE A 1 394 ? -3.180 8.799 24.777 1.00 88.31 394 PHE A C 1
ATOM 3163 O O . PHE A 1 394 ? -2.803 9.018 25.927 1.00 88.31 394 PHE A O 1
ATOM 3170 N N . VAL A 1 395 ? -4.179 7.960 24.499 1.00 90.69 395 VAL A N 1
ATOM 3171 C CA . VAL A 1 395 ? -5.042 7.339 25.516 1.00 90.69 395 VAL A CA 1
ATOM 3172 C C . VAL A 1 395 ? -4.813 5.828 25.547 1.00 90.69 395 VAL A C 1
ATOM 3174 O O . VAL A 1 395 ? -4.582 5.202 24.512 1.00 90.69 395 VAL A O 1
ATOM 3177 N N . LYS A 1 396 ? -4.876 5.216 26.736 1.00 93.25 396 LYS A N 1
ATOM 3178 C CA . LYS A 1 396 ? -4.869 3.753 26.889 1.00 93.25 396 LYS A CA 1
ATOM 3179 C C . LYS A 1 396 ? -6.298 3.208 26.911 1.00 93.25 396 LYS A C 1
ATOM 3181 O O . LYS A 1 396 ? -7.011 3.409 27.890 1.00 93.25 396 LYS A O 1
ATOM 3186 N N . VAL A 1 397 ? -6.684 2.474 25.871 1.00 94.00 397 VAL A N 1
ATOM 3187 C CA . VAL A 1 397 ? -8.045 1.945 25.666 1.00 94.00 397 VAL A CA 1
ATOM 3188 C C . VAL A 1 397 ? -7.980 0.419 25.522 1.00 94.00 397 VAL A C 1
ATOM 3190 O O . VAL A 1 397 ? -7.058 -0.089 24.882 1.00 94.00 397 VAL A O 1
ATOM 3193 N N . LYS A 1 398 ? -8.902 -0.334 26.142 1.00 94.88 398 LYS A N 1
ATOM 3194 C CA . LYS A 1 398 ? -8.932 -1.808 26.017 1.00 94.88 398 LYS A CA 1
ATOM 3195 C C . LYS A 1 398 ? -9.307 -2.228 24.599 1.00 94.88 398 LYS A C 1
ATOM 3197 O O . LYS A 1 398 ? -10.044 -1.507 23.930 1.00 94.88 398 LYS A O 1
ATOM 3202 N N . TYR A 1 399 ? -8.888 -3.417 24.167 1.00 93.44 399 TYR A N 1
ATOM 3203 C CA . TYR A 1 399 ? -9.326 -3.975 22.883 1.00 93.44 399 TYR A CA 1
ATOM 3204 C C . TYR A 1 399 ? -10.861 -4.053 22.773 1.00 93.44 399 TYR A C 1
ATOM 3206 O O . TYR A 1 399 ? -11.423 -3.659 21.755 1.00 93.44 399 TYR A O 1
ATOM 3214 N N . SER A 1 400 ? -11.550 -4.431 23.857 1.00 94.94 400 SER A N 1
ATOM 3215 C CA . SER A 1 400 ? -13.022 -4.450 23.950 1.00 94.94 400 SER A CA 1
ATOM 3216 C C . SER A 1 400 ? -13.709 -3.094 23.733 1.00 94.94 400 SER A C 1
ATOM 3218 O O . SER A 1 400 ? -14.907 -3.057 23.472 1.00 94.94 400 SER A O 1
ATOM 3220 N N . ASN A 1 401 ? -12.976 -1.986 23.866 1.00 96.94 401 ASN A N 1
ATOM 3221 C CA . ASN A 1 401 ? -13.477 -0.620 23.712 1.00 96.94 401 ASN A CA 1
ATOM 3222 C C . ASN A 1 401 ? -13.104 -0.006 22.343 1.00 96.94 401 ASN A C 1
ATOM 3224 O O . ASN A 1 401 ? -13.234 1.205 22.168 1.00 96.94 401 ASN A O 1
ATOM 3228 N N . LEU A 1 402 ? -12.621 -0.809 21.381 1.00 95.75 402 LEU A N 1
ATOM 3229 C CA . LEU A 1 402 ? -12.189 -0.359 20.053 1.00 95.75 402 LEU A CA 1
ATOM 3230 C C . LEU A 1 402 ? -12.840 -1.175 18.928 1.00 95.75 402 LEU A C 1
ATOM 3232 O O . LEU A 1 402 ? -12.635 -2.383 18.814 1.00 95.75 402 LEU A O 1
ATOM 3236 N N . LYS A 1 403 ? -13.553 -0.496 18.028 1.00 93.38 403 LYS A N 1
ATOM 3237 C CA . LYS A 1 403 ? -14.110 -1.081 16.798 1.00 93.38 403 LYS A CA 1
ATOM 3238 C C . LYS A 1 403 ? -13.292 -0.621 15.592 1.00 93.38 403 LYS A C 1
ATOM 3240 O O . LYS A 1 403 ? -13.120 0.578 15.407 1.00 93.38 403 LYS A O 1
ATOM 3245 N N . ARG A 1 404 ? -12.802 -1.544 14.752 1.00 93.31 404 ARG A N 1
ATOM 3246 C CA . ARG A 1 404 ? -12.085 -1.204 13.503 1.00 93.31 404 ARG A CA 1
ATOM 3247 C C . ARG A 1 404 ? -12.986 -0.353 12.595 1.00 93.31 404 ARG A C 1
ATOM 3249 O O . ARG A 1 404 ? -14.110 -0.758 12.305 1.00 93.31 404 ARG A O 1
ATOM 3256 N N . ARG A 1 405 ? -12.481 0.800 12.151 1.00 86.31 405 ARG A N 1
ATOM 3257 C CA . ARG A 1 405 ? -13.165 1.784 11.297 1.00 86.31 405 ARG A CA 1
ATOM 3258 C C . ARG A 1 405 ? -12.126 2.527 10.449 1.00 86.31 405 ARG A C 1
ATOM 3260 O O . ARG A 1 405 ? -11.827 3.701 10.673 1.00 86.31 405 ARG A O 1
ATOM 3267 N N . ASP A 1 406 ? -11.527 1.790 9.520 1.00 88.62 406 ASP A N 1
ATOM 3268 C CA . ASP A 1 406 ? -10.512 2.326 8.609 1.00 88.62 406 ASP A CA 1
ATOM 3269 C C . ASP A 1 406 ? -11.077 3.441 7.719 1.00 88.62 406 ASP A C 1
ATOM 3271 O O . ASP A 1 406 ? -12.292 3.565 7.551 1.00 88.62 406 ASP A O 1
ATOM 3275 N N . ARG A 1 407 ? -10.190 4.291 7.199 1.00 88.75 407 ARG A N 1
ATOM 3276 C CA . ARG A 1 407 ? -10.550 5.371 6.278 1.00 88.75 407 ARG A CA 1
ATOM 3277 C C . ARG A 1 407 ? -10.950 4.795 4.921 1.00 88.75 407 ARG A C 1
ATOM 3279 O O . ARG A 1 407 ? -10.376 3.808 4.467 1.00 88.75 407 ARG A O 1
ATOM 3286 N N . THR A 1 408 ? -11.905 5.443 4.270 1.00 83.94 408 THR A N 1
ATOM 3287 C CA . THR A 1 408 ? -12.333 5.168 2.890 1.00 83.94 408 THR A CA 1
ATOM 3288 C C . THR A 1 408 ? -12.542 6.493 2.160 1.00 83.94 408 THR A C 1
ATOM 3290 O O . THR A 1 408 ? -12.483 7.548 2.782 1.00 83.94 408 THR A O 1
ATOM 3293 N N . HIS A 1 409 ? -12.819 6.483 0.854 1.00 78.19 409 HIS A N 1
ATOM 3294 C CA . HIS A 1 409 ? -13.172 7.720 0.144 1.00 78.19 409 HIS A CA 1
ATOM 3295 C C . HIS A 1 409 ? -14.502 8.340 0.636 1.00 78.19 409 HIS A C 1
ATOM 3297 O O . HIS A 1 409 ? -14.747 9.515 0.393 1.00 78.19 409 HIS A O 1
ATOM 3303 N N . ILE A 1 410 ? -15.341 7.569 1.348 1.00 78.62 410 ILE A N 1
ATOM 3304 C CA . ILE A 1 410 ? -16.627 8.012 1.923 1.00 78.62 410 ILE A CA 1
ATOM 3305 C C . ILE A 1 410 ? -16.456 8.478 3.379 1.00 78.62 410 ILE A C 1
ATOM 3307 O O . ILE A 1 410 ? -17.037 9.474 3.791 1.00 78.62 410 ILE A O 1
ATOM 3311 N N . ASP A 1 411 ? -15.630 7.782 4.166 1.00 79.81 411 ASP A N 1
ATOM 3312 C CA . ASP A 1 411 ? -15.215 8.200 5.510 1.00 79.81 411 ASP A CA 1
ATOM 3313 C C . ASP A 1 411 ? -13.688 8.398 5.534 1.00 79.81 411 ASP A C 1
ATOM 3315 O O . ASP A 1 411 ? -12.961 7.582 6.114 1.00 79.81 411 ASP A O 1
ATOM 3319 N N . PRO A 1 412 ? -13.161 9.465 4.899 1.00 80.44 412 PRO A N 1
ATOM 3320 C CA . PRO A 1 412 ? -11.730 9.759 4.918 1.00 80.44 412 PRO A CA 1
ATOM 3321 C C . PRO A 1 412 ? -11.294 10.293 6.289 1.00 80.44 412 PRO A C 1
ATOM 3323 O O . PRO A 1 412 ? -10.101 10.390 6.580 1.00 80.44 412 PRO A O 1
ATOM 3326 N N . GLY A 1 413 ? -12.250 10.651 7.155 1.00 79.94 413 GLY A N 1
ATOM 3327 C CA . GLY A 1 413 ? -12.077 11.303 8.452 1.00 79.94 413 GLY A CA 1
ATOM 3328 C C . GLY A 1 413 ? -11.746 12.798 8.373 1.00 79.94 413 GLY A C 1
ATOM 3329 O O . GLY A 1 413 ? -12.145 13.536 9.267 1.00 79.94 413 GLY A O 1
ATOM 3330 N N . TYR A 1 414 ? -11.049 13.236 7.323 1.00 76.88 414 TYR A N 1
ATOM 3331 C CA . TYR A 1 414 ? -10.813 14.634 6.948 1.00 76.88 414 TYR A CA 1
ATOM 3332 C C . TYR A 1 414 ? -10.602 14.721 5.429 1.00 76.88 414 TYR A C 1
ATOM 3334 O O . TYR A 1 414 ? -10.084 13.771 4.841 1.00 76.88 414 TYR A O 1
ATOM 3342 N N . VAL A 1 415 ? -10.967 15.841 4.800 1.00 78.19 415 VAL A N 1
ATOM 3343 C CA . VAL A 1 415 ? -10.708 16.100 3.371 1.00 78.19 415 VAL A CA 1
ATOM 3344 C C . VAL A 1 415 ? -9.507 17.038 3.242 1.00 78.19 415 VAL A C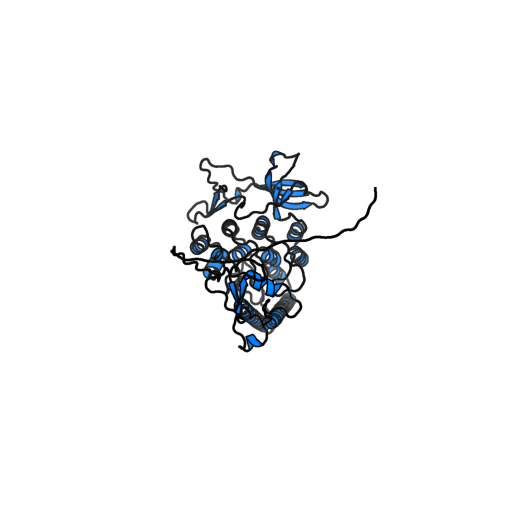 1
ATOM 3346 O O . VAL A 1 415 ? -9.374 17.980 4.021 1.00 78.19 415 VAL A O 1
ATOM 3349 N N . VAL A 1 416 ? -8.623 16.794 2.271 1.00 78.94 416 VAL A N 1
ATOM 3350 C CA . VAL A 1 416 ? -7.461 17.651 1.975 1.00 78.94 416 VAL A CA 1
ATOM 3351 C C . VAL A 1 416 ? -7.630 18.299 0.605 1.00 78.94 416 VAL A C 1
ATOM 3353 O O . VAL A 1 416 ? -7.862 17.612 -0.386 1.00 78.94 416 VAL A O 1
ATOM 3356 N N . LYS A 1 417 ? -7.463 19.618 0.522 1.00 80.75 417 LYS A N 1
ATOM 3357 C CA . LYS A 1 417 ? -7.516 20.381 -0.732 1.00 80.75 417 LYS A CA 1
ATOM 3358 C C . LYS A 1 417 ? -6.155 21.018 -0.986 1.00 80.75 417 LYS A C 1
ATOM 3360 O O . LYS A 1 417 ? -5.672 21.762 -0.139 1.00 80.75 417 LYS A O 1
ATOM 3365 N N . PHE A 1 418 ? -5.531 20.721 -2.124 1.00 82.69 418 PHE A N 1
ATOM 3366 C CA . PHE A 1 418 ? -4.312 21.405 -2.571 1.00 82.69 418 PHE A CA 1
ATOM 3367 C C . PHE A 1 418 ? -4.648 22.831 -3.024 1.00 82.69 418 PHE A C 1
ATOM 3369 O O . PHE A 1 418 ? -5.665 23.038 -3.686 1.00 82.69 418 PHE A O 1
ATOM 3376 N N . LEU A 1 419 ? -3.811 23.801 -2.650 1.00 78.69 419 LEU A N 1
ATOM 3377 C CA . LEU A 1 419 ? -4.028 25.233 -2.909 1.00 78.69 419 LEU A CA 1
ATOM 3378 C C . LEU A 1 419 ? -3.001 25.846 -3.880 1.00 78.69 419 LEU A C 1
ATOM 3380 O O . LEU A 1 419 ? -3.069 27.041 -4.160 1.00 78.69 419 LEU A O 1
ATOM 3384 N N . GLY A 1 420 ? -2.061 25.046 -4.394 1.00 72.94 420 GLY A N 1
ATOM 3385 C CA . GLY A 1 420 ? -0.909 25.532 -5.157 1.00 72.94 420 GLY A CA 1
ATOM 3386 C C . GLY A 1 420 ? 0.274 25.935 -4.269 1.00 72.94 420 GLY A C 1
ATOM 3387 O O . GLY A 1 420 ? 0.157 26.082 -3.051 1.00 72.94 420 GLY A O 1
ATOM 3388 N N . TYR A 1 421 ? 1.441 26.125 -4.887 1.00 72.44 421 TYR A N 1
ATOM 3389 C CA . TYR A 1 421 ? 2.686 26.487 -4.189 1.00 72.44 421 TYR A CA 1
ATOM 3390 C C . TYR A 1 421 ? 2.877 28.003 -3.979 1.00 72.44 421 TYR A C 1
ATOM 3392 O O . TYR A 1 421 ? 3.885 28.431 -3.425 1.00 72.44 421 TYR A O 1
ATOM 3400 N N . SER A 1 422 ? 1.931 28.833 -4.430 1.00 58.09 422 SER A N 1
ATOM 3401 C CA . SER A 1 422 ? 2.032 30.302 -4.453 1.00 58.09 422 SER A CA 1
ATOM 3402 C C . SER A 1 422 ? 1.555 31.006 -3.171 1.00 58.09 422 SER A C 1
ATOM 3404 O O . SER A 1 422 ? 1.657 32.230 -3.071 1.00 58.09 422 SER A O 1
ATOM 3406 N N . GLY A 1 423 ? 1.033 30.260 -2.192 1.00 56.69 423 GLY A N 1
ATOM 3407 C CA . GLY A 1 423 ? 0.516 30.777 -0.920 1.00 56.69 423 GLY A CA 1
ATOM 3408 C C . GLY A 1 423 ? 1.351 30.382 0.303 1.00 56.69 423 GLY A C 1
ATOM 3409 O O . GLY A 1 423 ? 2.281 29.587 0.220 1.00 56.69 423 GLY A O 1
ATOM 3410 N N . ARG A 1 424 ? 0.982 30.904 1.485 1.00 52.59 424 ARG A N 1
ATOM 3411 C CA . ARG A 1 424 ? 1.579 30.475 2.771 1.00 52.59 424 ARG A CA 1
ATOM 3412 C C . ARG A 1 424 ? 1.210 29.038 3.159 1.00 52.59 424 ARG A C 1
ATOM 3414 O O . ARG A 1 424 ? 1.955 28.406 3.897 1.00 52.59 424 ARG A O 1
ATOM 3421 N N . ASN A 1 425 ? 0.069 28.553 2.671 1.00 54.91 425 ASN A N 1
ATOM 3422 C CA . ASN A 1 425 ? -0.488 27.241 2.977 1.00 54.91 425 ASN A CA 1
ATOM 3423 C C . ASN A 1 425 ? -0.617 26.454 1.670 1.00 54.91 425 ASN A C 1
ATOM 3425 O O . ASN A 1 425 ? -1.334 26.884 0.772 1.00 54.91 425 ASN A O 1
ATOM 3429 N N . 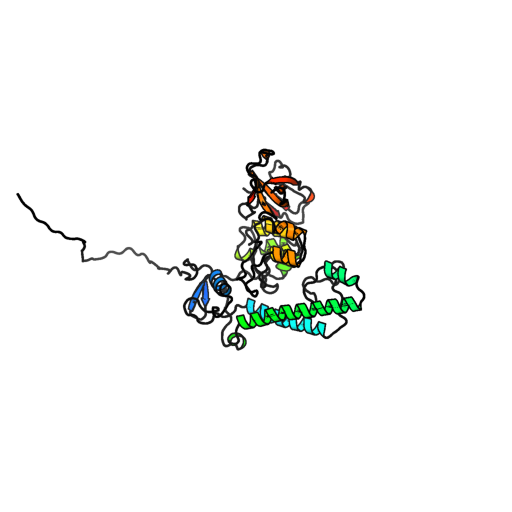VAL A 1 426 ? 0.058 25.307 1.571 1.00 61.19 426 VAL A N 1
ATOM 3430 C CA . VAL A 1 426 ? 0.010 24.432 0.378 1.00 61.19 426 VAL A CA 1
ATOM 3431 C C . VAL A 1 426 ? -1.291 23.609 0.336 1.00 61.19 426 VAL A C 1
ATOM 3433 O O . VAL A 1 426 ? -1.716 23.145 -0.723 1.00 61.19 426 VAL A O 1
ATOM 3436 N N . PHE A 1 427 ? -1.954 23.455 1.489 1.00 65.44 427 PHE A N 1
ATOM 3437 C CA . PHE A 1 427 ? -3.203 22.712 1.645 1.00 65.44 427 PHE A CA 1
ATOM 3438 C C . PHE A 1 427 ? -4.181 23.420 2.591 1.00 65.44 427 PHE A C 1
ATOM 3440 O O . PHE A 1 427 ? -3.760 24.106 3.523 1.00 65.44 427 PHE A O 1
ATOM 3447 N N . ALA A 1 428 ? -5.474 23.166 2.394 1.00 61.56 428 ALA A N 1
ATOM 3448 C CA . ALA A 1 428 ? -6.517 23.331 3.406 1.00 61.56 428 ALA A CA 1
ATOM 3449 C C . ALA A 1 428 ? -7.035 21.957 3.856 1.00 61.56 428 ALA A C 1
ATOM 3451 O O . ALA A 1 428 ? -7.053 21.001 3.070 1.00 61.56 428 ALA A O 1
ATOM 3452 N N . VAL A 1 429 ? -7.488 21.871 5.108 1.00 62.94 429 VAL A N 1
ATOM 3453 C CA . VAL A 1 429 ? -8.253 20.736 5.632 1.00 62.94 429 VAL A CA 1
ATOM 3454 C C . VAL A 1 429 ? -9.714 21.160 5.748 1.00 62.94 429 VAL A C 1
ATOM 3456 O O . VAL A 1 429 ? -10.030 22.162 6.384 1.00 62.94 429 VAL A O 1
ATOM 3459 N N . VAL A 1 430 ? -10.606 20.389 5.131 1.00 63.03 430 VAL A N 1
ATOM 3460 C CA . VAL A 1 430 ? -12.049 20.662 5.104 1.00 63.03 430 VAL A CA 1
ATOM 3461 C C . VAL A 1 430 ? -12.784 19.516 5.803 1.00 63.03 430 VAL A C 1
ATOM 3463 O O . VAL A 1 430 ? -12.345 18.357 5.765 1.00 63.03 430 VAL A O 1
ATOM 3466 N N . LYS A 1 431 ? -13.898 19.832 6.469 1.00 55.25 431 LYS A N 1
ATOM 3467 C CA . LYS A 1 431 ? -14.835 18.814 6.964 1.00 55.25 431 LYS A CA 1
ATOM 3468 C C . LYS A 1 431 ? -15.407 18.029 5.767 1.00 55.25 431 LYS A C 1
ATOM 3470 O O . LYS A 1 431 ? -15.659 18.641 4.732 1.00 55.25 431 LYS A O 1
ATOM 3475 N N . PRO A 1 432 ? -15.622 16.707 5.879 1.00 55.22 432 PRO A N 1
ATOM 3476 C CA . PRO A 1 432 ? -16.541 16.008 4.984 1.00 55.22 432 PRO A CA 1
ATOM 3477 C C . PRO A 1 432 ? -17.944 16.629 5.093 1.00 55.22 432 PRO A C 1
ATOM 3479 O O . PRO A 1 432 ? -18.347 16.997 6.200 1.00 55.22 432 PRO A O 1
ATOM 3482 N N . GLU A 1 433 ? -18.642 16.745 3.962 1.00 47.34 433 GLU A N 1
ATOM 3483 C CA . GLU A 1 433 ? -20.051 17.178 3.874 1.00 47.34 433 GLU A CA 1
ATOM 3484 C C . GLU A 1 433 ? -21.028 16.057 4.280 1.00 47.34 433 GLU A C 1
ATOM 3486 O O . GLU A 1 433 ? -20.720 14.873 3.998 1.00 47.34 433 GLU A O 1
#

Foldseek 3Di:
DDDDDDDDDDDDDDDDDDDYDDDDDDDDPPPCPPQDAAPQVRGGAAQWFAFPVRDIHNPVSLLLQLQVPPDDQRCADPPPRHHGAAAPLLVLLLVVLVVLLVLLVVQLVDDPHDQQDAPPDPPDDQVDDSAPDDANVVSVVLVPDDSVVSRVVSNVSSVVSSVVSVLQNVLSCVSRDVCVVVVNDDHRDRPPVPQQPQQDPVLLVCLLVLVLVSVDVQQDDPLGDQSHLQHFHSNPQGDGSLLSCLVSVVVQSNQVSQLSPHDLLDQGNHNDGSLNVCLLSVHPGPSNLLSQLQVNDQWDDRSPDDDDDDIDGSLVSCVVVVNPQSNQQRVDPQRSYKWAFDDPPVCVVRHRFIWGFHGADVVQQKTFTKGWDQDDADPVQKAQDDPVRTDIDTDIGHPVRIGGDGAGSQPNVWHWDADDPPDPGRIIIHDDD

InterPro domains:
  IPR001841 Zinc finger, RING-type [PS50089] (38-81)
  IPR001841 Zinc finger, RING-type [SM00184] (38-80)
  IPR013083 Zinc finger, RING/FYVE/PHD-type [G3DSA:3.30.40.10] (1-102)
  IPR017907 Zinc finger, RING-type, conserved site [PS00518] (53-62)
  IPR036770 Ankyrin repeat-containing domain superfamily [G3DSA:1.25.40.20] (198-334)
  IPR036770 Ankyrin repeat-containing domain superfamily [SSF48403] (204-331)

Sequence (433 aa):
MSETMEKSKNDDSDIDDDKKGEDVGTSKNSDSSSIEECVICQDVLYKPVMLPCGHKYCYDCLEGWRSRYVADKNRTCPQCRKGIPPTKAMLIQLSMYDHVIGATMQILDNPPYKLPPLPEEDNWDEDKDDYGTYSEEFSRSIRILPHPQQQELLKMRLVSYVNNNKIKLEYLKEQIGPNVMNGEIDVLEEPTEHRYEDLPEEICCAAGNNNIEEVLNWLGSPPIPHKRINAPNINKMQRTLLHEAEIECRLDLMRLLLQNNANVDPFSSSPQTPFFQACYLKRLTPAALLLLEWGATKEFDKSHGLYTGARHKALDIALEARNKPLVNLLKSPLGGRRCEILGLESRSDLNGRTCVAVRYFKDDDRYAVRIGEYPPEDDNNEVYVNKDDFKFEFVKVKYSNLKRRDRTHIDPGYVVKFLGYSGRNVFAVVKPE

Radius of gyration: 29.04 Å; chains: 1; bounding box: 112×84×69 Å